Protein AF-A0A0K8USS7-F1 (afdb_monomer_lite)

Foldseek 3Di:
DFPDDDDPDPQADDDDPPPDDDDDDDDDPLDPDPDDDDDDDDQAFGAPDPVDQLVVAADRDRRFTDGHQQFDDRSSPQGLAFPQLVVVVPQWHQDSVNSFTDGDPQFDERSSPDGQQQWDKYWQDQDPEDFAAFFFQWEWDDDAQKIKTAAGDRVPRGDRIWIAGNVNSYTDDQDADPPADDDAHFGQWEWDDDDQKIWTAWGQHPPPGIDGWIWIARNVNNHIDTLRDDDDDPPPPDDDPDDDFDPARFGQWYWDFACDQPDRPHTFWIKTAWGQGPVPGFDRWIWIAGPVVRDIGTDDAAFADDFGFGQWEWEAASLVRWIKTAWGWGDPDPPDIWTFQWIWTARPNRRYIFTFDGEPAGFGQWYWYQLHHFKIKIAKGARAGSDSPCSDGLRWDLWIWIAGNLQSDIDIDDDDDRHSDDRTFGRWYWDHDPSKIKIAWGDDSGTGGIIMIIHFRFLQVDQAQQCQLVRPSSFQWKAQQVVSGIHGPVVDDSCCVPHPVVVRIHRHHDDDPVRVVVLLVVLQVVQQPDQDQSNLPRYPSCWDQDPVSGIGNDDHDPPPDPPPVVVPVVVVVVPPVPPDDDDDDDDDDDDDDD

Radius of gyration: 28.73 Å; chains: 1; bounding box: 67×107×64 Å

Secondary structure (DSSP, 8-state):
---S-------PPPP--SS---------TT-----------SSPPP-SSTTSGGGGSEEEETTEEEEPTTEESTTS-EESSGGGGGGGGTSEEEETTTTEEEEPTTEESTTS-EEGGG-EEEEE--SSSPPPSP-BS-EEEEETTEEEEE--B-TT-S-SEEEEETTTTEEE---PPTT--PPPPEES-EEEEETTEEEEE--EETTTEE---EEEEETTTTEEEE----PPP----SS-TT---SSP--BS-EEEEEEETTEEEEEEEEEEE--EETTTEE---EEEEETTT--EEEEP-EES-PPPEES-EEEEETTTTEEEEE-SEEESSSS-EEE---EEEEEGGGTEEEEEPPPSS--BS-EEEESSTTEEEEE--B-----TT-SS---S---EEEEETTTTEEEEEPPPTT-SS----BS-EEEEETTEEEEEEEESSSEEEEEEEEE---GGG--SHHHHHH--SSS-EEEETTTTEEEEGGGS-HHHHHSTTGGGEE-SPPPPHHHHHHHHHHHHHHHHT--SHHHHHSBTT--EEETTTEEESSPPP----TTSTTTSHHHHTTSSTTS---------------

pLDDT: mean 83.42, std 17.88, range [25.47, 98.12]

Sequence (594 aa):
MYRDNFAIRKVPQVIARSGTALLHFFSDDAYNMSGFNLSYKMDGCPTATEELECSGHGRCSEGDCICDNLYKGEACDVAACPNDCSEDKGQGTCKEDDERCQCNEGFGGNDCGQLKALGFWSTIYPTQSPPPPGTASHGSAVWRDTLHIIGGESYGRGELMTTYDFNGNVWETLHIEGGSSVPEKRYGASTVMYGDKIFMYGGVIEGRGVSNELWAFDVSAKTWENITVKSDACNSTGLTTNAMCGPLRVAGHTATLVPGFGDKNNYQYMIAIFGHSPQYGYLNTVQEFNFGTREWKIIETYGYVVKGGFGHSAAFDYLTEKVYVYGGIISESESSQVLSSKLYAYEPAIRTWTLLSAAPSARLLHTANFINHGLMMVFGGNTHNDTSQSYGAKCYSQDLLVYDVYCDSWHTQDMPEHLQTDLARFGHSAVVFEDSLYIYGGFNGQLLNDMLRFTPGYCSFYTKQEKCTNGRPGVKCIWDVQKMRCIPVNQVQRSAIFGREQYDYVVCPSKSRLTLTSELLNDVLRCQEQSNCQSCVANSYGCTYCGNGVCTKERCRETTSITTLFYESNNQQKQQQQQQQQFVPAAVPVANIK

Organism: Bactrocera latifrons (NCBI:txid174628)

InterPro domains:
  IPR000742 EGF-like domain [PS00022] (101-112)
  IPR000742 EGF-like domain [PS01186] (101-112)
  IPR000742 EGF-like domain [PS50026] (77-113)
  IPR015915 Kelch-type beta-propeller [G3DSA:2.120.10.80] (109-316)
  IPR015915 Kelch-type beta-propeller [G3DSA:2.120.10.80] (318-473)
  IPR015915 Kelch-type beta-propeller [SSF117281] (162-460)
  IPR051568 LZTR1/Attractin [PTHR46376] (5-570)
  IPR056737 Attractin/MKLN-like, beta-propeller domain [PF24981] (148-452)

Structure (mmCIF, N/CA/C/O backbone):
data_AF-A0A0K8USS7-F1
#
_entry.id   AF-A0A0K8USS7-F1
#
loop_
_atom_site.group_PDB
_atom_site.id
_atom_site.type_symbol
_atom_site.label_atom_id
_atom_site.label_alt_id
_atom_site.label_comp_id
_atom_site.label_asym_id
_atom_site.label_entity_id
_atom_site.label_seq_id
_atom_site.pdbx_PDB_ins_code
_atom_site.Cartn_x
_atom_site.Cartn_y
_atom_site.Cartn_z
_atom_site.occupancy
_atom_site.B_iso_or_equiv
_atom_site.auth_seq_id
_atom_site.auth_comp_id
_atom_site.auth_asym_id
_atom_site.auth_atom_id
_atom_site.pdbx_PDB_model_num
ATOM 1 N N . MET A 1 1 ? 26.588 3.090 23.193 1.00 27.58 1 MET A N 1
ATOM 2 C CA . MET A 1 1 ? 25.839 2.441 24.293 1.00 27.58 1 MET A CA 1
ATOM 3 C C . MET A 1 1 ? 24.366 2.546 23.954 1.00 27.58 1 MET A C 1
ATOM 5 O O . MET A 1 1 ? 23.800 3.622 24.087 1.00 27.58 1 MET A O 1
ATOM 9 N N . TYR A 1 2 ? 23.798 1.469 23.418 1.00 35.78 2 TYR A N 1
ATOM 10 C CA . TYR A 1 2 ? 22.389 1.381 23.040 1.00 35.78 2 TYR A CA 1
ATOM 11 C C . TYR A 1 2 ? 21.566 1.084 24.298 1.00 35.78 2 TYR A C 1
ATOM 13 O O . TYR A 1 2 ? 21.901 0.156 25.032 1.00 35.78 2 TYR A O 1
ATOM 21 N N . ARG A 1 3 ? 20.546 1.899 24.585 1.00 32.31 3 ARG A N 1
ATOM 22 C CA . ARG A 1 3 ? 19.540 1.604 25.611 1.00 32.31 3 ARG A CA 1
ATOM 23 C C . ARG A 1 3 ? 18.317 1.034 24.906 1.00 32.31 3 ARG A C 1
ATOM 25 O O . ARG A 1 3 ? 17.718 1.732 24.102 1.00 32.31 3 ARG A O 1
ATOM 32 N N . ASP A 1 4 ? 18.023 -0.215 25.245 1.00 39.38 4 ASP A N 1
ATOM 33 C CA . ASP A 1 4 ? 16.748 -0.913 25.104 1.00 39.38 4 ASP A CA 1
ATOM 34 C C . ASP A 1 4 ? 16.186 -1.099 23.673 1.00 39.38 4 ASP A C 1
ATOM 36 O O . ASP A 1 4 ? 15.780 -0.170 22.983 1.00 39.38 4 ASP A O 1
ATOM 40 N N . ASN A 1 5 ? 16.095 -2.376 23.278 1.00 40.97 5 ASN A N 1
ATOM 41 C CA . ASN A 1 5 ? 15.298 -2.944 22.176 1.00 40.97 5 ASN A CA 1
ATOM 42 C C . ASN A 1 5 ? 15.753 -2.762 20.717 1.00 40.97 5 ASN A C 1
ATOM 44 O O . ASN A 1 5 ? 15.031 -3.193 19.817 1.00 40.97 5 ASN A O 1
ATOM 48 N N . PHE A 1 6 ? 16.950 -2.241 20.440 1.00 41.03 6 PHE A N 1
ATOM 49 C CA . PHE A 1 6 ? 17.506 -2.318 19.082 1.00 41.03 6 PHE A CA 1
ATOM 50 C C . PHE A 1 6 ? 18.237 -3.652 18.869 1.00 41.03 6 PHE A C 1
ATOM 52 O O . PHE A 1 6 ? 19.421 -3.786 19.173 1.00 41.03 6 PHE A O 1
ATOM 59 N N . ALA A 1 7 ? 17.525 -4.659 18.358 1.00 43.56 7 ALA A N 1
ATOM 60 C CA . ALA A 1 7 ? 18.169 -5.833 17.779 1.00 43.56 7 ALA A CA 1
ATOM 61 C C . ALA A 1 7 ? 18.760 -5.426 16.423 1.00 43.56 7 ALA A C 1
ATOM 63 O O . ALA A 1 7 ? 18.046 -4.887 15.574 1.00 43.56 7 ALA A O 1
ATOM 64 N N . ILE A 1 8 ? 20.061 -5.654 16.216 1.00 45.62 8 ILE A N 1
ATOM 65 C CA . ILE A 1 8 ? 20.667 -5.536 14.886 1.00 45.62 8 ILE A CA 1
ATOM 66 C C . ILE A 1 8 ? 19.894 -6.502 13.993 1.00 45.62 8 ILE A C 1
ATOM 68 O O . ILE A 1 8 ? 19.965 -7.717 14.178 1.00 45.62 8 ILE A O 1
ATOM 72 N N . ARG A 1 9 ? 19.105 -5.957 13.061 1.00 52.28 9 ARG A N 1
ATOM 73 C CA . ARG A 1 9 ? 18.450 -6.767 12.043 1.00 52.28 9 ARG A CA 1
ATOM 74 C C . ARG A 1 9 ? 19.570 -7.479 11.298 1.00 52.28 9 ARG A C 1
ATOM 76 O O . ARG A 1 9 ? 20.458 -6.823 10.757 1.00 52.28 9 ARG A O 1
ATOM 83 N N . LYS A 1 10 ? 19.550 -8.806 11.360 1.00 53.41 10 LYS A N 1
ATOM 84 C CA . LYS A 1 10 ? 20.481 -9.697 10.682 1.00 53.41 10 LYS A CA 1
ATOM 85 C C . LYS A 1 10 ? 20.718 -9.187 9.262 1.00 53.41 10 LYS A C 1
ATOM 87 O O . LYS A 1 10 ? 19.769 -9.089 8.486 1.00 53.41 10 LYS A O 1
ATOM 92 N N . VAL A 1 11 ? 21.949 -8.786 8.956 1.00 56.75 11 VAL A N 1
ATOM 93 C CA . VAL A 1 11 ? 22.316 -8.433 7.584 1.00 56.75 11 VAL A CA 1
ATOM 94 C C . VAL A 1 11 ? 22.304 -9.752 6.818 1.00 56.75 11 VAL A C 1
ATOM 96 O O . VAL A 1 11 ? 23.057 -10.651 7.195 1.00 56.75 11 VAL A O 1
ATOM 99 N N . PRO A 1 12 ? 21.417 -9.937 5.826 1.00 59.84 12 PRO A N 1
ATOM 100 C CA . PRO A 1 12 ? 21.347 -11.205 5.122 1.00 59.84 12 PRO A CA 1
ATOM 101 C C . PRO A 1 12 ? 22.684 -11.458 4.423 1.00 59.84 12 PRO A C 1
ATOM 103 O O . PRO A 1 12 ? 23.270 -10.545 3.831 1.00 59.84 12 PRO A O 1
ATOM 106 N N . GLN A 1 13 ? 23.179 -12.694 4.510 1.00 70.12 13 GLN A N 1
ATOM 107 C CA . GLN A 1 13 ? 24.362 -13.113 3.770 1.00 70.12 13 GLN A CA 1
ATOM 108 C C . GLN A 1 13 ? 24.113 -12.859 2.277 1.00 70.12 13 GLN A C 1
ATOM 110 O O . GLN A 1 13 ? 23.076 -13.238 1.734 1.00 70.12 13 GLN A O 1
ATOM 115 N N . VAL A 1 14 ? 25.049 -12.185 1.610 1.00 73.25 14 VAL A N 1
ATOM 116 C CA . VAL A 1 14 ? 24.970 -11.940 0.166 1.00 73.25 14 VAL A CA 1
ATOM 117 C C . VAL A 1 14 ? 25.865 -12.949 -0.536 1.00 73.25 14 VAL A C 1
ATOM 119 O O . VAL A 1 14 ? 27.074 -12.976 -0.307 1.00 73.25 14 VAL A O 1
ATOM 122 N N . ILE A 1 15 ? 25.272 -13.774 -1.397 1.00 75.00 15 ILE A N 1
ATOM 123 C CA . ILE A 1 15 ? 25.981 -14.817 -2.143 1.00 75.00 15 ILE A CA 1
ATOM 124 C C . ILE A 1 15 ? 26.288 -14.299 -3.551 1.00 75.00 15 ILE A C 1
ATOM 126 O O . ILE A 1 15 ? 25.391 -13.884 -4.286 1.00 75.00 15 ILE A O 1
ATOM 130 N N . ALA A 1 16 ? 27.562 -14.336 -3.945 1.00 76.56 16 ALA A N 1
ATOM 131 C CA . ALA A 1 16 ? 28.011 -13.968 -5.285 1.00 76.56 16 ALA A CA 1
ATOM 132 C C . ALA A 1 16 ? 28.452 -15.219 -6.061 1.00 76.56 16 ALA A C 1
ATOM 134 O O . ALA A 1 16 ? 29.516 -15.771 -5.797 1.00 76.56 16 ALA A O 1
ATOM 135 N N . ARG A 1 17 ? 27.649 -15.651 -7.046 1.00 77.38 17 ARG A N 1
ATOM 136 C CA . ARG A 1 17 ? 27.931 -16.842 -7.879 1.00 77.38 17 ARG A CA 1
ATOM 137 C C . ARG A 1 17 ? 28.753 -16.544 -9.148 1.00 77.38 17 ARG A C 1
ATOM 139 O O . ARG A 1 17 ? 29.207 -17.460 -9.819 1.00 77.38 17 ARG A O 1
ATOM 146 N N . SER A 1 18 ? 28.964 -15.272 -9.494 1.00 77.19 18 SER A N 1
ATOM 147 C CA . SER A 1 18 ? 29.633 -14.831 -10.735 1.00 77.19 18 SER A CA 1
ATOM 148 C C . SER A 1 18 ? 31.167 -14.855 -10.689 1.00 77.19 18 SER A C 1
ATOM 150 O O . SER A 1 18 ? 31.810 -14.432 -11.649 1.00 77.19 18 SER A O 1
ATOM 152 N N . GLY A 1 19 ? 31.773 -15.261 -9.567 1.00 73.38 19 GLY A N 1
ATOM 153 C CA . GLY A 1 19 ? 33.227 -15.210 -9.355 1.00 73.38 19 GLY A CA 1
ATOM 154 C C . GLY A 1 19 ? 33.798 -13.800 -9.141 1.00 73.38 19 GLY A C 1
ATOM 155 O O . GLY A 1 19 ? 34.992 -13.642 -8.905 1.00 73.38 19 GLY A O 1
ATOM 156 N N . THR A 1 20 ? 32.961 -12.763 -9.196 1.00 73.38 20 THR A N 1
ATOM 157 C CA . THR A 1 20 ? 33.320 -11.378 -8.872 1.00 73.38 20 THR A CA 1
ATOM 158 C C . THR A 1 20 ? 32.215 -10.754 -8.025 1.00 73.38 20 THR A C 1
ATOM 160 O O . THR A 1 20 ? 31.034 -10.985 -8.276 1.00 73.38 20 THR A O 1
ATOM 163 N N . ALA A 1 21 ? 32.591 -9.968 -7.016 1.00 72.38 21 ALA A N 1
ATOM 164 C CA . ALA A 1 21 ? 31.664 -9.212 -6.181 1.00 72.38 21 ALA A CA 1
ATOM 165 C C . ALA A 1 21 ? 32.131 -7.755 -6.114 1.00 72.38 21 ALA A C 1
ATOM 167 O O . ALA A 1 21 ? 33.292 -7.488 -5.802 1.00 72.38 21 ALA A O 1
ATOM 168 N N . LEU A 1 22 ? 31.231 -6.817 -6.411 1.00 71.81 22 LEU A N 1
ATOM 169 C CA . LEU A 1 22 ? 31.469 -5.390 -6.228 1.00 71.81 22 LEU A CA 1
ATOM 170 C C . LEU A 1 22 ? 30.682 -4.924 -5.007 1.00 71.81 22 LEU A C 1
ATOM 172 O O . LEU A 1 22 ? 29.454 -4.918 -5.017 1.00 71.81 22 LEU A O 1
ATOM 176 N N . LEU A 1 23 ? 31.401 -4.527 -3.964 1.00 68.44 23 LEU A N 1
ATOM 177 C CA . LEU A 1 23 ? 30.818 -3.940 -2.765 1.00 68.44 23 LEU A CA 1
ATOM 178 C C . LEU A 1 23 ? 30.930 -2.423 -2.879 1.00 68.44 23 LEU A C 1
ATOM 180 O O . LEU A 1 23 ? 32.027 -1.869 -2.822 1.00 68.44 23 LEU A O 1
ATOM 184 N N . HIS A 1 24 ? 29.795 -1.761 -3.081 1.00 61.34 24 HIS A N 1
ATOM 185 C CA . HIS A 1 24 ? 29.725 -0.308 -3.131 1.00 61.34 24 HIS A CA 1
ATOM 186 C C . HIS A 1 24 ? 29.159 0.216 -1.813 1.00 61.34 24 HIS A C 1
ATOM 188 O O . HIS A 1 24 ? 28.001 -0.036 -1.484 1.00 61.34 24 HIS A O 1
ATOM 194 N N . PHE A 1 25 ? 29.991 0.931 -1.057 1.00 63.28 25 PHE A N 1
ATOM 195 C CA . PHE A 1 25 ? 29.596 1.540 0.205 1.00 63.28 25 PHE A CA 1
ATOM 196 C C . PHE A 1 25 ? 29.382 3.029 0.013 1.00 63.28 25 PHE A C 1
ATOM 198 O O . PHE A 1 25 ? 30.268 3.738 -0.457 1.00 63.28 25 PHE A O 1
ATOM 205 N N . PHE A 1 26 ? 28.210 3.490 0.423 1.00 55.25 26 PHE A N 1
ATOM 206 C CA . PHE A 1 26 ? 27.888 4.900 0.492 1.00 55.25 26 PHE A CA 1
ATOM 207 C C . PHE A 1 26 ? 27.580 5.233 1.950 1.00 55.25 26 PHE A C 1
ATOM 209 O O . PHE A 1 26 ? 26.663 4.663 2.538 1.00 55.25 26 PHE A O 1
ATOM 216 N N . SER A 1 27 ? 28.390 6.110 2.538 1.00 54.00 27 SER A N 1
ATOM 217 C CA . SER A 1 27 ? 28.079 6.761 3.806 1.00 54.00 27 SER A CA 1
ATOM 218 C C . SER A 1 27 ? 27.644 8.171 3.462 1.00 54.00 27 SER A C 1
ATOM 220 O O . SER A 1 27 ? 28.385 8.886 2.795 1.00 54.00 27 SER A O 1
ATOM 222 N N . ASP A 1 28 ? 26.447 8.550 3.886 1.00 54.62 28 ASP A N 1
ATOM 223 C CA . ASP A 1 28 ? 26.001 9.935 3.796 1.00 54.62 28 ASP A CA 1
ATOM 224 C C . ASP A 1 28 ? 26.775 10.768 4.841 1.00 54.62 28 ASP A C 1
ATOM 226 O O . ASP A 1 28 ? 27.069 10.277 5.938 1.00 54.62 28 ASP A O 1
ATOM 230 N N . ASP A 1 29 ? 27.135 12.007 4.495 1.00 51.72 29 ASP A N 1
ATOM 231 C CA . ASP A 1 29 ? 27.897 12.949 5.329 1.00 51.72 29 ASP A CA 1
ATOM 232 C C . ASP A 1 29 ? 27.214 13.205 6.689 1.00 51.72 29 ASP A C 1
ATOM 234 O O . ASP A 1 29 ? 27.865 13.581 7.667 1.00 51.72 29 ASP A O 1
ATOM 238 N N . ALA A 1 30 ? 25.902 12.954 6.780 1.00 50.75 30 ALA A N 1
ATOM 239 C CA . ALA A 1 30 ? 25.129 13.018 8.019 1.00 50.75 30 ALA A CA 1
ATOM 240 C C . ALA A 1 30 ? 25.440 11.886 9.027 1.00 50.75 30 ALA A C 1
ATOM 242 O O . ALA A 1 30 ? 25.099 12.005 10.208 1.00 50.75 30 ALA A O 1
ATOM 243 N N . TYR A 1 31 ? 26.100 10.802 8.602 1.00 53.28 31 TYR A N 1
ATOM 244 C CA . TYR A 1 31 ? 26.338 9.601 9.405 1.00 53.28 31 TYR A CA 1
ATOM 245 C C . TYR A 1 31 ? 27.830 9.374 9.630 1.00 53.28 31 TYR A C 1
ATOM 247 O O . TYR A 1 31 ? 28.477 8.580 8.953 1.00 53.28 31 TYR A O 1
ATOM 255 N N . ASN A 1 32 ? 28.376 10.007 10.668 1.00 50.19 32 ASN A N 1
ATOM 256 C CA . ASN A 1 32 ? 29.704 9.673 11.185 1.00 50.19 32 ASN A CA 1
ATOM 257 C C . ASN A 1 32 ? 29.650 8.369 12.012 1.00 50.19 32 ASN A C 1
ATOM 259 O O . ASN A 1 32 ? 29.867 8.368 13.226 1.00 50.19 32 ASN A O 1
ATOM 263 N N . MET A 1 33 ? 29.258 7.263 11.374 1.00 57.06 33 MET A N 1
ATOM 264 C CA . MET A 1 33 ? 29.293 5.932 11.982 1.00 57.06 33 MET A CA 1
ATOM 265 C C . MET A 1 33 ? 30.729 5.401 11.997 1.00 57.06 33 MET A C 1
ATOM 267 O O . MET A 1 33 ? 31.517 5.668 11.095 1.00 57.06 33 MET A O 1
ATOM 271 N N . SER A 1 34 ? 31.066 4.593 13.003 1.00 57.06 34 SER A N 1
ATOM 272 C CA . SER A 1 34 ? 32.406 4.027 13.240 1.00 57.06 34 SER A CA 1
ATOM 273 C C . SER A 1 34 ? 32.856 2.960 12.219 1.00 57.06 34 SER A C 1
ATOM 275 O O . SER A 1 34 ? 33.705 2.129 12.535 1.00 57.06 34 SER A O 1
ATOM 277 N N . GLY A 1 35 ? 32.289 2.959 11.009 1.00 62.81 35 GLY A N 1
ATOM 278 C CA . GLY A 1 35 ? 32.441 1.897 10.017 1.00 62.81 35 GLY A CA 1
ATOM 279 C C . GLY A 1 35 ? 31.694 0.612 10.394 1.00 62.81 35 GLY A C 1
ATOM 280 O O . GLY A 1 35 ? 30.947 0.560 11.371 1.00 62.81 35 GLY A O 1
ATOM 281 N N . PHE A 1 36 ? 31.896 -0.436 9.602 1.00 67.25 36 PHE A N 1
ATOM 282 C CA . PHE A 1 36 ? 31.414 -1.797 9.851 1.00 67.25 36 PHE A CA 1
ATOM 283 C C . PHE A 1 36 ? 32.544 -2.777 9.519 1.00 67.25 36 PHE A C 1
ATOM 285 O O . PHE A 1 36 ? 33.475 -2.436 8.787 1.00 67.25 36 PHE A O 1
ATOM 292 N N . ASN A 1 37 ? 32.473 -3.991 10.062 1.00 71.00 37 ASN A N 1
ATOM 293 C CA . ASN A 1 37 ? 33.405 -5.060 9.725 1.00 71.00 37 ASN A CA 1
ATOM 294 C C . ASN A 1 37 ? 32.712 -6.026 8.761 1.00 71.00 37 ASN A C 1
ATOM 296 O O . ASN A 1 37 ? 31.606 -6.479 9.048 1.00 71.00 37 ASN A O 1
ATOM 300 N N . LEU A 1 38 ? 33.336 -6.313 7.621 1.00 73.38 38 LEU A N 1
ATOM 301 C CA . LEU A 1 38 ? 32.811 -7.251 6.633 1.00 73.38 38 LEU A CA 1
ATOM 302 C C . LEU A 1 38 ? 33.684 -8.500 6.628 1.00 73.38 38 LEU A C 1
ATOM 304 O O . LEU A 1 38 ? 34.879 -8.423 6.349 1.00 73.38 38 LEU A O 1
ATOM 308 N N . SER A 1 39 ? 33.064 -9.645 6.882 1.00 76.75 39 SER A N 1
ATOM 309 C CA . SER A 1 39 ? 33.694 -10.952 6.709 1.00 76.75 39 SER A CA 1
ATOM 310 C C . SER A 1 39 ? 33.118 -11.622 5.466 1.00 76.75 39 SER A C 1
ATOM 312 O O . SER A 1 39 ? 31.925 -11.504 5.195 1.00 76.75 39 SER A O 1
ATOM 314 N N . TYR A 1 40 ? 33.955 -12.319 4.701 1.00 78.44 40 TYR A N 1
ATOM 315 C CA . TYR A 1 40 ? 33.524 -13.096 3.540 1.00 78.44 40 TYR A CA 1
ATOM 316 C C . TYR A 1 40 ? 34.189 -14.476 3.555 1.00 78.44 40 TYR A C 1
ATOM 318 O O . TYR A 1 40 ? 35.281 -14.644 4.100 1.00 78.44 40 TYR A O 1
ATOM 326 N N . LYS A 1 41 ? 33.527 -15.461 2.944 1.00 77.44 41 LYS A N 1
ATOM 327 C CA . LYS A 1 41 ? 34.030 -16.828 2.763 1.00 77.44 41 LYS A CA 1
ATOM 328 C C . LYS A 1 41 ? 33.971 -17.161 1.273 1.00 77.44 41 LYS A C 1
ATOM 330 O O . LYS A 1 41 ? 32.963 -16.883 0.630 1.00 77.44 41 LYS A O 1
ATOM 335 N N . MET A 1 42 ? 35.056 -17.711 0.731 1.00 78.69 42 MET A N 1
ATOM 336 C CA . MET A 1 42 ? 35.072 -18.289 -0.618 1.00 78.69 42 MET A CA 1
ATOM 337 C C . MET A 1 42 ? 34.684 -19.766 -0.517 1.00 78.69 42 MET A C 1
ATOM 339 O O . MET A 1 42 ? 35.063 -20.415 0.458 1.00 78.69 42 MET A O 1
ATOM 343 N N . ASP A 1 43 ? 33.900 -20.261 -1.477 1.00 77.94 43 ASP A N 1
ATOM 344 C CA . ASP A 1 43 ? 33.411 -21.651 -1.539 1.00 77.94 43 ASP A CA 1
ATOM 345 C C . ASP A 1 43 ? 32.691 -22.125 -0.260 1.00 77.94 43 ASP A C 1
ATOM 347 O O . ASP A 1 43 ? 32.649 -23.309 0.072 1.00 77.94 43 ASP A O 1
ATOM 351 N N . GLY A 1 44 ? 32.140 -21.177 0.501 1.00 81.31 44 GLY A N 1
ATOM 352 C CA . GLY A 1 44 ? 31.359 -21.454 1.695 1.00 81.31 44 GLY A CA 1
ATOM 353 C C . GLY A 1 44 ? 29.901 -21.685 1.350 1.00 81.31 44 GLY A C 1
ATOM 354 O O . GLY A 1 44 ? 29.335 -20.942 0.553 1.00 81.31 44 GLY A O 1
ATOM 355 N N . CYS A 1 45 ? 29.283 -22.666 1.999 1.00 85.94 45 CYS A N 1
ATOM 356 C CA . CYS A 1 45 ? 27.849 -22.847 1.872 1.00 85.94 45 CYS A CA 1
ATOM 357 C C . CYS A 1 45 ? 27.056 -21.739 2.584 1.00 85.94 45 CYS A C 1
ATOM 359 O O . CYS A 1 45 ? 27.539 -21.185 3.583 1.00 85.94 45 CYS A O 1
ATOM 361 N N . PRO A 1 46 ? 25.844 -21.428 2.093 1.00 84.44 46 PRO A N 1
ATOM 362 C CA . PRO A 1 46 ? 24.961 -20.460 2.719 1.00 84.44 46 PRO A CA 1
ATOM 363 C C . PRO A 1 46 ? 24.631 -20.838 4.161 1.00 84.44 46 PRO A C 1
ATOM 365 O O . PRO A 1 46 ? 24.534 -22.016 4.516 1.00 84.44 46 PRO A O 1
ATOM 368 N N . THR A 1 47 ? 24.438 -19.831 5.003 1.00 82.94 47 THR A N 1
ATOM 369 C CA . THR A 1 47 ? 23.934 -20.040 6.351 1.00 82.94 47 THR A CA 1
ATOM 370 C C . THR A 1 47 ? 23.121 -18.862 6.855 1.00 82.94 47 THR A C 1
ATOM 372 O O . THR A 1 47 ? 23.468 -17.695 6.671 1.00 82.94 47 THR A O 1
ATOM 375 N N . ALA A 1 48 ? 22.040 -19.183 7.557 1.00 75.69 48 ALA A N 1
ATOM 376 C CA . ALA A 1 48 ? 21.317 -18.228 8.361 1.00 75.69 48 ALA A CA 1
ATOM 377 C C . ALA A 1 48 ? 22.095 -17.900 9.647 1.00 75.69 48 ALA A C 1
ATOM 379 O O . ALA A 1 48 ? 22.001 -16.793 10.153 1.00 75.69 48 ALA A O 1
ATOM 380 N N . THR A 1 49 ? 22.869 -18.800 10.224 1.00 72.00 49 THR A N 1
ATOM 381 C CA . THR A 1 49 ? 23.591 -18.526 11.476 1.00 72.00 49 THR A CA 1
ATOM 382 C C . THR A 1 49 ? 25.076 -18.609 11.207 1.00 72.00 49 THR A C 1
ATOM 384 O O . THR A 1 49 ? 25.549 -19.674 10.828 1.00 72.00 49 THR A O 1
ATOM 387 N N . GLU A 1 50 ? 25.818 -17.519 11.430 1.00 68.38 50 GLU A N 1
ATOM 388 C CA . GLU A 1 50 ? 27.257 -17.428 11.110 1.00 68.38 50 GLU A CA 1
ATOM 389 C C . GLU A 1 50 ? 28.095 -18.599 11.666 1.00 68.38 50 GLU A C 1
ATOM 391 O O . GLU A 1 50 ? 29.158 -18.911 11.134 1.00 68.38 50 GLU A O 1
ATOM 396 N N . GLU A 1 51 ? 27.601 -19.271 12.707 1.00 75.19 51 GLU A N 1
ATOM 397 C CA . GLU A 1 51 ? 28.270 -20.353 13.429 1.00 75.19 51 GLU A CA 1
ATOM 398 C C . GLU A 1 51 ? 28.018 -21.766 12.864 1.00 75.19 51 GLU A C 1
ATOM 400 O O . GLU A 1 51 ? 28.763 -22.687 13.199 1.00 75.19 51 GLU A O 1
ATOM 405 N N . LEU A 1 52 ? 27.001 -21.971 12.018 1.00 83.38 52 LEU A N 1
ATOM 406 C CA . LEU A 1 52 ? 26.591 -23.303 11.547 1.00 83.38 52 LEU A CA 1
ATOM 407 C C . LEU A 1 52 ? 26.565 -23.351 10.021 1.00 83.38 52 LEU A C 1
ATOM 409 O O . LEU A 1 52 ? 25.875 -22.554 9.402 1.00 83.38 52 LEU A O 1
ATOM 413 N N . GLU A 1 53 ? 27.265 -24.287 9.383 1.00 85.38 53 GLU A N 1
ATOM 414 C CA . GLU A 1 53 ? 27.118 -24.499 7.934 1.00 85.38 53 GLU A CA 1
ATOM 415 C C . GLU A 1 53 ? 25.717 -25.037 7.613 1.00 85.38 53 GLU A C 1
ATOM 417 O O . GLU A 1 53 ? 25.198 -25.874 8.352 1.00 85.38 53 GLU A O 1
ATOM 422 N N . CYS A 1 54 ? 25.091 -24.542 6.536 1.00 88.00 54 CYS A N 1
ATOM 423 C CA . CYS A 1 54 ? 23.722 -24.917 6.154 1.00 88.00 54 CYS A CA 1
ATOM 424 C C . CYS A 1 54 ? 22.720 -24.775 7.305 1.00 88.00 54 CYS A C 1
ATOM 426 O O . CYS A 1 54 ? 21.837 -25.610 7.490 1.00 88.00 54 CYS A O 1
ATOM 428 N N . SER A 1 55 ? 22.928 -23.743 8.131 1.00 89.00 55 SER A N 1
ATOM 429 C CA . SER A 1 55 ? 22.129 -23.433 9.322 1.00 89.00 55 SER A CA 1
ATOM 430 C C . SER A 1 55 ? 21.990 -24.597 10.314 1.00 89.00 55 SER A C 1
ATOM 432 O O . SER A 1 55 ? 21.091 -24.588 11.147 1.00 89.00 55 SER A O 1
ATOM 434 N N . GLY A 1 56 ? 22.879 -25.596 10.240 1.00 91.00 56 GLY A N 1
ATOM 435 C CA . GLY A 1 56 ? 22.836 -26.807 11.062 1.00 91.00 56 GLY A CA 1
ATOM 436 C C . GLY A 1 56 ? 21.830 -27.870 10.607 1.00 91.00 56 GLY A C 1
ATOM 437 O O . GLY A 1 56 ? 21.671 -28.863 11.310 1.00 91.00 56 GLY A O 1
ATOM 438 N N . HIS A 1 57 ? 21.182 -27.678 9.455 1.00 91.75 57 HIS A N 1
ATOM 439 C CA . HIS A 1 57 ? 20.103 -28.527 8.931 1.00 91.75 57 HIS A CA 1
ATOM 440 C C . HIS A 1 57 ? 20.414 -29.059 7.528 1.00 91.75 57 HIS A C 1
ATOM 442 O O . HIS A 1 57 ? 19.546 -29.155 6.658 1.00 91.75 57 HIS A O 1
ATOM 448 N N . GLY A 1 58 ? 21.683 -29.343 7.264 1.00 92.31 58 GLY A N 1
ATOM 449 C CA . GLY A 1 58 ? 22.103 -29.903 5.995 1.00 92.31 58 GLY A CA 1
ATOM 450 C C . GLY A 1 58 ? 23.603 -30.106 5.912 1.00 92.31 58 GLY A C 1
ATOM 451 O O . GLY A 1 58 ? 24.370 -29.775 6.819 1.00 92.31 58 GLY A O 1
ATOM 452 N N . ARG A 1 59 ? 24.036 -30.642 4.774 1.00 92.75 59 ARG A N 1
ATOM 453 C CA . ARG A 1 59 ? 25.441 -30.879 4.457 1.00 92.75 59 ARG A CA 1
ATOM 454 C C . ARG A 1 59 ? 25.903 -29.962 3.332 1.00 92.75 59 ARG A C 1
ATOM 456 O O . ARG A 1 59 ? 25.302 -29.932 2.263 1.00 92.75 59 ARG A O 1
ATOM 463 N N . CYS A 1 60 ? 27.026 -29.287 3.554 1.00 89.94 60 CYS A N 1
ATOM 464 C CA . CYS A 1 60 ? 27.678 -28.468 2.540 1.00 89.94 60 CYS A CA 1
ATOM 465 C C . CYS A 1 60 ? 28.362 -29.333 1.465 1.00 89.94 60 CYS A C 1
ATOM 467 O O . CYS A 1 60 ? 29.145 -30.231 1.792 1.00 89.94 60 CYS A O 1
ATOM 469 N N . SER A 1 61 ? 28.086 -29.055 0.189 1.00 89.81 61 SER A N 1
ATOM 470 C CA . SER A 1 61 ? 28.713 -29.698 -0.968 1.00 89.81 61 SER A CA 1
ATOM 471 C C . SER A 1 61 ? 28.980 -28.661 -2.061 1.00 89.81 61 SER A C 1
ATOM 473 O O . SER A 1 61 ? 28.044 -28.117 -2.630 1.00 89.81 61 SER A O 1
ATOM 475 N N . GLU A 1 62 ? 30.255 -28.388 -2.361 1.00 84.44 62 GLU A N 1
ATOM 476 C CA . GLU A 1 62 ? 30.682 -27.452 -3.426 1.00 84.44 62 GLU A CA 1
ATOM 477 C C . GLU A 1 62 ? 30.052 -26.043 -3.344 1.00 84.44 62 GLU A C 1
ATOM 479 O O . GLU A 1 62 ? 29.820 -25.390 -4.355 1.00 84.44 62 GLU A O 1
ATOM 484 N N . GLY A 1 63 ? 29.800 -25.550 -2.127 1.00 82.25 63 GLY A N 1
ATOM 485 C CA . GLY A 1 63 ? 29.205 -24.228 -1.907 1.00 82.25 63 GLY A CA 1
ATOM 486 C C . GLY A 1 63 ? 27.674 -24.203 -1.938 1.00 82.25 63 GLY A C 1
ATOM 487 O O . GLY A 1 63 ? 27.099 -23.152 -1.676 1.00 82.25 63 GLY A O 1
ATOM 488 N N . ASP A 1 64 ? 27.013 -25.339 -2.170 1.00 87.50 64 ASP A N 1
ATOM 489 C CA . ASP A 1 64 ? 25.562 -25.492 -2.061 1.00 87.50 64 ASP A CA 1
ATOM 490 C C . ASP A 1 64 ? 25.189 -26.400 -0.873 1.00 87.50 64 ASP A C 1
ATOM 492 O O . ASP A 1 64 ? 25.889 -27.363 -0.536 1.00 87.50 64 ASP A O 1
ATOM 496 N N . CYS A 1 65 ? 24.070 -26.095 -0.216 1.00 90.50 65 CYS A N 1
ATOM 497 C CA . CYS A 1 65 ? 23.557 -26.900 0.887 1.00 90.50 65 CYS A CA 1
ATOM 498 C C . CYS A 1 65 ? 22.624 -28.009 0.402 1.00 90.50 65 CYS A C 1
ATOM 500 O O . CYS A 1 65 ? 21.645 -27.757 -0.297 1.00 90.50 65 CYS A O 1
ATOM 502 N N . ILE A 1 66 ? 22.895 -29.237 0.839 1.00 93.25 66 ILE A N 1
ATOM 503 C CA . ILE A 1 66 ? 21.983 -30.374 0.714 1.00 93.25 66 ILE A CA 1
ATOM 504 C C . ILE A 1 66 ? 21.229 -30.489 2.039 1.00 93.25 66 ILE A C 1
ATOM 506 O O . ILE A 1 66 ? 21.824 -30.895 3.037 1.00 93.25 66 ILE A O 1
ATOM 510 N N . CYS A 1 67 ? 19.959 -30.091 2.062 1.00 91.56 67 CYS A N 1
ATOM 511 C CA . CYS A 1 67 ? 19.181 -30.008 3.297 1.00 91.56 67 CYS A CA 1
ATOM 512 C C . CYS A 1 67 ? 18.782 -31.371 3.863 1.00 91.56 67 CYS A C 1
ATOM 514 O O . CYS A 1 67 ? 18.541 -32.328 3.123 1.00 91.56 67 CYS A O 1
ATOM 516 N N . ASP A 1 68 ? 18.699 -31.425 5.191 1.00 91.31 68 ASP A N 1
ATOM 517 C CA . ASP A 1 68 ? 18.096 -32.529 5.924 1.00 91.31 68 ASP A CA 1
ATOM 518 C C . ASP A 1 68 ? 16.590 -32.610 5.628 1.00 91.31 68 ASP A C 1
ATOM 520 O O . ASP A 1 68 ? 15.969 -31.649 5.165 1.00 91.31 68 ASP A O 1
ATOM 524 N N . ASN A 1 69 ? 15.984 -33.770 5.902 1.00 86.94 69 ASN A N 1
ATOM 525 C CA . ASN A 1 69 ? 14.552 -33.970 5.681 1.00 86.94 69 ASN A CA 1
ATOM 526 C C . ASN A 1 69 ? 13.732 -32.897 6.422 1.00 86.94 69 ASN A C 1
ATOM 528 O O . ASN A 1 69 ? 14.031 -32.592 7.576 1.00 86.94 69 ASN A O 1
ATOM 532 N N . LEU A 1 70 ? 12.688 -32.368 5.775 1.00 86.44 70 LEU A N 1
ATOM 533 C CA . LEU A 1 70 ? 11.834 -31.281 6.279 1.00 86.44 70 LEU A CA 1
ATOM 534 C C . LEU A 1 70 ? 12.515 -29.910 6.421 1.00 86.44 70 LEU A C 1
ATOM 536 O O . LEU A 1 70 ? 11.940 -29.019 7.044 1.00 86.44 70 LEU A O 1
ATOM 540 N N . TYR A 1 71 ? 13.688 -29.697 5.830 1.00 89.00 71 TYR A N 1
ATOM 541 C CA . TYR A 1 71 ? 14.309 -28.377 5.729 1.00 89.00 71 TYR A CA 1
ATOM 542 C C . TYR A 1 71 ? 14.567 -28.009 4.273 1.00 89.00 71 TYR A C 1
ATOM 544 O O . TYR A 1 71 ? 14.887 -28.852 3.438 1.00 89.00 71 TYR A O 1
ATOM 552 N N . LYS A 1 72 ? 14.413 -26.723 3.958 1.00 86.38 72 LYS A N 1
ATOM 553 C CA . LYS A 1 72 ? 14.589 -26.186 2.606 1.00 86.38 72 LYS A CA 1
ATOM 554 C C . LYS A 1 72 ? 15.171 -24.776 2.623 1.00 86.38 72 LYS A C 1
ATOM 556 O O . LYS A 1 72 ? 15.410 -24.189 3.677 1.00 86.38 72 LYS A O 1
ATOM 561 N N . GLY A 1 73 ? 15.362 -24.230 1.425 1.00 82.06 73 GLY A N 1
ATOM 562 C CA . GLY A 1 73 ? 16.028 -22.947 1.200 1.00 82.06 73 GLY A CA 1
ATOM 563 C C . GLY A 1 73 ? 17.515 -23.129 0.905 1.00 82.06 73 GLY A C 1
ATOM 564 O O . GLY A 1 73 ? 18.080 -24.187 1.165 1.00 82.06 73 GLY A O 1
ATOM 565 N N . GLU A 1 74 ? 18.159 -22.095 0.357 1.00 83.06 74 GLU A N 1
ATOM 566 C CA . GLU A 1 74 ? 19.586 -22.158 -0.006 1.00 83.06 74 GLU A CA 1
ATOM 567 C C . GLU A 1 74 ? 20.495 -22.437 1.202 1.00 83.06 74 GLU A C 1
ATOM 569 O O . GLU A 1 74 ? 21.567 -23.013 1.041 1.00 83.06 74 GLU A O 1
ATOM 574 N N . ALA A 1 75 ? 20.060 -22.040 2.401 1.00 86.94 75 ALA A N 1
ATOM 575 C CA . ALA A 1 75 ? 20.775 -22.218 3.659 1.00 86.94 75 ALA A CA 1
ATOM 576 C C . ALA A 1 75 ? 20.157 -23.287 4.576 1.00 86.94 75 ALA A C 1
ATOM 578 O O . ALA A 1 75 ? 20.592 -23.396 5.720 1.00 86.94 75 ALA A O 1
ATOM 579 N N . CYS A 1 76 ? 19.154 -24.043 4.114 1.00 89.00 76 CYS A N 1
ATOM 580 C CA . CYS A 1 76 ? 18.403 -25.025 4.912 1.00 89.00 76 CYS A CA 1
ATOM 581 C C . CYS A 1 76 ? 17.789 -24.467 6.209 1.00 89.00 76 CYS A C 1
ATOM 583 O O . CYS A 1 76 ? 17.630 -25.172 7.197 1.00 89.00 76 CYS A O 1
ATOM 585 N N . ASP A 1 77 ? 17.442 -23.185 6.227 1.00 85.38 77 ASP A N 1
ATOM 586 C CA . ASP A 1 77 ? 16.896 -22.474 7.383 1.00 85.38 77 ASP A CA 1
ATOM 587 C C . ASP A 1 77 ? 15.364 -22.418 7.404 1.00 85.38 77 ASP A C 1
ATOM 589 O O . ASP A 1 77 ? 14.761 -22.006 8.396 1.00 85.38 77 ASP A O 1
ATOM 593 N N . VAL A 1 78 ? 14.714 -22.858 6.327 1.00 86.25 78 VAL A N 1
ATOM 594 C CA . VAL A 1 78 ? 13.258 -22.892 6.229 1.00 86.25 78 VAL A CA 1
ATOM 595 C C . VAL A 1 78 ? 12.770 -24.286 6.605 1.00 86.25 78 VAL A C 1
ATOM 597 O O . VAL A 1 78 ? 12.775 -25.199 5.783 1.00 86.25 78 VAL A O 1
ATOM 600 N N . ALA A 1 79 ? 12.314 -24.452 7.846 1.00 87.56 79 ALA A N 1
ATOM 601 C CA . ALA A 1 79 ? 11.648 -25.681 8.280 1.00 87.56 79 ALA A CA 1
ATOM 602 C C . ALA A 1 79 ? 10.331 -25.871 7.514 1.00 87.56 79 ALA A C 1
ATOM 604 O O . ALA A 1 79 ? 9.569 -24.920 7.397 1.00 87.56 79 ALA A O 1
ATOM 605 N N . ALA A 1 80 ? 10.024 -27.073 7.034 1.00 85.75 80 ALA A N 1
ATOM 606 C CA . ALA A 1 80 ? 8.782 -27.411 6.336 1.00 85.75 80 ALA A CA 1
ATOM 607 C C . ALA A 1 80 ? 7.537 -27.149 7.202 1.00 85.75 80 ALA A C 1
ATOM 609 O O . ALA A 1 80 ? 6.542 -26.607 6.721 1.00 85.75 80 ALA A O 1
ATOM 610 N N . CYS A 1 81 ? 7.638 -27.460 8.497 1.00 90.00 81 CYS A N 1
ATOM 611 C CA . CYS A 1 81 ? 6.586 -27.295 9.495 1.00 90.00 81 CYS A CA 1
ATOM 612 C C . CYS A 1 81 ? 7.050 -26.335 10.606 1.00 90.00 81 CYS A C 1
ATOM 614 O O . CYS A 1 81 ? 7.661 -26.767 11.586 1.00 90.00 81 CYS A O 1
ATOM 616 N N . PRO A 1 82 ? 6.809 -25.019 10.465 1.00 90.62 82 PRO A N 1
ATOM 617 C CA . PRO A 1 82 ? 7.186 -24.040 11.481 1.00 90.62 82 PRO A CA 1
ATOM 618 C C . PRO A 1 82 ? 6.441 -24.290 12.791 1.00 90.62 82 PRO A C 1
ATOM 620 O O . PRO A 1 82 ? 5.259 -24.631 12.770 1.00 90.62 82 PRO A O 1
ATOM 623 N N . ASN A 1 83 ? 7.137 -24.100 13.918 1.00 91.25 83 ASN A N 1
ATOM 624 C CA . ASN A 1 83 ? 6.604 -24.300 15.272 1.00 91.25 83 ASN A CA 1
ATOM 625 C C . ASN A 1 83 ? 5.843 -25.637 15.443 1.00 91.25 83 ASN A C 1
ATOM 627 O O . ASN A 1 83 ? 4.827 -25.696 16.130 1.00 91.25 83 ASN A O 1
ATOM 631 N N . ASP A 1 84 ? 6.299 -26.690 14.754 1.00 91.69 84 ASP A N 1
ATOM 632 C CA . ASP A 1 84 ? 5.686 -28.026 14.762 1.00 91.69 84 ASP A CA 1
ATOM 633 C C . ASP A 1 84 ? 4.161 -27.999 14.540 1.00 91.69 84 ASP A C 1
ATOM 635 O O . ASP A 1 84 ? 3.385 -28.680 15.205 1.00 91.69 84 ASP A O 1
ATOM 639 N N . CYS A 1 85 ? 3.703 -27.101 13.659 1.00 93.75 85 CYS A N 1
ATOM 640 C CA . CYS A 1 85 ? 2.286 -26.889 13.350 1.00 93.75 85 CYS A CA 1
ATOM 641 C C . CYS A 1 85 ? 1.393 -26.613 14.570 1.00 93.75 85 CYS A C 1
ATOM 643 O O . CYS A 1 85 ? 0.183 -26.864 14.524 1.00 93.75 85 CYS A O 1
ATOM 645 N N . SER A 1 86 ? 1.982 -26.100 15.658 1.00 95.00 86 SER A N 1
ATOM 646 C CA . SER A 1 86 ? 1.314 -25.893 16.944 1.00 95.00 86 SER A CA 1
ATOM 647 C C . SER A 1 86 ? 0.601 -27.167 17.436 1.00 95.00 86 SER A C 1
ATOM 649 O O . SER A 1 86 ? -0.508 -27.119 17.989 1.00 95.00 86 SER A O 1
ATOM 651 N N . GLU A 1 87 ? 1.215 -28.328 17.183 1.00 94.12 87 GLU A N 1
ATOM 652 C CA . GLU A 1 87 ? 0.700 -29.648 17.557 1.00 94.12 87 GLU A CA 1
ATOM 653 C C . GLU A 1 87 ? 0.603 -29.808 19.081 1.00 94.12 87 GLU A C 1
ATOM 655 O O . GLU A 1 87 ? -0.355 -30.401 19.580 1.00 94.12 87 GLU A O 1
ATOM 660 N N . ASP A 1 88 ? 1.500 -29.167 19.837 1.00 94.75 88 ASP A N 1
ATOM 661 C CA . ASP A 1 88 ? 1.469 -29.085 21.305 1.00 94.75 88 ASP A CA 1
ATOM 662 C C . ASP A 1 88 ? 0.135 -28.534 21.849 1.00 94.75 88 ASP A C 1
ATOM 664 O O . ASP A 1 88 ? -0.322 -28.915 22.931 1.00 94.75 88 ASP A O 1
ATOM 668 N N . LYS A 1 89 ? -0.519 -27.664 21.074 1.00 94.94 89 LYS A N 1
ATOM 669 C CA . LYS A 1 89 ? -1.835 -27.074 21.364 1.00 94.94 89 LYS A CA 1
ATOM 670 C C . LYS A 1 89 ? -2.980 -27.786 20.641 1.00 94.94 89 LYS A C 1
ATOM 672 O O . LYS A 1 89 ? -4.129 -27.357 20.766 1.00 94.94 89 LYS A O 1
ATOM 677 N N . GLY A 1 90 ? -2.690 -28.831 19.868 1.00 95.00 90 GLY A N 1
ATOM 678 C CA . GLY A 1 90 ? -3.654 -29.548 19.037 1.00 95.00 90 GLY A CA 1
ATOM 679 C C . GLY A 1 90 ? -4.245 -28.689 17.917 1.00 95.00 90 GLY A C 1
ATOM 680 O O . GLY A 1 90 ? -5.426 -28.835 17.601 1.00 95.00 90 GLY A O 1
ATOM 681 N N . GLN A 1 91 ? -3.475 -27.757 17.346 1.00 96.19 91 GLN A N 1
ATOM 682 C CA . GLN A 1 91 ? -3.964 -26.797 16.339 1.00 96.19 91 GLN A CA 1
ATOM 683 C C . GLN A 1 91 ? -3.655 -27.213 14.897 1.00 96.19 91 GLN A C 1
ATOM 685 O O . GLN A 1 91 ? -4.316 -26.749 13.964 1.00 96.19 91 GLN A O 1
ATOM 690 N N . GLY A 1 92 ? -2.718 -28.134 14.706 1.00 96.00 92 GLY A N 1
ATOM 691 C CA . GLY A 1 92 ? -2.384 -28.704 13.412 1.00 96.00 92 GLY A CA 1
ATOM 692 C C . GLY A 1 92 ? -1.507 -29.940 13.549 1.00 96.00 92 GLY A C 1
ATOM 693 O O . GLY A 1 92 ? -1.204 -30.385 14.654 1.00 96.00 92 GLY A O 1
ATOM 694 N N . THR A 1 93 ? -1.136 -30.500 12.405 1.00 95.00 93 THR A N 1
ATOM 695 C CA . THR A 1 93 ? -0.228 -31.647 12.301 1.00 95.00 93 THR A CA 1
ATOM 696 C C . THR A 1 93 ? 0.694 -31.439 11.107 1.00 95.00 93 THR A C 1
ATOM 698 O O . THR A 1 93 ? 0.245 -30.992 10.044 1.00 95.00 93 THR A O 1
ATOM 701 N N . CYS A 1 94 ? 1.974 -31.772 11.266 1.00 91.94 94 CYS A N 1
ATOM 702 C CA . CYS A 1 94 ? 2.935 -31.718 10.171 1.00 91.94 94 CYS A CA 1
ATOM 703 C C . CYS A 1 94 ? 2.653 -32.825 9.146 1.00 91.94 94 CYS A C 1
ATOM 705 O O . CYS A 1 94 ? 2.572 -34.007 9.484 1.00 91.94 94 CYS A O 1
ATOM 707 N N . LYS A 1 95 ? 2.477 -32.446 7.877 1.00 89.31 95 LYS A N 1
ATOM 708 C CA . LYS A 1 95 ? 2.405 -33.387 6.756 1.00 89.31 95 LYS A CA 1
ATOM 709 C C . LYS A 1 95 ? 3.747 -33.394 6.049 1.00 89.31 95 LYS A C 1
ATOM 711 O O . LYS A 1 95 ? 4.027 -32.503 5.252 1.00 89.31 95 LYS A O 1
ATOM 716 N N . GLU A 1 96 ? 4.553 -34.407 6.354 1.00 83.81 96 GLU A N 1
ATOM 717 C CA . GLU A 1 96 ? 5.896 -34.564 5.788 1.00 83.81 96 GLU A CA 1
ATOM 718 C C . GLU A 1 96 ? 5.865 -34.644 4.255 1.00 83.81 96 GLU A C 1
ATOM 720 O O . GLU A 1 96 ? 6.640 -33.952 3.605 1.00 83.81 96 GLU A O 1
ATOM 725 N N . ASP A 1 97 ? 4.907 -35.383 3.680 1.00 83.31 97 ASP A N 1
ATOM 726 C CA . ASP A 1 97 ? 4.759 -35.537 2.221 1.00 83.31 97 ASP A CA 1
ATOM 727 C C . ASP A 1 97 ? 4.470 -34.211 1.492 1.00 83.31 97 ASP A C 1
ATOM 729 O O . ASP A 1 97 ? 4.897 -34.012 0.356 1.00 83.31 97 ASP A O 1
ATOM 733 N N . ASP A 1 98 ? 3.742 -33.298 2.143 1.00 77.44 98 ASP A N 1
ATOM 734 C CA . ASP A 1 98 ? 3.363 -31.993 1.585 1.00 77.44 98 ASP A CA 1
ATOM 735 C C . ASP A 1 98 ? 4.337 -30.871 1.987 1.00 77.44 98 ASP A C 1
ATOM 737 O O . ASP A 1 98 ? 4.145 -29.716 1.577 1.00 77.44 98 ASP A O 1
ATOM 741 N N . GLU A 1 99 ? 5.325 -31.203 2.829 1.00 84.00 99 GLU A N 1
ATOM 742 C CA . GLU A 1 99 ? 6.255 -30.296 3.507 1.00 84.00 99 GLU A CA 1
ATOM 743 C C . GLU A 1 99 ? 5.563 -29.059 4.108 1.00 84.00 99 GLU A C 1
ATOM 745 O O . GLU A 1 99 ? 6.053 -27.926 3.983 1.00 84.00 99 GLU A O 1
ATOM 750 N N . ARG A 1 100 ? 4.377 -29.262 4.701 1.00 86.81 100 ARG A N 1
ATOM 751 C CA . ARG A 1 100 ? 3.488 -28.192 5.176 1.00 86.81 100 ARG A CA 1
ATOM 752 C C . ARG A 1 100 ? 2.633 -28.618 6.368 1.00 86.81 100 ARG A C 1
ATOM 754 O O . ARG A 1 100 ? 2.333 -29.792 6.570 1.00 86.81 100 ARG A O 1
ATOM 761 N N . CYS A 1 101 ? 2.166 -27.625 7.121 1.00 91.69 101 CYS A N 1
ATOM 762 C CA . CYS A 1 101 ? 1.218 -27.830 8.209 1.00 91.69 101 CYS A CA 1
ATOM 763 C C . CYS A 1 101 ? -0.222 -27.995 7.714 1.00 91.69 101 CYS A C 1
ATOM 765 O O . CYS A 1 101 ? -0.749 -27.150 6.986 1.00 91.69 101 CYS A O 1
ATOM 767 N N . GLN A 1 102 ? -0.890 -29.053 8.177 1.00 94.31 102 GLN A N 1
ATOM 768 C CA . GLN A 1 102 ? -2.333 -29.213 8.039 1.00 94.31 102 GLN A CA 1
ATOM 769 C C . GLN A 1 102 ? -3.025 -28.689 9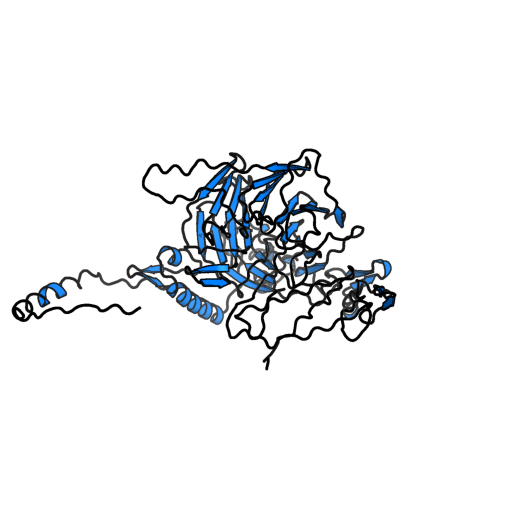.299 1.00 94.31 102 GLN A C 1
ATOM 771 O O . GLN A 1 102 ? -2.939 -29.301 10.362 1.00 94.31 102 GLN A O 1
ATOM 776 N N . CYS A 1 103 ? -3.730 -27.564 9.177 1.00 95.75 103 CYS A N 1
ATOM 777 C CA . CYS A 1 103 ? -4.399 -26.941 10.317 1.00 95.75 103 CYS A CA 1
ATOM 778 C C . CYS A 1 103 ? -5.760 -27.559 10.616 1.00 95.75 103 CYS A C 1
ATOM 780 O O . CYS A 1 103 ? -6.569 -27.789 9.710 1.00 95.75 103 CYS A O 1
ATOM 782 N N . ASN A 1 104 ? -6.036 -27.729 11.907 1.00 97.06 104 ASN A N 1
ATOM 783 C CA . ASN A 1 104 ? -7.335 -28.144 12.411 1.00 97.06 104 ASN A CA 1
ATOM 784 C C . ASN A 1 104 ? -8.396 -27.053 12.183 1.00 97.06 104 ASN A C 1
ATOM 786 O O . ASN A 1 104 ? -8.102 -25.892 11.868 1.00 97.06 104 ASN A O 1
ATOM 790 N N . GLU A 1 105 ? -9.668 -27.430 12.318 1.00 95.94 105 GLU A N 1
ATOM 791 C CA . GLU A 1 105 ? -10.791 -26.516 12.108 1.00 95.94 105 GLU A CA 1
ATOM 792 C C . GLU A 1 105 ? -10.677 -25.269 13.005 1.00 95.94 105 GLU A C 1
ATOM 794 O O . GLU A 1 105 ? -10.379 -25.355 14.193 1.00 95.94 105 GLU A O 1
ATOM 799 N N . GLY A 1 106 ? -10.894 -24.086 12.421 1.00 95.94 106 GLY A N 1
ATOM 800 C CA . GLY A 1 106 ? -10.768 -22.802 13.120 1.00 95.94 106 GLY A CA 1
ATOM 801 C C . GLY A 1 106 ? -9.351 -22.214 13.181 1.00 95.94 106 GLY A C 1
ATOM 802 O O . GLY A 1 106 ? -9.225 -21.027 13.486 1.00 95.94 106 GLY A O 1
ATOM 803 N N . PHE A 1 107 ? -8.314 -22.971 12.814 1.00 96.88 107 PHE A N 1
ATOM 804 C CA . PHE A 1 107 ? -6.917 -22.523 12.824 1.00 96.88 107 PHE A CA 1
ATOM 805 C C . PHE A 1 107 ? -6.347 -22.331 11.414 1.00 96.88 107 PHE A C 1
ATOM 807 O O . PHE A 1 107 ? -6.830 -22.923 10.440 1.00 96.88 107 PHE A O 1
ATOM 814 N N . GLY 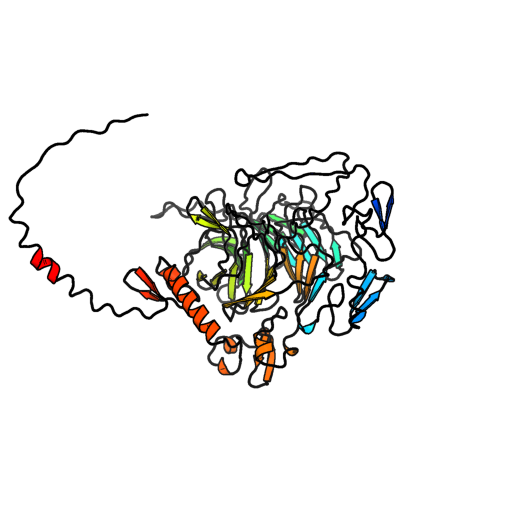A 1 108 ? -5.349 -21.459 11.288 1.00 95.25 108 GLY A N 1
ATOM 815 C CA . GLY A 1 108 ? -4.695 -21.109 10.032 1.00 95.25 108 GLY A CA 1
ATOM 816 C C . GLY A 1 108 ? -3.304 -20.506 10.231 1.00 95.25 108 GLY A C 1
ATOM 817 O O . GLY A 1 108 ? -2.815 -20.380 11.352 1.00 95.25 108 GLY A O 1
ATOM 818 N N . GLY A 1 109 ? -2.685 -20.123 9.117 1.00 94.00 109 GLY A N 1
ATOM 819 C CA . GLY A 1 109 ? -1.293 -19.680 9.058 1.00 94.00 109 GLY A CA 1
ATOM 820 C C . GLY A 1 109 ? -0.315 -20.814 8.767 1.00 94.00 109 GLY A C 1
ATOM 821 O O . GLY A 1 109 ? -0.724 -21.968 8.657 1.00 94.00 109 GLY A O 1
ATOM 822 N N . ASN A 1 110 ? 0.966 -20.481 8.597 1.00 92.19 110 ASN A N 1
ATOM 823 C CA . ASN A 1 110 ? 1.991 -21.460 8.214 1.00 92.19 110 ASN A CA 1
ATOM 824 C C . ASN A 1 110 ? 2.240 -22.515 9.304 1.00 92.19 110 ASN A C 1
ATOM 826 O O . ASN A 1 110 ? 2.620 -23.629 8.972 1.00 92.19 110 ASN A O 1
ATOM 830 N N . ASP A 1 111 ? 2.013 -22.163 10.571 1.00 93.31 111 ASP A N 1
ATOM 831 C CA . ASP A 1 111 ? 2.225 -22.990 11.765 1.00 93.31 111 ASP A CA 1
ATOM 832 C C . ASP A 1 111 ? 0.921 -23.354 12.494 1.00 93.31 111 ASP A C 1
ATOM 834 O O . ASP A 1 111 ? 0.951 -23.844 13.622 1.00 93.31 111 ASP A O 1
ATOM 838 N N . CYS A 1 112 ? -0.233 -23.043 11.897 1.00 95.19 112 CYS A N 1
ATOM 839 C CA . CYS A 1 112 ? -1.559 -23.217 12.495 1.00 95.19 112 CYS A CA 1
ATOM 840 C C . CYS A 1 112 ? -1.798 -22.477 13.826 1.00 95.19 112 CYS A C 1
ATOM 842 O O . CYS A 1 112 ? -2.821 -22.701 14.469 1.00 95.19 112 CYS A O 1
ATOM 844 N N . GLY A 1 113 ? -0.918 -21.549 14.216 1.00 94.88 113 GLY A N 1
ATOM 845 C CA . GLY A 1 113 ? -1.004 -20.825 15.486 1.00 94.88 113 GLY A CA 1
ATOM 846 C C . GLY A 1 113 ? -2.067 -19.719 15.518 1.00 94.88 113 GLY A C 1
ATOM 847 O O . GLY A 1 113 ? -2.365 -19.160 16.577 1.00 94.88 113 GLY A O 1
ATOM 848 N N . GLN A 1 114 ? -2.645 -19.367 14.365 1.00 95.62 114 GLN A N 1
ATOM 849 C CA . GLN A 1 114 ? -3.555 -18.230 14.218 1.00 95.62 114 GLN A CA 1
ATOM 850 C C . GLN A 1 114 ? -5.019 -18.683 14.153 1.00 95.62 114 GLN A C 1
ATOM 852 O O . GLN A 1 114 ? -5.367 -19.646 13.471 1.00 95.62 114 GLN A O 1
ATOM 857 N N . LEU A 1 115 ? -5.916 -17.948 14.817 1.00 95.56 115 LEU A N 1
ATOM 858 C CA . LEU A 1 115 ? -7.360 -18.194 14.749 1.00 95.56 115 LEU A CA 1
ATOM 859 C C . LEU A 1 115 ? -7.956 -17.582 13.479 1.00 95.56 115 LEU A C 1
ATOM 861 O O . LEU A 1 115 ? -7.993 -16.361 13.339 1.00 95.56 115 LEU A O 1
ATOM 865 N N . LYS A 1 116 ? -8.557 -18.411 12.618 1.00 96.12 116 LYS A N 1
ATOM 866 C CA . LYS A 1 116 ? -9.249 -17.964 11.393 1.00 96.12 116 LYS A CA 1
ATOM 867 C C . LYS A 1 116 ? -10.304 -16.894 11.669 1.00 96.12 116 LYS A C 1
ATOM 869 O O . LYS A 1 116 ? -10.467 -15.968 10.885 1.00 96.12 116 LYS A O 1
ATOM 874 N N . ALA A 1 117 ? -10.985 -16.985 12.809 1.00 95.62 117 ALA A N 1
ATOM 875 C CA . ALA A 1 117 ? -12.013 -16.034 13.218 1.00 95.62 117 ALA A CA 1
ATOM 876 C C . ALA A 1 117 ? -11.517 -14.585 13.370 1.00 95.62 117 ALA A C 1
ATOM 878 O O . ALA A 1 117 ? -12.304 -13.651 13.212 1.00 95.62 117 ALA A O 1
ATOM 879 N N . LEU A 1 118 ? -10.227 -14.400 13.663 1.00 94.62 118 LEU A N 1
ATOM 880 C CA . LEU A 1 118 ? -9.579 -13.098 13.839 1.00 94.62 118 LEU A CA 1
ATOM 881 C C . LEU A 1 118 ? -8.845 -12.622 12.574 1.00 94.62 118 LEU A C 1
ATOM 883 O O . LEU A 1 118 ? -8.261 -11.542 12.586 1.00 94.62 118 LEU A O 1
ATOM 887 N N . GLY A 1 119 ? -8.900 -13.402 11.494 1.00 95.00 119 GLY A N 1
ATOM 888 C CA . GLY A 1 119 ? -8.038 -13.246 10.329 1.00 95.00 119 GLY A CA 1
ATOM 889 C C . GLY A 1 119 ? -6.654 -13.848 10.568 1.00 95.00 119 GLY A C 1
ATOM 890 O O . GLY A 1 119 ? -6.185 -13.940 11.702 1.00 95.00 119 GLY A O 1
ATOM 891 N N . PHE A 1 120 ? -6.010 -14.297 9.496 1.00 95.75 120 PHE A N 1
ATOM 892 C CA . PHE A 1 120 ? -4.712 -14.959 9.578 1.00 95.75 120 PHE A CA 1
ATOM 893 C C . PHE A 1 120 ? -3.841 -14.651 8.362 1.00 95.75 120 PHE A C 1
ATOM 895 O O . PHE A 1 120 ? -4.329 -14.465 7.245 1.00 95.75 120 PHE A O 1
ATOM 902 N N . TRP A 1 121 ? -2.534 -14.622 8.593 1.00 96.00 121 TRP A N 1
ATOM 903 C CA . TRP A 1 121 ? -1.513 -14.480 7.564 1.00 96.00 121 TRP A CA 1
ATOM 904 C C . TRP A 1 121 ? -0.955 -15.835 7.161 1.00 96.00 121 TRP A C 1
ATOM 906 O O . TRP A 1 121 ? -0.747 -16.704 8.005 1.00 96.00 121 TRP A O 1
ATOM 916 N N . SER A 1 122 ? -0.658 -15.983 5.876 1.00 94.25 122 SER A N 1
ATOM 917 C CA . SER A 1 122 ? 0.014 -17.148 5.310 1.00 94.25 122 SER A CA 1
ATOM 918 C C . SER A 1 122 ? 0.991 -16.733 4.213 1.00 94.25 122 SER A C 1
ATOM 920 O O . SER A 1 122 ? 0.752 -15.745 3.517 1.00 94.25 122 SER A O 1
ATOM 922 N N . THR A 1 123 ? 2.062 -17.498 4.032 1.00 92.38 123 THR A N 1
ATOM 923 C CA . THR A 1 123 ? 2.947 -17.370 2.867 1.00 92.38 123 THR A CA 1
ATOM 924 C C . THR A 1 123 ? 2.401 -18.207 1.715 1.00 92.38 123 THR A C 1
ATOM 926 O O . THR A 1 123 ? 1.960 -19.342 1.912 1.00 92.38 123 THR A O 1
ATOM 929 N N . ILE A 1 124 ? 2.432 -17.656 0.505 1.00 91.81 124 ILE A N 1
ATOM 930 C CA . ILE A 1 124 ? 2.059 -18.378 -0.708 1.00 91.81 124 ILE A CA 1
ATOM 931 C C . ILE A 1 124 ? 3.296 -19.067 -1.284 1.00 91.81 124 ILE A C 1
ATOM 933 O O . ILE A 1 124 ? 4.308 -18.425 -1.558 1.00 91.81 124 ILE A O 1
ATOM 937 N N . TYR A 1 125 ? 3.187 -20.380 -1.485 1.00 85.50 125 TYR A N 1
ATOM 938 C CA . TYR A 1 125 ? 4.217 -21.212 -2.104 1.00 85.50 125 TYR A CA 1
ATOM 939 C C . TYR A 1 125 ? 3.710 -21.722 -3.455 1.00 85.50 125 TYR A C 1
ATOM 941 O O . TYR A 1 125 ? 2.851 -22.614 -3.463 1.00 85.50 125 TYR A O 1
ATOM 949 N N . PRO A 1 126 ? 4.213 -21.184 -4.580 1.00 83.12 126 PRO A N 1
ATOM 950 C CA . PRO A 1 126 ? 3.902 -21.697 -5.910 1.00 83.12 126 PRO A CA 1
ATOM 951 C C . PRO A 1 126 ? 4.242 -23.186 -6.020 1.00 83.12 126 PRO A C 1
ATOM 953 O O . PRO A 1 126 ? 5.263 -23.631 -5.500 1.00 83.12 126 PRO A O 1
ATOM 956 N N . THR A 1 127 ? 3.383 -23.970 -6.673 1.00 72.00 127 THR A N 1
ATOM 957 C CA . THR A 1 127 ? 3.526 -25.442 -6.678 1.00 72.00 127 THR A CA 1
ATOM 958 C C . THR A 1 127 ? 4.517 -25.963 -7.714 1.00 72.00 127 THR A C 1
ATOM 960 O O . THR A 1 127 ? 5.150 -26.986 -7.480 1.00 72.00 127 THR A O 1
ATOM 963 N N . GLN A 1 128 ? 4.631 -25.294 -8.866 1.00 74.38 128 GLN A N 1
ATOM 964 C CA . GLN A 1 128 ? 5.302 -25.851 -10.054 1.00 74.38 128 GLN A CA 1
ATOM 965 C C . GLN A 1 128 ? 6.197 -24.848 -10.799 1.00 74.38 128 GLN A C 1
ATOM 967 O O . GLN A 1 128 ? 6.791 -25.187 -11.819 1.00 74.38 128 GLN A O 1
ATOM 972 N N . SER A 1 129 ? 6.311 -23.615 -10.306 1.00 81.88 129 SER A N 1
ATOM 973 C CA . SER A 1 129 ? 7.042 -22.536 -10.978 1.00 81.88 129 SER A CA 1
ATOM 974 C C . SER A 1 129 ? 7.852 -21.728 -9.962 1.00 81.88 129 SER A C 1
ATOM 976 O O . SER A 1 129 ? 7.257 -21.239 -8.994 1.00 81.88 129 SER A O 1
ATOM 978 N N . PRO A 1 130 ? 9.165 -21.528 -10.161 1.00 84.38 130 PRO A N 1
ATOM 979 C CA . PRO A 1 130 ? 9.915 -20.617 -9.311 1.00 84.38 130 PRO A CA 1
ATOM 980 C C . PRO A 1 130 ? 9.374 -19.185 -9.474 1.00 84.38 130 PRO A C 1
ATOM 982 O O . PRO A 1 130 ? 9.005 -18.799 -10.588 1.00 84.38 130 PRO A O 1
ATOM 985 N N . PRO A 1 131 ? 9.308 -18.392 -8.391 1.00 87.56 131 PRO A N 1
ATOM 986 C CA . PRO A 1 131 ? 8.946 -16.985 -8.495 1.00 87.56 131 PRO A CA 1
ATOM 987 C C . PRO A 1 131 ? 9.966 -16.226 -9.359 1.00 87.56 131 PRO A C 1
ATOM 989 O O . PRO A 1 131 ? 11.149 -16.589 -9.378 1.00 87.56 131 PRO A O 1
ATOM 992 N N . PRO A 1 132 ? 9.545 -15.160 -10.065 1.00 91.00 132 PRO A N 1
ATOM 993 C CA . PRO A 1 132 ? 10.461 -14.346 -10.850 1.00 91.00 132 PRO A CA 1
ATOM 994 C C . PRO A 1 132 ? 11.487 -13.636 -9.944 1.00 91.00 132 PRO A C 1
ATOM 996 O O . PRO A 1 132 ? 11.369 -13.655 -8.712 1.00 91.00 132 PRO A O 1
ATOM 999 N N . PRO A 1 133 ? 12.525 -13.005 -10.525 1.00 90.69 133 PRO A N 1
ATOM 1000 C CA . PRO A 1 133 ? 13.466 -12.199 -9.758 1.00 90.69 133 PRO A CA 1
ATOM 1001 C C . PRO A 1 133 ? 12.750 -11.141 -8.912 1.00 90.69 133 PRO A C 1
ATOM 1003 O O . PRO A 1 133 ? 11.739 -10.575 -9.333 1.00 90.69 133 PRO A O 1
ATOM 1006 N N . GLY A 1 134 ? 13.299 -10.862 -7.729 1.00 91.31 134 GLY A N 1
ATOM 1007 C CA . GLY A 1 134 ? 12.726 -9.877 -6.819 1.00 91.31 134 GLY A CA 1
ATOM 1008 C C . GLY A 1 134 ? 12.582 -8.500 -7.450 1.00 91.31 134 GLY A C 1
ATOM 1009 O O . GLY A 1 134 ? 13.411 -8.079 -8.259 1.00 91.31 134 GLY A O 1
ATOM 1010 N N . THR A 1 135 ? 11.520 -7.797 -7.066 1.00 94.56 135 THR A N 1
ATOM 1011 C CA . THR A 1 135 ? 11.196 -6.480 -7.614 1.00 94.56 135 THR A CA 1
ATOM 1012 C C . THR A 1 135 ? 10.629 -5.550 -6.550 1.00 94.56 135 THR A C 1
ATOM 1014 O O . THR A 1 135 ? 9.876 -5.967 -5.668 1.00 94.56 135 THR A O 1
ATOM 1017 N N . ALA A 1 136 ? 10.959 -4.263 -6.652 1.00 95.69 136 ALA A N 1
ATOM 1018 C CA . ALA A 1 136 ? 10.445 -3.207 -5.786 1.00 95.69 136 ALA A CA 1
ATOM 1019 C C . ALA A 1 136 ? 10.027 -1.967 -6.587 1.00 95.69 136 ALA A C 1
ATOM 1021 O O . ALA A 1 136 ? 10.509 -1.707 -7.685 1.00 95.69 136 ALA A O 1
ATOM 1022 N N . SER A 1 137 ? 9.137 -1.165 -6.011 1.00 96.06 137 SER A N 1
ATOM 1023 C CA . SER A 1 137 ? 8.502 0.005 -6.627 1.00 96.06 137 SER A CA 1
ATOM 1024 C C . SER A 1 137 ? 7.811 -0.318 -7.960 1.00 96.06 137 SER A C 1
ATOM 1026 O O . SER A 1 137 ? 7.830 0.497 -8.885 1.00 96.06 137 SER A O 1
ATOM 1028 N N . HIS A 1 138 ? 7.236 -1.517 -8.061 1.00 96.69 138 HIS A N 1
ATOM 1029 C CA . HIS A 1 138 ? 6.406 -1.962 -9.180 1.00 96.69 138 HIS A CA 1
ATOM 1030 C C . HIS A 1 138 ? 4.931 -1.617 -8.939 1.00 96.69 138 HIS A C 1
ATOM 1032 O O . HIS A 1 138 ? 4.495 -1.453 -7.798 1.00 96.69 138 HIS A O 1
ATOM 1038 N N . GLY A 1 139 ? 4.161 -1.542 -10.021 1.00 96.56 139 GLY A N 1
ATOM 1039 C CA . GLY A 1 139 ? 2.705 -1.539 -9.964 1.00 96.56 139 GLY A CA 1
ATOM 1040 C C . GLY A 1 139 ? 2.152 -2.961 -9.998 1.00 96.56 139 GLY A C 1
ATOM 1041 O O . GLY A 1 139 ? 2.819 -3.893 -10.454 1.00 96.56 139 GLY A O 1
ATOM 1042 N N . SER A 1 140 ? 0.921 -3.131 -9.533 1.00 96.81 140 SER A N 1
ATOM 1043 C CA . SER A 1 140 ? 0.190 -4.382 -9.689 1.00 96.81 140 SER A CA 1
ATOM 1044 C C . SER A 1 140 ? -1.278 -4.149 -10.007 1.00 96.81 140 SER A C 1
ATOM 1046 O O . SER A 1 140 ? -1.857 -3.105 -9.696 1.00 96.81 140 SER A O 1
ATOM 1048 N N . ALA A 1 141 ? -1.865 -5.121 -10.696 1.00 96.38 141 ALA A N 1
ATOM 1049 C CA . ALA A 1 141 ? -3.264 -5.123 -11.084 1.00 96.38 141 ALA A CA 1
ATOM 1050 C C . ALA A 1 141 ? -3.784 -6.561 -11.137 1.00 96.38 141 ALA A C 1
ATOM 1052 O O . ALA A 1 141 ? -3.062 -7.477 -11.527 1.00 96.38 141 ALA A O 1
ATOM 1053 N N . VAL A 1 142 ? -5.048 -6.752 -10.766 1.00 95.88 142 VAL A N 1
ATOM 1054 C CA . VAL A 1 142 ? -5.723 -8.051 -10.855 1.00 95.88 142 VAL A CA 1
ATOM 1055 C C . VAL A 1 142 ? -6.788 -7.972 -11.932 1.00 95.88 142 VAL A C 1
ATOM 1057 O O . VAL A 1 142 ? -7.617 -7.061 -11.923 1.00 95.88 142 VAL A O 1
ATOM 1060 N N . TRP A 1 143 ? -6.773 -8.936 -12.846 1.00 94.56 143 TRP A N 1
ATOM 1061 C CA . TRP A 1 143 ? -7.844 -9.141 -13.809 1.00 94.56 143 TRP A CA 1
ATOM 1062 C C . TRP A 1 143 ? -8.313 -10.584 -13.706 1.00 94.56 143 TRP A C 1
ATOM 1064 O O . TRP A 1 143 ? -7.530 -11.503 -13.935 1.00 94.56 143 TRP A O 1
ATOM 1074 N N . ARG A 1 144 ? -9.589 -10.766 -13.345 1.00 92.94 144 ARG A N 1
ATOM 1075 C CA . ARG A 1 144 ? -10.161 -12.076 -13.001 1.00 92.94 144 ARG A CA 1
ATOM 1076 C C . ARG A 1 144 ? -9.316 -12.749 -11.914 1.00 92.94 144 ARG A C 1
ATOM 1078 O O . ARG A 1 144 ? -9.234 -12.195 -10.827 1.00 92.94 144 ARG A O 1
ATOM 1085 N N . ASP A 1 145 ? -8.702 -13.881 -12.216 1.00 94.31 145 ASP A N 1
ATOM 1086 C CA . ASP A 1 145 ? -7.865 -14.719 -11.359 1.00 94.31 145 ASP A CA 1
ATOM 1087 C C . ASP A 1 145 ? -6.361 -14.544 -11.613 1.00 94.31 145 ASP A C 1
ATOM 1089 O O . ASP A 1 145 ? -5.548 -15.277 -11.057 1.00 94.31 145 ASP A O 1
ATOM 1093 N N . THR A 1 146 ? -5.961 -13.552 -12.412 1.00 95.56 146 THR A N 1
ATOM 1094 C CA . THR A 1 146 ? -4.552 -13.308 -12.728 1.00 95.56 146 THR A CA 1
ATOM 1095 C C . THR A 1 146 ? -4.050 -12.007 -12.103 1.00 95.56 146 THR A C 1
ATOM 1097 O O . THR A 1 146 ? -4.545 -10.908 -12.387 1.00 95.56 146 THR A O 1
ATOM 1100 N N . LEU A 1 147 ? -3.010 -12.121 -11.279 1.00 96.69 147 LEU A N 1
ATOM 1101 C CA . LEU A 1 147 ? -2.192 -11.010 -10.807 1.00 96.69 147 LEU A CA 1
ATOM 1102 C C . LEU A 1 147 ? -1.160 -10.642 -11.867 1.00 96.69 147 LEU A C 1
ATOM 1104 O O . LEU A 1 147 ? -0.411 -11.486 -12.341 1.00 96.69 147 LEU A O 1
ATOM 1108 N N . HIS A 1 148 ? -1.080 -9.359 -12.180 1.00 96.62 148 HIS A N 1
ATOM 1109 C CA . HIS A 1 148 ? -0.100 -8.787 -13.084 1.00 96.62 148 HIS A CA 1
ATOM 1110 C C . HIS A 1 148 ? 0.814 -7.866 -12.280 1.00 96.62 148 HIS A C 1
ATOM 1112 O O . HIS A 1 148 ? 0.337 -6.926 -11.642 1.00 96.62 148 HIS A O 1
ATOM 1118 N N . ILE A 1 149 ? 2.117 -8.125 -12.319 1.00 96.50 149 ILE A N 1
ATOM 1119 C CA . ILE A 1 149 ? 3.157 -7.263 -11.758 1.00 96.50 149 ILE A CA 1
ATOM 1120 C C . ILE A 1 149 ? 3.799 -6.501 -12.911 1.00 96.50 149 ILE A C 1
ATOM 1122 O O . ILE A 1 149 ? 4.259 -7.121 -13.870 1.00 96.50 149 ILE A O 1
ATOM 1126 N N . ILE A 1 150 ? 3.810 -5.169 -12.832 1.00 95.94 150 ILE A N 1
ATOM 1127 C CA . ILE A 1 150 ? 4.236 -4.287 -13.922 1.00 95.94 150 ILE A CA 1
ATOM 1128 C C . ILE A 1 150 ? 5.345 -3.344 -13.447 1.00 95.94 150 ILE A C 1
ATOM 1130 O O . ILE A 1 150 ? 5.168 -2.543 -12.527 1.00 95.94 150 ILE A O 1
ATOM 1134 N N . GLY A 1 151 ? 6.482 -3.403 -14.131 1.00 94.12 151 GLY A N 1
ATOM 1135 C CA . GLY A 1 151 ? 7.666 -2.598 -13.877 1.00 94.12 151 GLY A CA 1
ATOM 1136 C C . GLY A 1 151 ? 8.372 -2.965 -12.573 1.00 94.12 151 GLY A C 1
ATOM 1137 O O . GLY A 1 151 ? 8.396 -4.115 -12.137 1.00 94.12 151 GLY A O 1
ATOM 1138 N N . GLY A 1 152 ? 8.959 -1.946 -11.957 1.00 93.94 152 GLY A N 1
ATOM 1139 C CA . GLY A 1 152 ? 9.785 -2.058 -10.765 1.00 93.94 152 GLY A CA 1
ATOM 1140 C C . GLY A 1 152 ? 11.268 -2.222 -11.064 1.00 93.94 152 GLY A C 1
ATOM 1141 O O . GLY A 1 152 ? 11.693 -2.489 -12.188 1.00 93.94 152 GLY A O 1
ATOM 1142 N N . GLU A 1 153 ? 12.055 -2.019 -10.018 1.00 91.56 153 GLU A N 1
ATOM 1143 C CA . GLU A 1 153 ? 13.496 -2.211 -10.025 1.00 91.56 153 GLU A CA 1
ATOM 1144 C C . GLU A 1 153 ? 13.817 -3.679 -9.742 1.00 91.56 153 GLU A C 1
ATOM 1146 O O . GLU A 1 153 ? 13.314 -4.252 -8.777 1.00 91.56 153 GLU A O 1
ATOM 1151 N N . SER A 1 154 ? 14.663 -4.266 -10.586 1.00 89.62 154 SER A N 1
ATOM 1152 C CA . SER A 1 154 ? 15.093 -5.671 -10.529 1.00 89.62 154 SER A CA 1
ATOM 1153 C C . SER A 1 154 ? 16.602 -5.842 -10.766 1.00 89.62 154 SER A C 1
ATOM 1155 O O . SER A 1 154 ? 17.082 -6.942 -11.050 1.00 89.62 154 SER A O 1
ATOM 1157 N N . TYR A 1 155 ? 17.363 -4.745 -10.705 1.00 85.81 155 TYR A N 1
ATOM 1158 C CA . TYR A 1 155 ? 18.766 -4.637 -11.105 1.00 85.81 155 TYR A CA 1
ATOM 1159 C C . TYR A 1 155 ? 19.026 -5.237 -12.493 1.00 85.81 155 TYR A C 1
ATOM 1161 O O . TYR A 1 155 ? 19.960 -6.015 -12.688 1.00 85.81 155 TYR A O 1
ATOM 1169 N N . GLY A 1 156 ? 18.132 -4.940 -13.440 1.00 80.38 156 GLY A N 1
ATOM 1170 C CA . GLY A 1 156 ? 18.188 -5.423 -14.822 1.00 80.38 156 GLY A CA 1
ATOM 1171 C C . GLY A 1 156 ? 17.817 -6.898 -15.037 1.00 80.38 156 GLY A C 1
ATOM 1172 O O . GLY A 1 156 ? 17.784 -7.334 -16.186 1.00 80.38 156 GLY A O 1
ATOM 1173 N N . ARG A 1 157 ? 17.516 -7.669 -13.980 1.00 83.75 157 ARG A N 1
ATOM 1174 C CA . ARG A 1 157 ? 17.246 -9.119 -14.070 1.00 83.75 157 ARG A CA 1
ATOM 1175 C C . ARG A 1 157 ? 15.794 -9.477 -14.386 1.00 83.75 157 ARG A C 1
ATOM 1177 O O . ARG A 1 157 ? 15.544 -10.569 -14.878 1.00 83.75 157 ARG A O 1
ATOM 1184 N N . GLY A 1 158 ? 14.845 -8.608 -14.051 1.00 83.25 158 GLY A N 1
ATOM 1185 C CA . GLY A 1 158 ? 13.411 -8.863 -14.193 1.00 83.25 158 GLY A CA 1
ATOM 1186 C C . GLY A 1 158 ? 12.848 -8.391 -15.529 1.00 83.25 158 GLY A C 1
ATOM 1187 O O . GLY A 1 158 ? 13.410 -7.513 -16.186 1.00 83.25 158 GLY A O 1
ATOM 1188 N N . GLU A 1 159 ? 11.714 -8.961 -15.922 1.00 89.38 159 GLU A N 1
ATOM 1189 C CA . GLU A 1 159 ? 10.933 -8.521 -17.081 1.00 89.38 159 GLU A CA 1
ATOM 1190 C C . GLU A 1 159 ? 10.071 -7.294 -16.760 1.00 89.38 159 GLU A C 1
ATOM 1192 O O . GLU A 1 159 ? 9.835 -6.976 -15.596 1.00 89.38 159 GLU A O 1
ATOM 1197 N N . LEU A 1 160 ? 9.581 -6.594 -17.793 1.00 91.56 160 LEU A N 1
ATOM 1198 C CA . LEU A 1 160 ? 8.637 -5.485 -17.587 1.00 91.56 160 LEU A CA 1
ATOM 1199 C C . LEU A 1 160 ? 7.341 -5.972 -16.931 1.00 91.56 160 LEU A C 1
ATOM 1201 O O . LEU A 1 160 ? 6.732 -5.231 -16.169 1.00 91.56 160 LEU A O 1
ATOM 1205 N N . MET A 1 161 ? 6.885 -7.175 -17.273 1.00 93.25 161 MET A N 1
ATOM 1206 C CA . MET A 1 161 ? 5.597 -7.681 -16.831 1.00 93.25 161 MET A CA 1
ATOM 1207 C C . MET A 1 161 ? 5.687 -9.169 -16.522 1.00 93.25 161 MET A C 1
ATOM 1209 O O . MET A 1 161 ? 6.215 -9.938 -17.322 1.00 93.25 161 MET A O 1
ATOM 1213 N N . THR A 1 162 ? 5.165 -9.565 -15.366 1.00 93.81 162 THR A N 1
ATOM 1214 C CA . THR A 1 162 ? 5.061 -10.969 -14.945 1.00 93.81 162 THR A CA 1
ATOM 1215 C C . THR A 1 162 ? 3.658 -11.238 -14.425 1.00 93.81 162 THR A C 1
ATOM 1217 O O . THR A 1 162 ? 3.003 -10.326 -13.910 1.00 93.81 162 THR A O 1
ATOM 1220 N N . THR A 1 163 ? 3.178 -12.466 -14.599 1.00 95.00 163 THR A N 1
ATOM 1221 C CA . THR A 1 163 ? 1.809 -12.838 -14.244 1.00 95.00 163 THR A CA 1
ATOM 1222 C C . THR A 1 163 ? 1.785 -14.039 -13.317 1.00 95.00 163 THR A C 1
ATOM 1224 O O . THR A 1 163 ? 2.610 -14.943 -13.432 1.00 95.00 163 THR A O 1
ATOM 1227 N N . TYR A 1 164 ? 0.835 -14.040 -12.394 1.00 95.75 164 TYR A N 1
ATOM 1228 C CA . TYR A 1 164 ? 0.601 -15.123 -11.452 1.00 95.75 164 TYR A CA 1
ATOM 1229 C C . TYR A 1 164 ? -0.880 -15.491 -11.475 1.00 95.75 164 TYR A C 1
ATOM 1231 O O . TYR A 1 164 ? -1.733 -14.621 -11.300 1.00 95.75 164 TYR A O 1
ATOM 1239 N N . ASP A 1 165 ? -1.172 -16.767 -11.700 1.00 94.62 165 ASP A N 1
ATOM 1240 C CA . ASP A 1 165 ? -2.521 -17.320 -11.629 1.00 94.62 165 ASP A CA 1
ATOM 1241 C C . ASP A 1 165 ? -2.828 -17.730 -10.181 1.00 94.62 165 ASP A C 1
ATOM 1243 O O . ASP A 1 165 ? -2.191 -18.632 -9.623 1.00 94.62 165 ASP A O 1
ATOM 1247 N N . PHE A 1 166 ? -3.814 -17.066 -9.571 1.00 94.62 166 PHE A N 1
ATOM 1248 C CA . PHE A 1 166 ? -4.256 -17.356 -8.209 1.00 94.62 166 PHE A CA 1
ATOM 1249 C C . PHE A 1 166 ? -4.851 -18.761 -8.075 1.00 94.62 166 PHE A C 1
ATOM 1251 O O . PHE A 1 166 ? -4.645 -19.404 -7.044 1.00 94.62 166 PHE A O 1
ATOM 1258 N N . ASN A 1 167 ? -5.565 -19.241 -9.096 1.00 92.00 167 ASN A N 1
ATOM 1259 C CA . ASN A 1 167 ? -6.266 -20.522 -9.057 1.00 92.00 167 ASN A CA 1
ATOM 1260 C C . ASN A 1 167 ? -5.299 -21.689 -9.263 1.00 92.00 167 ASN A C 1
ATOM 1262 O O . ASN A 1 167 ? -5.327 -22.665 -8.510 1.00 92.00 167 ASN A O 1
ATOM 1266 N N . GLY A 1 168 ? -4.417 -21.580 -10.257 1.00 90.69 168 GLY A N 1
ATOM 1267 C CA . GLY A 1 168 ? -3.360 -22.554 -10.514 1.00 90.69 168 GLY A CA 1
ATOM 1268 C C . GLY A 1 168 ? -2.223 -22.515 -9.490 1.00 90.69 168 GLY A C 1
ATOM 1269 O O . GLY A 1 168 ? -1.497 -23.500 -9.352 1.00 90.69 168 GLY A O 1
ATOM 1270 N N . ASN A 1 169 ? -2.070 -21.412 -8.747 1.00 92.44 169 ASN A N 1
ATOM 1271 C CA . ASN A 1 169 ? -0.940 -21.157 -7.850 1.00 92.44 169 ASN A CA 1
ATOM 1272 C C . ASN A 1 169 ? 0.412 -21.332 -8.574 1.00 92.44 169 ASN A C 1
ATOM 1274 O O . ASN A 1 169 ? 1.309 -22.061 -8.122 1.00 92.44 169 ASN A O 1
ATOM 1278 N N . VAL A 1 170 ? 0.527 -20.677 -9.733 1.00 93.69 170 VAL A N 1
ATOM 1279 C CA . VAL A 1 170 ? 1.693 -20.731 -10.621 1.00 93.69 170 VAL A CA 1
ATOM 1280 C C . VAL A 1 170 ? 2.006 -19.361 -11.218 1.00 93.69 170 VAL A C 1
ATOM 1282 O O . VAL A 1 170 ? 1.121 -18.560 -11.510 1.00 93.69 170 VAL A O 1
ATOM 1285 N N . TRP A 1 171 ? 3.294 -19.104 -11.410 1.00 93.50 171 TRP A N 1
ATOM 1286 C CA . TRP A 1 171 ? 3.802 -17.995 -12.200 1.00 93.50 171 TRP A CA 1
ATOM 1287 C C . TRP A 1 171 ? 3.803 -18.377 -13.674 1.00 93.50 171 TRP A C 1
ATOM 1289 O O . TRP A 1 171 ? 4.308 -19.433 -14.058 1.00 93.50 171 TRP A O 1
ATOM 1299 N N . GLU A 1 172 ? 3.280 -17.483 -14.500 1.00 89.69 172 GLU A N 1
ATOM 1300 C CA . GLU A 1 172 ? 3.191 -17.654 -15.940 1.00 89.69 172 GLU A CA 1
ATOM 1301 C C . GLU A 1 172 ? 4.109 -16.665 -16.658 1.00 89.69 172 GLU A C 1
ATOM 1303 O O . GLU A 1 172 ? 4.298 -15.517 -16.244 1.00 89.69 172 GLU A O 1
ATOM 1308 N N . THR A 1 173 ? 4.681 -17.112 -17.776 1.00 83.06 173 THR A N 1
ATOM 1309 C CA . THR A 1 173 ? 5.427 -16.222 -18.668 1.00 83.06 173 THR A CA 1
ATOM 1310 C C . THR A 1 173 ? 4.458 -15.556 -19.633 1.00 83.06 173 THR A C 1
ATOM 1312 O O . THR A 1 173 ? 3.774 -16.226 -20.407 1.00 83.06 173 THR A O 1
ATOM 1315 N N . LEU A 1 174 ? 4.420 -14.224 -19.619 1.00 84.06 174 LEU A N 1
ATOM 1316 C CA . LEU A 1 174 ? 3.579 -13.469 -20.534 1.00 84.06 174 LEU A CA 1
ATOM 1317 C C . LEU A 1 174 ? 4.235 -13.368 -21.915 1.00 84.06 174 LEU A C 1
ATOM 1319 O O . LEU A 1 174 ? 5.272 -12.729 -22.087 1.00 84.06 174 LEU A O 1
ATOM 1323 N N . HIS A 1 175 ? 3.590 -13.950 -22.922 1.00 85.25 175 HIS A N 1
ATOM 1324 C CA . HIS A 1 175 ? 3.951 -13.742 -24.321 1.00 85.25 175 HIS A CA 1
ATOM 1325 C C . HIS A 1 175 ? 3.171 -12.553 -24.886 1.00 85.25 175 HIS A C 1
ATOM 1327 O O . HIS A 1 175 ? 1.954 -12.627 -25.052 1.00 85.25 175 HIS A O 1
ATOM 1333 N N . ILE A 1 176 ? 3.882 -11.453 -25.142 1.00 86.62 176 ILE A N 1
ATOM 1334 C CA . ILE A 1 176 ? 3.333 -10.256 -25.787 1.00 86.62 176 ILE A CA 1
ATOM 1335 C C . ILE A 1 176 ? 3.211 -10.519 -27.291 1.00 86.62 176 ILE A C 1
ATOM 1337 O O . ILE A 1 176 ? 4.130 -11.069 -27.902 1.00 86.62 176 ILE A O 1
ATOM 1341 N N . GLU A 1 177 ? 2.094 -10.103 -27.885 1.00 84.94 177 GLU A N 1
ATOM 1342 C CA . GLU A 1 177 ? 1.846 -10.274 -29.318 1.00 84.94 177 GLU A CA 1
ATOM 1343 C C . GLU A 1 177 ? 2.857 -9.512 -30.194 1.00 84.94 177 GLU A C 1
ATOM 1345 O O . GLU A 1 177 ? 3.280 -8.385 -29.901 1.00 84.94 177 GLU A O 1
ATOM 1350 N N . GLY A 1 178 ? 3.242 -10.138 -31.309 1.00 75.06 178 GLY A N 1
ATOM 1351 C CA . GLY A 1 178 ? 4.233 -9.598 -32.238 1.00 75.06 178 GLY A CA 1
ATOM 1352 C C . GLY A 1 178 ? 3.771 -8.284 -32.879 1.00 75.06 178 GLY A C 1
ATOM 1353 O O . GLY A 1 178 ? 2.684 -8.207 -33.442 1.00 75.06 178 GLY A O 1
ATOM 1354 N N . GLY A 1 179 ? 4.612 -7.245 -32.825 1.00 75.31 179 GLY A N 1
ATOM 1355 C CA . GLY A 1 179 ? 4.302 -5.911 -33.366 1.00 75.31 179 GLY A CA 1
ATOM 1356 C C . GLY A 1 179 ? 3.718 -4.919 -32.351 1.00 75.31 179 GLY A C 1
ATOM 1357 O O . GLY A 1 179 ? 3.513 -3.755 -32.693 1.00 75.31 179 GLY A O 1
ATOM 1358 N N . SER A 1 180 ? 3.504 -5.342 -31.102 1.00 83.56 180 SER A N 1
ATOM 1359 C CA . SER A 1 180 ? 3.139 -4.460 -29.988 1.00 83.56 180 SER A CA 1
ATOM 1360 C C . SER A 1 180 ? 4.274 -3.488 -29.627 1.00 83.56 180 SER A C 1
ATOM 1362 O O . SER A 1 180 ? 5.437 -3.885 -29.531 1.00 83.56 180 SER A O 1
ATOM 1364 N N . SER A 1 181 ? 3.950 -2.221 -29.343 1.00 86.94 181 SER A N 1
ATOM 1365 C CA . SER A 1 181 ? 4.920 -1.237 -28.842 1.00 86.94 181 SER A CA 1
ATOM 1366 C C . SER A 1 181 ? 5.105 -1.404 -27.333 1.00 86.94 181 SER A C 1
ATOM 1368 O O . SER A 1 181 ? 4.336 -0.894 -26.530 1.00 86.94 181 SER A O 1
ATOM 1370 N N . VAL A 1 182 ? 6.102 -2.187 -26.923 1.00 92.19 182 VAL A N 1
ATOM 1371 C CA . VAL A 1 182 ? 6.340 -2.469 -25.499 1.00 92.19 182 VAL A CA 1
ATOM 1372 C C . VAL A 1 182 ? 6.960 -1.242 -24.804 1.00 92.19 182 VAL A C 1
ATOM 1374 O O . VAL A 1 182 ? 7.917 -0.676 -25.340 1.00 92.19 182 VAL A O 1
ATOM 1377 N N . PRO A 1 183 ? 6.457 -0.820 -23.626 1.00 94.62 183 PRO A N 1
ATOM 1378 C CA . PRO A 1 183 ? 7.065 0.261 -22.858 1.00 94.62 183 PRO A CA 1
ATOM 1379 C C . PRO A 1 183 ? 8.481 -0.091 -22.390 1.00 94.62 183 PRO A C 1
ATOM 1381 O O . PRO A 1 183 ? 8.795 -1.241 -22.095 1.00 94.62 183 PRO A O 1
ATOM 1384 N N . GLU A 1 184 ? 9.323 0.922 -22.208 1.00 93.94 184 GLU A N 1
ATOM 1385 C CA . GLU A 1 184 ? 10.603 0.745 -21.513 1.00 93.94 184 GLU A CA 1
ATOM 1386 C C . GLU A 1 184 ? 10.389 0.391 -20.027 1.00 93.94 184 GLU A C 1
ATOM 1388 O O . GLU A 1 184 ? 9.452 0.901 -19.389 1.00 93.94 184 GLU A O 1
ATOM 1393 N N . LYS A 1 185 ? 11.291 -0.441 -19.477 1.00 93.75 185 LYS A N 1
ATOM 1394 C CA . LYS A 1 185 ? 11.327 -0.808 -18.051 1.00 93.75 185 LYS A CA 1
ATOM 1395 C C . LYS A 1 185 ? 11.436 0.448 -17.184 1.00 93.75 185 LYS A C 1
ATOM 1397 O O . LYS A 1 185 ? 12.172 1.380 -17.506 1.00 93.75 185 LYS A O 1
ATOM 1402 N N . ARG A 1 186 ? 10.667 0.475 -16.096 1.00 95.31 186 ARG A N 1
ATOM 1403 C CA . ARG A 1 186 ? 10.556 1.632 -15.203 1.00 95.31 186 ARG A CA 1
ATOM 1404 C C . ARG A 1 186 ? 10.112 1.232 -13.810 1.00 95.31 186 ARG A C 1
ATOM 1406 O O . ARG A 1 186 ? 9.395 0.247 -13.657 1.00 95.31 186 ARG A O 1
ATOM 1413 N N . TYR A 1 187 ? 10.450 2.051 -12.825 1.00 95.69 187 TYR A N 1
ATOM 1414 C CA . TYR A 1 187 ? 9.988 1.910 -11.444 1.00 95.69 187 TYR A CA 1
ATOM 1415 C C . TYR A 1 187 ? 9.261 3.175 -10.972 1.00 95.69 187 TYR A C 1
ATOM 1417 O O . TYR A 1 187 ? 9.377 4.248 -11.568 1.00 95.69 187 TYR A O 1
ATOM 1425 N N . GLY A 1 188 ? 8.471 3.058 -9.904 1.00 95.50 188 GLY A N 1
ATOM 1426 C CA . GLY A 1 188 ? 7.724 4.178 -9.324 1.00 95.50 188 GLY A CA 1
ATOM 1427 C C . GLY A 1 188 ? 6.609 4.727 -10.223 1.00 95.50 188 GLY A C 1
ATOM 1428 O O . GLY A 1 188 ? 6.191 5.874 -10.036 1.00 95.50 188 GLY A O 1
ATOM 1429 N N . ALA A 1 189 ? 6.174 3.936 -11.210 1.00 97.00 189 ALA A N 1
ATOM 1430 C CA . ALA A 1 189 ? 4.953 4.161 -11.976 1.00 97.00 189 ALA A CA 1
ATOM 1431 C C . ALA A 1 189 ? 3.742 3.662 -11.178 1.00 97.00 189 ALA A C 1
ATOM 1433 O O . ALA A 1 189 ? 3.867 2.746 -10.364 1.00 97.00 189 ALA A O 1
ATOM 1434 N N . SER A 1 190 ? 2.574 4.245 -11.429 1.00 97.31 190 SER A N 1
ATOM 1435 C CA . SER A 1 190 ? 1.314 3.778 -10.850 1.00 97.31 190 SER A CA 1
ATOM 1436 C C . SER A 1 190 ? 0.508 2.987 -11.880 1.00 97.31 190 SER A C 1
ATOM 1438 O O . SER A 1 190 ? 0.639 3.214 -13.088 1.00 97.31 190 SER A O 1
ATOM 1440 N N . THR A 1 191 ? -0.308 2.043 -11.408 1.00 97.25 191 THR A N 1
ATOM 1441 C CA . THR A 1 191 ? -1.111 1.164 -12.265 1.00 97.25 191 THR A CA 1
ATOM 1442 C C . THR A 1 191 ? -2.559 1.092 -11.809 1.00 97.25 191 THR A C 1
ATOM 1444 O O . THR A 1 191 ? -2.827 1.036 -10.611 1.00 97.25 191 THR A O 1
ATOM 1447 N N . VAL A 1 192 ? -3.495 1.047 -12.759 1.00 96.50 192 VAL A N 1
ATOM 1448 C CA . VAL A 1 192 ? -4.927 0.831 -12.492 1.00 96.50 192 VAL A CA 1
ATOM 1449 C C . VAL A 1 192 ? -5.554 -0.106 -13.523 1.00 96.50 192 VAL A C 1
ATOM 1451 O O . VAL A 1 192 ? -5.147 -0.121 -14.682 1.00 96.50 192 VAL A O 1
ATOM 1454 N N . MET A 1 193 ? -6.565 -0.872 -13.114 1.00 94.62 193 MET A N 1
ATOM 1455 C CA . MET A 1 193 ? -7.277 -1.831 -13.967 1.00 94.62 193 MET A CA 1
ATOM 1456 C C . MET A 1 193 ? -8.661 -1.305 -14.358 1.00 94.62 193 MET A C 1
ATOM 1458 O O . MET A 1 193 ? -9.555 -1.282 -13.518 1.00 94.62 193 MET A O 1
ATOM 1462 N N . TYR A 1 194 ? -8.874 -0.924 -15.618 1.00 93.75 194 TYR A N 1
ATOM 1463 C CA . TYR A 1 194 ? -10.176 -0.447 -16.096 1.00 93.75 194 TYR A CA 1
ATOM 1464 C C . TYR A 1 194 ? -10.683 -1.287 -17.272 1.00 93.75 194 TYR A C 1
ATOM 1466 O O . TYR A 1 194 ? -10.029 -1.383 -18.311 1.00 93.75 194 TYR A O 1
ATOM 1474 N N . GLY A 1 195 ? -11.864 -1.892 -17.109 1.00 91.06 195 GLY A N 1
ATOM 1475 C CA . GLY A 1 195 ? -12.434 -2.805 -18.100 1.00 91.06 195 GLY A CA 1
ATOM 1476 C C . GLY A 1 195 ? -11.578 -4.063 -18.262 1.00 91.06 195 GLY A C 1
ATOM 1477 O O . GLY A 1 195 ? -11.459 -4.859 -17.335 1.00 91.06 195 GLY A O 1
ATOM 1478 N N . ASP A 1 196 ? -10.984 -4.234 -19.438 1.00 92.19 196 ASP A N 1
ATOM 1479 C CA . ASP A 1 196 ? -10.050 -5.303 -19.813 1.00 92.19 196 ASP A CA 1
ATOM 1480 C C . ASP A 1 196 ? -8.625 -4.783 -20.082 1.00 92.19 196 ASP A C 1
ATOM 1482 O O . ASP A 1 196 ? -7.787 -5.504 -20.630 1.00 92.19 196 ASP A O 1
ATOM 1486 N N . LYS A 1 197 ? -8.332 -3.541 -19.665 1.00 95.75 197 LYS A N 1
ATOM 1487 C CA . LYS A 1 197 ? -7.026 -2.901 -19.837 1.00 95.75 197 LYS A CA 1
ATOM 1488 C C . LYS A 1 197 ? -6.372 -2.484 -18.522 1.00 95.75 197 LYS A C 1
ATOM 1490 O O . LYS A 1 197 ? -6.998 -1.872 -17.654 1.00 95.75 197 LYS A O 1
ATOM 1495 N N . ILE A 1 198 ? -5.073 -2.745 -18.418 1.00 97.19 198 ILE A N 1
ATOM 1496 C CA . ILE A 1 198 ? -4.211 -2.227 -17.352 1.00 97.19 198 ILE A CA 1
ATOM 1497 C C . ILE A 1 198 ? -3.570 -0.935 -17.848 1.00 97.19 198 ILE A C 1
ATOM 1499 O O . ILE A 1 198 ? -2.915 -0.918 -18.886 1.00 97.19 198 ILE A O 1
ATOM 1503 N N . PHE A 1 199 ? -3.729 0.147 -17.100 1.00 97.50 199 PHE A N 1
ATOM 1504 C CA . PHE A 1 199 ? -3.142 1.444 -17.408 1.00 97.50 199 PHE A CA 1
ATOM 1505 C C . PHE A 1 199 ? -1.925 1.669 -16.519 1.00 97.50 199 PHE A C 1
ATOM 1507 O O . PHE A 1 199 ? -2.020 1.490 -15.308 1.00 97.50 199 PHE A O 1
ATOM 1514 N N . MET A 1 200 ? -0.799 2.074 -17.107 1.00 98.06 200 MET A N 1
ATOM 1515 C CA . MET A 1 200 ? 0.443 2.412 -16.411 1.00 98.06 200 MET A CA 1
ATOM 1516 C C . MET A 1 200 ? 0.811 3.865 -16.704 1.00 98.06 200 MET A C 1
ATOM 1518 O O . MET A 1 200 ? 0.962 4.243 -17.869 1.00 98.06 200 MET A O 1
ATOM 1522 N N . TYR A 1 201 ? 0.986 4.667 -15.654 1.00 97.94 201 TYR A N 1
ATOM 1523 C CA . TYR A 1 201 ? 1.269 6.094 -15.775 1.00 97.94 201 TYR A CA 1
ATOM 1524 C C . TYR A 1 201 ? 2.587 6.494 -15.103 1.00 97.94 201 TYR A C 1
ATOM 1526 O O . TYR A 1 201 ? 2.876 6.124 -13.962 1.00 97.94 201 TYR A O 1
ATOM 1534 N N . GLY A 1 202 ? 3.376 7.291 -15.826 1.00 97.56 202 GLY A N 1
ATOM 1535 C CA . GLY A 1 202 ? 4.579 7.945 -15.320 1.00 97.56 202 GLY A CA 1
ATOM 1536 C C . GLY A 1 202 ? 5.729 6.982 -15.011 1.00 97.56 202 GLY A C 1
ATOM 1537 O O . GLY A 1 202 ? 6.039 6.087 -15.804 1.00 97.56 202 GLY A O 1
ATOM 1538 N N . GLY A 1 203 ? 6.390 7.210 -13.874 1.00 97.31 203 GLY A N 1
ATOM 1539 C CA . GLY A 1 203 ? 7.539 6.435 -13.399 1.00 97.31 203 GLY A CA 1
ATOM 1540 C C . GLY A 1 203 ? 8.887 6.938 -13.913 1.00 97.31 203 GLY A C 1
ATOM 1541 O O . GLY A 1 203 ? 8.970 7.903 -14.676 1.00 97.31 203 GLY A O 1
ATOM 1542 N N . VAL A 1 204 ? 9.957 6.290 -13.459 1.00 96.94 204 VAL A N 1
ATOM 1543 C CA . VAL A 1 204 ? 11.345 6.607 -13.816 1.00 96.94 204 VAL A CA 1
ATOM 1544 C C . VAL A 1 204 ? 11.874 5.555 -14.776 1.00 96.94 204 VAL A C 1
ATOM 1546 O O . VAL A 1 204 ? 11.878 4.372 -14.450 1.00 96.94 204 VAL A O 1
ATOM 1549 N N . ILE A 1 205 ? 12.326 6.002 -15.945 1.00 95.81 205 ILE A N 1
ATOM 1550 C CA . ILE A 1 205 ? 12.989 5.171 -16.950 1.00 95.81 205 ILE A CA 1
ATOM 1551 C C . ILE A 1 205 ? 14.496 5.409 -16.831 1.00 95.81 205 ILE A C 1
ATOM 1553 O O . ILE A 1 205 ? 14.944 6.562 -16.804 1.00 95.81 205 ILE A O 1
ATOM 1557 N N . GLU A 1 206 ? 15.282 4.339 -16.770 1.00 90.44 206 GLU A N 1
ATOM 1558 C CA . GLU A 1 206 ? 16.741 4.432 -16.697 1.00 90.44 206 GLU A CA 1
ATOM 1559 C C . GLU A 1 206 ? 17.307 5.204 -17.907 1.00 90.44 206 GLU A C 1
ATOM 1561 O O . GLU A 1 206 ? 16.865 5.035 -19.040 1.00 90.44 206 GLU A O 1
ATOM 1566 N N . GLY A 1 207 ? 18.236 6.134 -17.669 1.00 89.94 207 GLY A N 1
ATOM 1567 C CA . GLY A 1 207 ? 18.836 6.980 -18.712 1.00 89.94 207 GLY A CA 1
ATOM 1568 C C . GLY A 1 207 ? 17.943 8.099 -19.278 1.00 89.94 207 GLY A C 1
ATOM 1569 O O . GLY A 1 207 ? 18.472 9.079 -19.802 1.00 89.94 207 GLY A O 1
ATOM 1570 N N . ARG A 1 208 ? 16.612 8.018 -19.137 1.00 94.44 208 ARG A N 1
ATOM 1571 C CA . ARG A 1 208 ? 15.650 9.019 -19.650 1.00 94.44 208 ARG A CA 1
ATOM 1572 C C . ARG A 1 208 ? 14.989 9.866 -18.555 1.00 94.44 208 ARG A C 1
ATOM 1574 O O . ARG A 1 208 ? 14.540 10.981 -18.828 1.00 94.44 208 ARG A O 1
ATOM 1581 N N . GLY A 1 209 ? 14.956 9.374 -17.318 1.00 95.56 209 GLY A N 1
ATOM 1582 C CA . GLY A 1 209 ? 14.402 10.070 -16.158 1.00 95.56 209 GLY A CA 1
ATOM 1583 C C . GLY A 1 209 ? 12.884 9.918 -16.020 1.00 95.56 209 GLY A C 1
ATOM 1584 O O . GLY A 1 209 ? 12.291 8.934 -16.463 1.00 95.56 209 GLY A O 1
ATOM 1585 N N . VAL A 1 210 ? 12.245 10.888 -15.359 1.00 97.06 210 VAL A N 1
ATOM 1586 C CA . VAL A 1 210 ? 10.809 10.833 -15.039 1.00 97.06 210 VAL A CA 1
ATOM 1587 C C . VAL A 1 210 ? 9.948 11.026 -16.294 1.00 97.06 210 VAL A C 1
ATOM 1589 O O . VAL A 1 210 ? 10.079 12.014 -17.032 1.00 97.06 210 VAL A O 1
ATOM 1592 N N . SER A 1 211 ? 9.026 10.090 -16.511 1.00 96.44 211 SER A N 1
ATOM 1593 C CA . SER A 1 211 ? 8.128 10.044 -17.663 1.00 96.44 211 SER A CA 1
ATOM 1594 C C . SER A 1 211 ? 6.744 10.626 -17.352 1.00 96.44 211 SER A C 1
ATOM 1596 O O . SER A 1 211 ? 6.309 10.662 -16.202 1.00 96.44 211 SER A O 1
ATOM 1598 N N . ASN A 1 212 ? 6.057 11.097 -18.391 1.00 95.12 212 ASN A N 1
ATOM 1599 C CA . ASN A 1 212 ? 4.634 11.461 -18.384 1.00 95.12 212 ASN A CA 1
ATOM 1600 C C . ASN A 1 212 ? 3.800 10.536 -19.283 1.00 95.12 212 ASN A C 1
ATOM 1602 O O . ASN A 1 212 ? 2.663 10.856 -19.622 1.00 95.12 212 ASN A O 1
ATOM 1606 N N . GLU A 1 213 ? 4.391 9.432 -19.736 1.00 96.25 213 GLU A N 1
ATOM 1607 C CA . GLU A 1 213 ? 3.710 8.506 -20.628 1.00 96.25 213 GLU A CA 1
ATOM 1608 C C . GLU A 1 213 ? 2.571 7.786 -19.908 1.00 96.25 213 GLU A C 1
ATOM 1610 O O . GLU A 1 213 ? 2.723 7.351 -18.762 1.00 96.25 213 GLU A O 1
ATOM 1615 N N . LEU A 1 214 ? 1.462 7.625 -20.625 1.00 96.88 214 LEU A N 1
ATOM 1616 C CA . LEU A 1 214 ? 0.349 6.765 -20.259 1.00 96.88 214 LEU A CA 1
ATOM 1617 C C . LEU A 1 214 ? 0.287 5.603 -21.249 1.00 96.88 214 LEU A C 1
ATOM 1619 O O . LEU A 1 214 ? 0.086 5.798 -22.450 1.00 96.88 214 LEU A O 1
ATOM 1623 N N . TRP A 1 215 ? 0.449 4.396 -20.729 1.00 97.31 215 TRP A N 1
ATOM 1624 C CA . TRP A 1 215 ? 0.397 3.157 -21.491 1.00 97.31 215 TRP A CA 1
ATOM 1625 C C . TRP A 1 215 ? -0.832 2.352 -21.088 1.00 97.31 215 TRP A C 1
ATOM 1627 O O . TRP A 1 215 ? -1.172 2.307 -19.908 1.00 97.31 215 TRP A O 1
ATOM 1637 N N . ALA A 1 216 ? -1.476 1.705 -22.053 1.00 96.56 216 ALA A N 1
ATOM 1638 C CA . ALA A 1 216 ? -2.559 0.762 -21.815 1.00 96.56 216 ALA A CA 1
ATOM 1639 C C . ALA A 1 216 ? -2.161 -0.619 -22.339 1.00 96.56 216 ALA A C 1
ATOM 1641 O O . ALA A 1 216 ? -1.759 -0.754 -23.492 1.00 96.56 216 ALA A O 1
ATOM 1642 N N . PHE A 1 217 ? -2.279 -1.634 -21.494 1.00 96.75 217 PHE A N 1
ATOM 1643 C CA . PHE A 1 217 ? -2.111 -3.033 -21.853 1.00 96.75 217 PHE A CA 1
ATOM 1644 C C . PHE A 1 217 ? -3.476 -3.698 -21.943 1.00 96.75 217 PHE A C 1
ATOM 1646 O O . PHE A 1 217 ? -4.200 -3.746 -20.954 1.00 96.75 217 PHE A O 1
ATOM 1653 N N . ASP A 1 218 ? -3.825 -4.203 -23.119 1.00 95.38 218 ASP A N 1
ATOM 1654 C CA . ASP A 1 218 ? -5.007 -5.038 -23.316 1.00 95.38 218 ASP A CA 1
ATOM 1655 C C . ASP A 1 218 ? -4.713 -6.460 -22.845 1.00 95.38 218 ASP A C 1
ATOM 1657 O O . ASP A 1 218 ? -3.866 -7.137 -23.425 1.00 95.38 218 ASP A O 1
ATOM 1661 N N . VAL A 1 219 ? -5.402 -6.911 -21.797 1.00 93.56 219 VAL A N 1
ATOM 1662 C CA . VAL A 1 219 ? -5.147 -8.226 -21.193 1.00 93.56 219 VAL A CA 1
ATOM 1663 C C . VAL A 1 219 ? -5.618 -9.359 -22.110 1.00 93.56 219 VAL A C 1
ATOM 1665 O O . VAL A 1 219 ? -4.992 -10.417 -22.155 1.00 93.56 219 VAL A O 1
ATOM 1668 N N . SER A 1 220 ? -6.678 -9.130 -22.892 1.00 91.06 220 SER A N 1
ATOM 1669 C CA . SER A 1 220 ? -7.229 -10.133 -23.811 1.00 91.06 220 SER A CA 1
ATOM 1670 C C . SER A 1 220 ? -6.373 -10.266 -25.070 1.00 91.06 220 SER A C 1
ATOM 1672 O O . SER A 1 220 ? -6.072 -11.377 -25.499 1.00 91.06 220 SER A O 1
ATOM 1674 N N . ALA A 1 221 ? -5.973 -9.135 -25.655 1.00 92.06 221 ALA A N 1
ATOM 1675 C CA . ALA A 1 221 ? -5.156 -9.096 -26.866 1.00 92.06 221 ALA A CA 1
ATOM 1676 C C . ALA A 1 221 ? -3.650 -9.230 -26.590 1.00 92.06 221 ALA A C 1
ATOM 1678 O O . ALA A 1 221 ? -2.886 -9.464 -27.518 1.00 92.06 221 ALA A O 1
ATOM 1679 N N . LYS A 1 222 ? -3.210 -9.071 -25.336 1.00 93.25 222 LYS A N 1
ATOM 1680 C CA . LYS A 1 222 ? -1.797 -9.069 -24.919 1.00 93.25 222 LYS A CA 1
ATOM 1681 C C . LYS A 1 222 ? -0.942 -8.055 -25.686 1.00 93.25 222 LYS A C 1
ATOM 1683 O O . LYS A 1 222 ? 0.212 -8.321 -26.029 1.00 93.25 222 LYS A O 1
ATOM 1688 N N . THR A 1 223 ? -1.505 -6.872 -25.932 1.00 94.75 223 THR A N 1
ATOM 1689 C CA . THR A 1 223 ? -0.858 -5.770 -26.661 1.00 94.75 223 THR A CA 1
ATOM 1690 C C . THR A 1 223 ? -0.785 -4.504 -25.821 1.00 94.75 223 THR A C 1
ATOM 1692 O O . THR A 1 223 ? -1.744 -4.143 -25.138 1.00 94.75 223 THR A O 1
ATOM 1695 N N . TRP A 1 224 ? 0.324 -3.787 -25.948 1.00 95.44 224 TRP A N 1
ATOM 1696 C CA . TRP A 1 224 ? 0.533 -2.454 -25.398 1.00 95.44 224 TRP A CA 1
ATOM 1697 C C . TRP A 1 224 ? 0.194 -1.365 -26.420 1.00 95.44 224 TRP A C 1
ATOM 1699 O O . TRP A 1 224 ? 0.519 -1.472 -27.603 1.00 95.44 224 TRP A O 1
ATOM 1709 N N . GLU A 1 225 ? -0.412 -0.286 -25.936 1.00 94.69 225 GLU A N 1
ATOM 1710 C CA . GLU A 1 225 ? -0.695 0.933 -26.689 1.00 94.69 225 GLU A CA 1
ATOM 1711 C C . GLU A 1 225 ? -0.215 2.150 -25.889 1.00 94.69 225 GLU A C 1
ATOM 1713 O O . GLU A 1 225 ? -0.536 2.304 -24.706 1.00 94.69 225 GLU A O 1
ATOM 1718 N N . ASN A 1 226 ? 0.536 3.046 -26.533 1.00 95.12 226 ASN A N 1
ATOM 1719 C CA . ASN A 1 226 ? 0.834 4.355 -25.960 1.00 95.12 226 ASN A CA 1
ATOM 1720 C C . ASN A 1 226 ? -0.352 5.289 -26.208 1.00 95.12 226 ASN A C 1
ATOM 1722 O O . ASN A 1 226 ? -0.580 5.730 -27.334 1.00 95.12 226 ASN A O 1
ATOM 1726 N N . ILE A 1 227 ? -1.073 5.618 -25.142 1.00 93.88 227 ILE A N 1
ATOM 1727 C CA . ILE A 1 227 ? -2.267 6.469 -25.177 1.00 93.88 227 ILE A CA 1
ATOM 1728 C C . ILE A 1 227 ? -2.014 7.833 -24.527 1.00 93.88 227 ILE A C 1
ATOM 1730 O O . ILE A 1 227 ? -2.945 8.495 -24.068 1.00 93.88 227 ILE A O 1
ATOM 1734 N N . THR A 1 228 ? -0.748 8.251 -24.456 1.00 92.50 228 THR A N 1
ATOM 1735 C CA . THR A 1 228 ? -0.366 9.538 -23.872 1.00 92.50 228 THR A CA 1
ATOM 1736 C C . THR A 1 228 ? -1.095 10.669 -24.587 1.00 92.50 228 THR A C 1
ATOM 1738 O O . THR A 1 228 ? -0.916 10.892 -25.787 1.00 92.50 228 THR A O 1
ATOM 1741 N N . VAL A 1 229 ? -1.906 11.406 -23.831 1.00 86.94 229 VAL A N 1
ATOM 1742 C CA . VAL A 1 229 ? -2.632 12.567 -24.342 1.00 86.94 229 VAL A CA 1
ATOM 1743 C C . VAL A 1 229 ? -1.623 13.666 -24.656 1.00 86.94 229 VAL A C 1
ATOM 1745 O O . VAL A 1 229 ? -0.836 14.068 -23.798 1.00 86.94 229 VAL A O 1
ATOM 1748 N N . LYS A 1 230 ? -1.640 14.163 -25.893 1.00 78.94 230 LYS A N 1
ATOM 1749 C CA . LYS A 1 230 ? -0.902 15.374 -26.254 1.00 78.94 230 LYS A CA 1
ATOM 1750 C C . LYS A 1 230 ? -1.692 16.553 -25.704 1.00 78.94 230 LYS A C 1
ATOM 1752 O O . LYS A 1 230 ? -2.807 16.786 -26.160 1.00 78.94 230 LYS A O 1
ATOM 1757 N N . SER A 1 231 ? -1.157 17.253 -24.710 1.00 65.25 231 SER A N 1
ATOM 1758 C CA . SER A 1 231 ? -1.781 18.492 -24.264 1.00 65.25 231 SER A CA 1
ATOM 1759 C C . SER A 1 231 ? -1.636 19.552 -25.348 1.00 65.25 231 SER A C 1
ATOM 1761 O O . SER A 1 231 ? -0.549 19.746 -25.901 1.00 65.25 231 SER A O 1
ATOM 1763 N N . ASP A 1 232 ? -2.729 20.253 -25.647 1.00 57.38 232 ASP A N 1
ATOM 1764 C CA . ASP A 1 232 ? -2.611 21.553 -26.293 1.00 57.38 232 ASP A CA 1
ATOM 1765 C C . ASP A 1 232 ? -1.759 22.443 -25.385 1.00 57.38 232 ASP A C 1
ATOM 1767 O O . ASP A 1 232 ? -1.866 22.374 -24.153 1.00 57.38 232 ASP A O 1
ATOM 1771 N N . ALA A 1 233 ? -0.881 23.254 -25.983 1.00 56.03 233 ALA A N 1
ATOM 1772 C CA . ALA A 1 233 ? -0.111 24.240 -25.239 1.00 56.03 233 ALA A CA 1
ATOM 1773 C C . ALA A 1 233 ? -1.084 25.011 -24.344 1.00 56.03 233 ALA A C 1
ATOM 1775 O O . ALA A 1 233 ? -2.061 25.547 -24.860 1.00 56.03 233 ALA A O 1
ATOM 1776 N N . CYS A 1 234 ? -0.851 25.006 -23.026 1.00 59.78 234 CYS A N 1
ATOM 1777 C CA . CYS A 1 234 ? -1.619 25.765 -22.043 1.00 59.78 234 CYS A CA 1
ATOM 1778 C C . CYS A 1 234 ? -1.963 27.151 -22.632 1.00 59.78 234 CYS A C 1
ATOM 1780 O O . CYS A 1 234 ? -1.090 28.019 -22.684 1.00 59.78 234 CYS A O 1
ATOM 1782 N N . ASN A 1 235 ? -3.184 27.339 -23.157 1.00 48.59 235 ASN A N 1
ATOM 1783 C CA . ASN A 1 235 ? -3.538 28.550 -23.895 1.00 48.59 235 ASN A CA 1
ATOM 1784 C C . ASN A 1 235 ? -3.482 29.718 -22.910 1.00 48.59 235 ASN A C 1
ATOM 1786 O O . ASN A 1 235 ? -4.361 29.886 -22.069 1.00 48.59 235 ASN A O 1
ATOM 1790 N N . SER A 1 236 ? -2.425 30.520 -23.011 1.00 50.44 236 SER A N 1
ATOM 1791 C CA . SER A 1 236 ? -2.133 31.682 -22.169 1.00 50.44 236 SER A CA 1
ATOM 1792 C C . SER A 1 236 ? -3.025 32.882 -22.505 1.00 50.44 236 SER A C 1
ATOM 1794 O O . SER A 1 236 ? -2.606 34.038 -22.453 1.00 50.44 236 SER A O 1
ATOM 1796 N N . THR A 1 237 ? -4.282 32.640 -22.864 1.00 45.00 237 THR A N 1
ATOM 1797 C CA . THR A 1 237 ? -5.239 33.700 -23.157 1.00 45.00 237 THR A CA 1
ATOM 1798 C C . THR A 1 237 ? -5.922 34.142 -21.867 1.00 45.00 237 THR A C 1
ATOM 1800 O O . THR A 1 237 ? -7.024 33.705 -21.555 1.00 45.00 237 THR A O 1
ATOM 1803 N N . GLY A 1 238 ? -5.254 35.040 -21.136 1.00 47.50 238 GLY A N 1
ATOM 1804 C CA . GLY A 1 238 ? -5.876 35.904 -20.128 1.00 47.50 238 GLY A CA 1
ATOM 1805 C C . GLY A 1 238 ? -5.557 35.573 -18.665 1.00 47.50 238 GLY A C 1
ATOM 1806 O O . GLY A 1 238 ? -6.103 34.650 -18.079 1.00 47.50 238 GLY A O 1
ATOM 1807 N N . LEU A 1 239 ? -4.733 36.434 -18.059 1.00 49.12 239 LEU A N 1
ATOM 1808 C CA . LEU A 1 239 ? -4.529 36.674 -16.618 1.00 49.12 239 LEU A CA 1
ATOM 1809 C C . LEU A 1 239 ? -3.775 35.667 -15.727 1.00 49.12 239 LEU A C 1
ATOM 1811 O O . LEU A 1 239 ? -3.397 36.078 -14.632 1.00 49.12 239 LEU A O 1
ATOM 1815 N N . THR A 1 240 ? -3.459 34.435 -16.141 1.00 45.81 240 THR A N 1
ATOM 1816 C CA . THR A 1 240 ? -2.577 33.555 -15.335 1.00 45.81 240 THR A CA 1
ATOM 1817 C C . THR A 1 240 ? -1.430 32.987 -16.169 1.00 45.81 240 THR A C 1
ATOM 1819 O O . THR A 1 240 ? -1.606 32.136 -17.031 1.00 45.81 240 THR A O 1
ATOM 1822 N N . THR A 1 241 ? -0.214 33.479 -15.937 1.00 46.16 241 THR A N 1
ATOM 1823 C CA . THR A 1 241 ? 0.987 33.115 -16.710 1.00 46.16 241 THR A CA 1
ATOM 1824 C C . THR A 1 241 ? 1.583 31.745 -16.349 1.00 46.16 241 THR A C 1
ATOM 1826 O O . THR A 1 241 ? 2.584 31.368 -16.944 1.00 46.16 241 THR A O 1
ATOM 1829 N N . ASN A 1 242 ? 0.977 30.986 -15.421 1.00 54.22 242 ASN A N 1
ATOM 1830 C CA . ASN A 1 242 ? 1.540 29.756 -14.834 1.00 54.22 242 ASN A CA 1
ATOM 1831 C C . ASN A 1 242 ? 0.517 28.599 -14.718 1.00 54.22 242 ASN A C 1
ATOM 1833 O O . ASN A 1 242 ? 0.469 27.915 -13.696 1.00 54.22 242 ASN A O 1
ATOM 1837 N N . ALA A 1 243 ? -0.343 28.377 -15.715 1.00 64.62 243 ALA A N 1
ATOM 1838 C CA . ALA A 1 243 ? -1.234 27.212 -15.690 1.00 64.62 243 ALA A CA 1
ATOM 1839 C C . ALA A 1 243 ? -0.421 25.915 -15.888 1.00 64.62 243 ALA A C 1
ATOM 1841 O O . ALA A 1 243 ? 0.339 25.804 -16.847 1.00 64.62 243 ALA A O 1
ATOM 1842 N N . MET A 1 244 ? -0.558 24.936 -14.986 1.00 79.38 244 MET A N 1
ATOM 1843 C CA . MET A 1 244 ? -0.035 23.582 -15.210 1.00 79.38 244 MET A CA 1
ATOM 1844 C C . MET A 1 244 ? -0.995 22.825 -16.141 1.00 79.38 244 MET A C 1
ATOM 1846 O O . MET A 1 244 ? -2.196 22.781 -15.877 1.00 79.38 244 MET A O 1
ATOM 1850 N N . CYS A 1 245 ? -0.478 22.192 -17.198 1.00 78.88 245 CYS A N 1
ATOM 1851 C CA . CYS A 1 245 ? -1.230 21.265 -18.052 1.00 78.88 245 CYS A CA 1
ATOM 1852 C C . CYS A 1 245 ? -0.611 19.867 -17.967 1.00 78.88 245 CYS A C 1
ATOM 1854 O O . CYS A 1 245 ? 0.593 19.697 -18.146 1.00 78.88 245 CYS A O 1
ATOM 1856 N N . GLY A 1 246 ? -1.444 18.867 -17.668 1.00 80.94 246 GLY A N 1
ATOM 1857 C CA . GLY A 1 246 ? -1.041 17.461 -17.662 1.00 80.94 246 GLY A CA 1
ATOM 1858 C C . GLY A 1 246 ? -1.110 16.830 -19.062 1.00 80.94 246 GLY A C 1
ATOM 1859 O O . GLY A 1 246 ? -1.619 17.472 -19.979 1.00 80.94 246 GLY A O 1
ATOM 1860 N N . PRO A 1 247 ? -0.643 15.582 -19.238 1.00 92.38 247 PRO A N 1
ATOM 1861 C CA . PRO A 1 247 ? -0.050 14.728 -18.210 1.00 92.38 247 PRO A CA 1
ATOM 1862 C C . PRO A 1 247 ? 1.334 15.217 -17.772 1.00 92.38 247 PRO A C 1
ATOM 1864 O O . PRO A 1 247 ? 2.221 15.464 -18.594 1.00 92.38 247 PRO A O 1
ATOM 1867 N N . LEU A 1 248 ? 1.510 15.374 -16.458 1.00 93.44 248 LEU A N 1
ATOM 1868 C CA . LEU A 1 248 ? 2.774 15.804 -15.865 1.00 93.44 248 LEU A CA 1
ATOM 1869 C C . LEU A 1 248 ? 3.794 14.662 -15.855 1.00 93.44 248 LEU A C 1
ATOM 1871 O O . LEU A 1 248 ? 3.451 13.495 -15.702 1.00 93.44 248 LEU A O 1
ATOM 1875 N N . ARG A 1 249 ? 5.083 14.999 -15.940 1.00 95.19 249 ARG A N 1
ATOM 1876 C CA . ARG A 1 249 ? 6.154 14.029 -15.665 1.00 95.19 249 ARG A CA 1
ATOM 1877 C C . ARG A 1 249 ? 6.167 13.752 -14.175 1.00 95.19 249 ARG A C 1
ATOM 1879 O O . ARG A 1 249 ? 6.475 14.674 -13.417 1.00 95.19 249 ARG A O 1
ATOM 1886 N N . VAL A 1 250 ? 5.826 12.532 -13.767 1.00 96.38 250 VAL A N 1
ATOM 1887 C CA . VAL A 1 250 ? 5.640 12.213 -12.351 1.00 96.38 250 VAL A CA 1
ATOM 1888 C C . VAL A 1 250 ? 6.070 10.789 -11.980 1.00 96.38 250 VAL A C 1
ATOM 1890 O O . VAL A 1 250 ? 5.797 9.824 -12.690 1.00 96.38 250 VAL A O 1
ATOM 1893 N N . ALA A 1 251 ? 6.724 10.653 -10.825 1.00 97.00 251 ALA A N 1
ATOM 1894 C CA . ALA A 1 251 ? 7.080 9.378 -10.199 1.00 97.00 251 ALA A CA 1
ATOM 1895 C C . ALA A 1 251 ? 6.715 9.375 -8.705 1.00 97.00 251 ALA A C 1
ATOM 1897 O O . ALA A 1 251 ? 6.643 10.436 -8.081 1.00 97.00 251 ALA A O 1
ATOM 1898 N N . GLY A 1 252 ? 6.457 8.189 -8.144 1.00 95.19 252 GLY A N 1
ATOM 1899 C CA . GLY A 1 252 ? 6.052 8.020 -6.738 1.00 95.19 252 GLY A CA 1
ATOM 1900 C C . GLY A 1 252 ? 4.716 8.684 -6.389 1.00 95.19 252 GLY A C 1
ATOM 1901 O O . GLY A 1 252 ? 4.491 9.060 -5.237 1.00 95.19 252 GLY A O 1
ATOM 1902 N N . HIS A 1 253 ? 3.870 8.871 -7.401 1.00 97.50 253 HIS A N 1
ATOM 1903 C CA . HIS A 1 253 ? 2.464 9.225 -7.266 1.00 97.50 253 HIS A CA 1
ATOM 1904 C C . HIS A 1 253 ? 1.637 7.949 -7.115 1.00 97.50 253 HIS A C 1
ATOM 1906 O O . HIS A 1 253 ? 2.092 6.856 -7.456 1.00 97.50 253 HIS A O 1
ATOM 1912 N N . THR A 1 254 ? 0.404 8.100 -6.659 1.00 97.81 254 THR A N 1
ATOM 1913 C CA . THR A 1 254 ? -0.577 7.014 -6.651 1.00 97.81 254 THR A CA 1
ATOM 1914 C C . THR A 1 254 ? -1.596 7.240 -7.754 1.00 97.81 254 THR A C 1
ATOM 1916 O O . THR A 1 254 ? -1.856 8.386 -8.127 1.00 97.81 254 THR A O 1
ATOM 1919 N N . ALA A 1 255 ? -2.161 6.155 -8.283 1.00 97.12 255 ALA A N 1
ATOM 1920 C CA . ALA A 1 255 ? -3.315 6.220 -9.164 1.00 97.12 255 ALA A CA 1
ATOM 1921 C C . ALA A 1 255 ? -4.448 5.366 -8.607 1.00 97.12 255 ALA A C 1
ATOM 1923 O O . ALA A 1 255 ? -4.230 4.265 -8.102 1.00 97.12 255 ALA A O 1
ATOM 1924 N N . THR A 1 256 ? -5.665 5.889 -8.685 1.00 96.12 256 THR A N 1
ATOM 1925 C CA . THR A 1 256 ? -6.857 5.235 -8.148 1.00 96.12 256 THR A CA 1
ATOM 1926 C C . THR A 1 256 ? -8.019 5.415 -9.114 1.00 96.12 256 THR A C 1
ATOM 1928 O O . THR A 1 256 ? -8.179 6.475 -9.721 1.00 96.12 256 THR A O 1
ATOM 1931 N N . LEU A 1 257 ? -8.839 4.379 -9.266 1.00 94.06 257 LEU A N 1
ATOM 1932 C CA . LEU A 1 257 ? -10.083 4.468 -10.024 1.00 94.06 257 LEU A CA 1
ATOM 1933 C C . LEU A 1 257 ? -11.185 5.037 -9.150 1.00 94.06 257 LEU A C 1
ATOM 1935 O O . LEU A 1 257 ? -11.375 4.592 -8.018 1.00 94.06 257 LEU A O 1
ATOM 1939 N N . VAL A 1 258 ? -11.932 5.992 -9.693 1.00 91.31 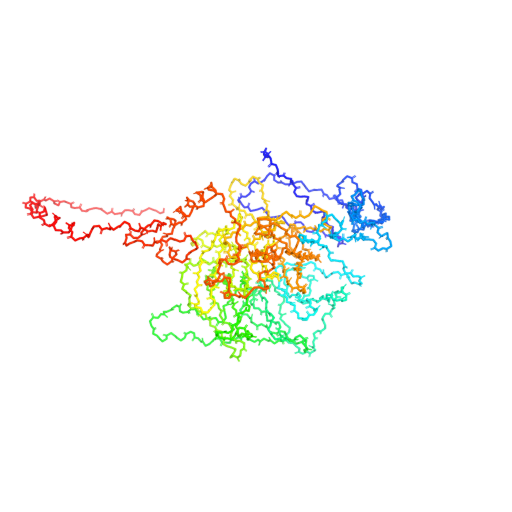258 VAL A N 1
ATOM 1940 C CA . VAL A 1 258 ? -13.081 6.590 -9.011 1.00 91.31 258 VAL A CA 1
ATOM 1941 C C . VAL A 1 258 ? -14.321 6.563 -9.913 1.00 91.31 258 VAL A C 1
ATOM 1943 O O . VAL A 1 258 ? -14.203 6.719 -11.139 1.00 91.31 258 VAL A O 1
ATOM 1946 N N . PRO A 1 259 ? -15.514 6.310 -9.342 1.00 82.56 259 PRO A N 1
ATOM 1947 C CA . PRO A 1 259 ? -16.754 6.303 -10.106 1.00 82.56 259 PRO A CA 1
ATOM 1948 C C . PRO A 1 259 ? -17.036 7.687 -10.699 1.00 82.56 259 PRO A C 1
ATOM 1950 O O . PRO A 1 259 ? -16.643 8.712 -10.136 1.00 82.56 259 PRO A O 1
ATOM 1953 N N . GLY A 1 260 ? -17.720 7.718 -11.845 1.00 68.44 260 GLY A N 1
ATOM 1954 C CA . GLY A 1 260 ? -18.200 8.971 -12.424 1.00 68.44 260 GLY A CA 1
ATOM 1955 C C . GLY A 1 260 ? -19.212 9.672 -11.509 1.00 68.44 260 GLY A C 1
ATOM 1956 O O . GLY A 1 260 ? -19.917 9.039 -10.720 1.00 68.44 260 GLY A O 1
ATOM 1957 N N . PHE A 1 261 ? -19.307 11.000 -11.617 1.00 65.69 261 PHE A N 1
ATOM 1958 C CA . PHE A 1 261 ? -20.254 11.801 -10.837 1.00 65.69 261 PHE A CA 1
ATOM 1959 C C . PHE A 1 261 ? -21.702 11.373 -11.144 1.00 65.69 261 PHE A C 1
ATOM 1961 O O . PHE A 1 261 ? -22.248 11.712 -12.190 1.00 65.69 261 PHE A O 1
ATOM 1968 N N . GLY A 1 262 ? -22.326 10.622 -10.232 1.00 55.97 262 GLY A N 1
ATOM 1969 C CA . GLY A 1 262 ? -23.730 10.203 -10.333 1.00 55.97 262 GLY A CA 1
ATOM 1970 C C . GLY A 1 262 ? -23.978 8.762 -10.798 1.00 55.97 262 GLY A C 1
ATOM 1971 O O . GLY A 1 262 ? -25.106 8.299 -10.645 1.00 55.97 262 GLY A O 1
ATOM 1972 N N . ASP A 1 263 ? -22.961 8.029 -11.269 1.00 62.69 263 ASP A N 1
ATOM 1973 C CA . ASP A 1 263 ? -23.061 6.587 -11.553 1.00 62.69 263 ASP A CA 1
ATOM 1974 C C . ASP A 1 263 ? -21.964 5.811 -10.816 1.00 62.69 263 ASP A C 1
ATOM 1976 O O . ASP A 1 263 ? -20.812 5.721 -11.240 1.00 62.69 263 ASP A O 1
ATOM 1980 N N . LYS A 1 264 ? -22.355 5.241 -9.674 1.00 63.50 264 LYS A N 1
ATOM 1981 C CA . LYS A 1 264 ? -21.468 4.528 -8.745 1.00 63.50 264 LYS A CA 1
ATOM 1982 C C . LYS A 1 264 ? -20.987 3.181 -9.280 1.00 63.50 264 LYS A C 1
ATOM 1984 O O . LYS A 1 264 ? -20.036 2.632 -8.738 1.00 63.50 264 LYS A O 1
ATOM 1989 N N . ASN A 1 265 ? -21.628 2.664 -10.328 1.00 66.25 265 ASN A N 1
ATOM 1990 C CA . ASN A 1 265 ? -21.293 1.372 -10.921 1.00 66.25 265 ASN A CA 1
ATOM 1991 C C . ASN A 1 265 ? -20.427 1.513 -12.176 1.00 66.25 265 ASN A C 1
ATOM 1993 O O . ASN A 1 265 ? -19.963 0.509 -12.713 1.00 66.25 265 ASN A O 1
ATOM 1997 N N . ASN A 1 266 ? -20.201 2.743 -12.644 1.00 75.69 266 ASN A N 1
ATOM 1998 C CA . ASN A 1 266 ? -19.435 3.012 -13.846 1.00 75.69 266 ASN A CA 1
ATOM 1999 C C . ASN A 1 266 ? -18.225 3.890 -13.521 1.00 75.69 266 ASN A C 1
ATOM 2001 O O . ASN A 1 266 ? -18.308 5.118 -13.417 1.00 75.69 266 ASN A O 1
ATOM 2005 N N . TYR A 1 267 ? -17.077 3.237 -13.353 1.00 79.81 267 TYR A N 1
ATOM 2006 C CA . TYR A 1 267 ? -15.791 3.914 -13.265 1.00 79.81 267 TYR A CA 1
ATOM 2007 C C . TYR A 1 267 ? -15.532 4.686 -14.553 1.00 79.81 267 TYR A C 1
ATOM 2009 O O . TYR A 1 267 ? -15.613 4.141 -15.648 1.00 79.81 267 TYR A O 1
ATOM 2017 N N . GLN A 1 268 ? -15.249 5.977 -14.428 1.00 85.50 268 GLN A N 1
ATOM 2018 C CA . GLN A 1 268 ? -15.001 6.832 -15.594 1.00 85.50 268 GLN A CA 1
ATOM 2019 C C . GLN A 1 268 ? -13.666 7.554 -15.514 1.00 85.50 268 GLN A C 1
ATOM 2021 O O . GLN A 1 268 ? -13.155 7.990 -16.547 1.00 85.50 268 GLN A O 1
ATOM 2026 N N . TYR A 1 269 ? -13.089 7.644 -14.315 1.00 92.00 269 TYR A N 1
ATOM 2027 C CA . TYR A 1 269 ? -11.890 8.423 -14.077 1.00 92.00 269 TYR A CA 1
ATOM 2028 C C . TYR A 1 269 ? -10.810 7.593 -13.395 1.00 92.00 269 TYR A C 1
ATOM 2030 O O . TYR A 1 269 ? -11.060 6.879 -12.421 1.00 92.00 269 TYR A O 1
ATOM 2038 N N . MET A 1 270 ? -9.590 7.754 -13.890 1.00 95.75 270 MET A N 1
ATOM 2039 C CA . MET A 1 270 ? -8.381 7.533 -13.111 1.00 95.75 270 MET A CA 1
ATOM 2040 C C . MET A 1 270 ? -7.968 8.872 -12.518 1.00 95.75 270 MET A C 1
ATOM 2042 O O . MET A 1 270 ? -7.859 9.860 -13.246 1.00 95.75 270 MET A O 1
ATOM 2046 N N . ILE A 1 271 ? -7.707 8.900 -11.216 1.00 96.12 271 ILE A N 1
ATOM 2047 C CA . ILE A 1 271 ? -7.070 10.045 -10.574 1.00 96.12 271 ILE A CA 1
ATOM 2048 C C . ILE A 1 271 ? -5.626 9.704 -10.235 1.00 96.12 271 ILE A C 1
ATOM 2050 O O . ILE A 1 271 ? -5.368 8.630 -9.702 1.00 96.12 271 ILE A O 1
ATOM 2054 N N . ALA A 1 272 ? -4.698 10.611 -10.531 1.00 97.44 272 ALA A N 1
ATOM 2055 C CA . ALA A 1 272 ? -3.311 10.534 -10.093 1.00 97.44 272 ALA A CA 1
ATOM 2056 C C . ALA A 1 272 ? -3.032 11.640 -9.069 1.00 97.44 272 ALA A C 1
ATOM 2058 O O . ALA A 1 272 ? -3.257 12.822 -9.350 1.00 97.44 272 ALA A O 1
ATOM 2059 N N . ILE A 1 273 ? -2.563 11.255 -7.882 1.00 97.44 273 ILE A N 1
ATOM 2060 C CA . ILE A 1 273 ? -2.390 12.149 -6.732 1.00 97.44 273 ILE A CA 1
ATOM 2061 C C . ILE A 1 273 ? -0.898 12.341 -6.438 1.00 97.44 273 ILE A C 1
ATOM 2063 O O . ILE A 1 273 ? -0.148 11.375 -6.294 1.00 97.44 273 ILE A O 1
ATOM 2067 N N . PHE A 1 274 ? -0.492 13.608 -6.316 1.00 96.44 274 PHE A N 1
ATOM 2068 C CA . PHE A 1 274 ? 0.847 14.058 -5.911 1.00 96.44 274 PHE A CA 1
ATOM 2069 C C . PHE A 1 274 ? 1.987 13.462 -6.766 1.00 96.44 274 PHE A C 1
ATOM 2071 O O . PHE A 1 274 ? 1.861 13.365 -7.986 1.00 96.44 274 PHE A O 1
ATOM 2078 N N . GLY A 1 275 ? 3.121 13.124 -6.145 1.00 95.50 275 GLY A N 1
ATOM 2079 C CA . GLY A 1 275 ? 4.340 12.614 -6.766 1.00 95.50 275 GLY A CA 1
ATOM 2080 C C . GLY A 1 275 ? 5.416 13.681 -6.959 1.00 95.50 275 GLY A C 1
ATOM 2081 O O . GLY A 1 275 ? 5.221 14.860 -6.677 1.00 95.50 275 GLY A O 1
ATOM 2082 N N . HIS A 1 276 ? 6.576 13.260 -7.454 1.00 94.44 276 HIS A N 1
ATOM 2083 C CA . HIS A 1 276 ? 7.689 14.154 -7.763 1.00 94.44 276 HIS A CA 1
ATOM 2084 C C . HIS A 1 276 ? 7.800 14.397 -9.270 1.00 94.44 276 HIS A C 1
ATOM 2086 O O . HIS A 1 276 ? 7.824 13.449 -10.061 1.00 94.44 276 HIS A O 1
ATOM 2092 N N . SER A 1 277 ? 7.932 15.665 -9.654 1.00 93.62 277 SER A N 1
ATOM 2093 C CA . SER A 1 277 ? 8.207 16.107 -11.016 1.00 93.62 277 SER A CA 1
ATOM 2094 C C . SER A 1 277 ? 9.555 16.824 -11.092 1.00 93.62 277 SER A C 1
ATOM 2096 O O . SER A 1 277 ? 9.770 17.761 -10.328 1.00 93.62 277 SER A O 1
ATOM 2098 N N . PRO A 1 278 ? 10.438 16.503 -12.055 1.00 92.00 278 PRO A N 1
ATOM 2099 C CA . PRO A 1 278 ? 11.686 17.248 -12.240 1.00 92.00 278 PRO A CA 1
ATOM 2100 C C . PRO A 1 278 ? 11.480 18.743 -12.520 1.00 92.00 278 PRO A C 1
ATOM 2102 O O . PRO A 1 278 ? 12.378 19.540 -12.283 1.00 92.00 278 PRO A O 1
ATOM 2105 N N . GLN A 1 279 ? 10.309 19.118 -13.047 1.00 89.12 279 GLN A N 1
ATOM 2106 C CA . GLN A 1 279 ? 9.992 20.500 -13.403 1.00 89.12 279 GLN A CA 1
ATOM 2107 C C . GLN A 1 279 ? 9.365 21.293 -12.249 1.00 89.12 279 GLN A C 1
ATOM 2109 O O . GLN A 1 279 ? 9.576 22.498 -12.158 1.00 89.12 279 GLN A O 1
ATOM 2114 N N . TYR A 1 280 ? 8.585 20.632 -11.390 1.00 88.81 280 TYR A N 1
ATOM 2115 C CA . TYR A 1 280 ? 7.745 21.294 -10.380 1.00 88.81 280 TYR A CA 1
ATOM 2116 C C . TYR A 1 280 ? 8.060 20.865 -8.938 1.00 88.81 280 TYR A C 1
ATOM 2118 O O . TYR A 1 280 ? 7.442 21.366 -8.004 1.00 88.81 280 TYR A O 1
ATOM 2126 N N . GLY A 1 281 ? 9.000 19.938 -8.740 1.00 91.00 281 GLY A N 1
ATOM 2127 C CA . GLY A 1 281 ? 9.294 19.349 -7.438 1.00 91.00 281 GLY A CA 1
ATOM 2128 C C . GLY A 1 281 ? 8.162 18.447 -6.944 1.00 91.00 281 GLY A C 1
ATOM 2129 O O . GLY A 1 281 ? 7.561 17.695 -7.716 1.00 91.00 281 GLY A O 1
ATOM 2130 N N . TYR A 1 282 ? 7.883 18.503 -5.643 1.00 92.38 282 TYR A N 1
ATOM 2131 C CA . TYR A 1 282 ? 6.828 17.711 -5.012 1.00 92.38 282 TYR A CA 1
ATOM 2132 C C . TYR A 1 282 ? 5.455 18.300 -5.321 1.00 92.38 282 TYR A C 1
ATOM 2134 O O . TYR A 1 282 ? 5.122 19.411 -4.914 1.00 92.38 282 TYR A O 1
ATOM 2142 N N . LEU A 1 283 ? 4.644 17.528 -6.033 1.00 93.31 283 LEU A N 1
ATOM 2143 C CA . LEU A 1 283 ? 3.321 17.922 -6.479 1.00 93.31 283 LEU A CA 1
ATOM 2144 C C . LEU A 1 283 ? 2.311 17.758 -5.347 1.00 93.31 283 LEU A C 1
ATOM 2146 O O . LEU A 1 283 ? 2.281 16.732 -4.674 1.00 93.31 283 LEU A O 1
ATOM 2150 N N . ASN A 1 284 ? 1.435 18.744 -5.181 1.00 93.56 284 ASN A N 1
ATOM 2151 C CA . ASN A 1 284 ? 0.224 18.663 -4.358 1.00 93.56 284 ASN A CA 1
ATOM 2152 C C . ASN A 1 284 ? -1.053 18.618 -5.221 1.00 93.56 284 ASN A C 1
ATOM 2154 O O . ASN A 1 284 ? -2.146 18.911 -4.742 1.00 93.56 284 ASN A O 1
ATOM 2158 N N . THR A 1 285 ? -0.905 18.298 -6.507 1.00 94.25 285 THR A N 1
ATOM 2159 C CA . THR A 1 285 ? -1.977 18.339 -7.502 1.00 94.25 285 THR A CA 1
ATOM 2160 C C . THR A 1 285 ? -2.727 17.012 -7.597 1.00 94.25 285 THR A C 1
ATOM 2162 O O . THR A 1 285 ? -2.196 15.946 -7.269 1.00 94.25 285 THR A O 1
ATOM 2165 N N . VAL A 1 286 ? -3.966 17.088 -8.089 1.00 95.62 286 VAL A N 1
ATOM 2166 C CA . VAL A 1 286 ? -4.758 15.931 -8.516 1.00 95.62 286 VAL A CA 1
ATOM 2167 C C . VAL A 1 286 ? -4.963 16.025 -10.025 1.00 95.62 286 VAL A C 1
ATOM 2169 O O . VAL A 1 286 ? -5.386 17.060 -10.545 1.00 95.62 286 VAL A O 1
ATOM 2172 N N . GLN A 1 287 ? -4.621 14.953 -10.734 1.00 95.12 287 GLN A N 1
ATOM 2173 C CA . GLN A 1 287 ? -4.789 14.835 -12.180 1.00 95.12 287 GLN A CA 1
ATOM 2174 C C . GLN A 1 287 ? -5.912 13.838 -12.476 1.00 95.12 287 GLN A C 1
ATOM 2176 O O . GLN A 1 287 ? -5.870 12.724 -11.971 1.00 95.12 287 GLN A O 1
ATOM 2181 N N . GLU A 1 288 ? -6.898 14.219 -13.284 1.00 93.62 288 GLU A N 1
ATOM 2182 C CA . GLU A 1 288 ? -8.009 13.368 -13.722 1.00 93.62 288 GLU A CA 1
ATOM 2183 C C . GLU A 1 288 ? -7.799 12.950 -15.184 1.00 93.62 288 GLU A C 1
ATOM 2185 O O . GLU A 1 288 ? -7.635 13.800 -16.063 1.00 93.62 288 GLU A O 1
ATOM 2190 N N . PHE A 1 289 ? -7.861 11.647 -15.450 1.00 94.19 289 PHE A N 1
ATOM 2191 C CA . PHE A 1 289 ? -7.945 11.082 -16.793 1.00 94.19 289 PHE A CA 1
ATOM 2192 C C . PHE A 1 289 ? -9.309 10.433 -16.995 1.00 94.19 289 PHE A C 1
ATOM 2194 O O . PHE A 1 289 ? -9.675 9.522 -16.253 1.00 94.19 289 PHE A O 1
ATOM 2201 N N . ASN A 1 290 ? -10.058 10.895 -17.994 1.00 92.06 290 ASN A N 1
ATOM 2202 C CA . ASN A 1 290 ? -1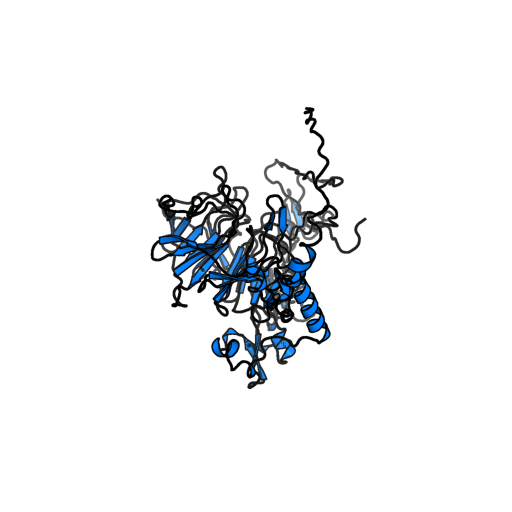1.351 10.322 -18.348 1.00 92.06 290 ASN A CA 1
ATOM 2203 C C . ASN A 1 290 ? -11.168 9.213 -19.393 1.00 92.06 290 ASN A C 1
ATOM 2205 O O . ASN A 1 290 ? -10.699 9.478 -20.500 1.00 92.06 290 ASN A O 1
ATOM 2209 N N . PHE A 1 291 ? -11.582 7.986 -19.076 1.00 91.88 291 PHE A N 1
ATOM 2210 C CA . PHE A 1 291 ? -11.412 6.845 -19.983 1.00 91.88 291 PHE A CA 1
ATOM 2211 C C . PHE A 1 291 ? -12.279 6.923 -21.246 1.00 91.88 291 PHE A C 1
ATOM 2213 O O . PHE A 1 291 ? -11.874 6.425 -22.295 1.00 91.88 291 PHE A O 1
ATOM 2220 N N . GLY A 1 292 ? -13.458 7.546 -21.159 1.00 88.25 292 GLY A N 1
ATOM 2221 C CA . GLY A 1 292 ? -14.395 7.670 -22.274 1.00 88.25 292 GLY A CA 1
ATOM 2222 C C . GLY A 1 292 ? -13.974 8.734 -23.286 1.00 88.25 292 GLY A C 1
ATOM 2223 O O . GLY A 1 292 ? -13.955 8.472 -24.485 1.00 88.25 292 GLY A O 1
ATOM 2224 N N . THR A 1 293 ? -13.609 9.929 -22.812 1.00 88.88 293 THR A N 1
ATOM 2225 C CA . THR A 1 293 ? -13.201 11.047 -23.683 1.00 88.88 293 THR A CA 1
ATOM 2226 C C . THR A 1 293 ? -11.705 11.067 -23.988 1.00 88.88 293 THR A C 1
ATOM 2228 O O . THR A 1 293 ? -11.290 11.759 -24.913 1.00 88.88 293 THR A O 1
ATOM 2231 N N . ARG A 1 294 ? -10.893 10.314 -23.232 1.00 89.62 294 ARG A N 1
ATOM 2232 C CA . ARG A 1 294 ? -9.420 10.358 -23.259 1.00 89.62 294 ARG A CA 1
ATOM 2233 C C . ARG A 1 294 ? -8.854 11.754 -22.976 1.00 89.62 294 ARG A C 1
ATOM 2235 O O . ARG A 1 294 ? -7.780 12.106 -23.455 1.00 89.62 294 ARG A O 1
ATOM 2242 N N . GLU A 1 295 ? -9.567 12.556 -22.188 1.00 88.56 295 GLU A N 1
ATOM 2243 C CA . GLU A 1 295 ? -9.091 13.865 -21.741 1.00 88.56 295 GLU A CA 1
ATOM 2244 C C . GLU A 1 295 ? -8.292 13.750 -20.442 1.00 88.56 295 GLU A C 1
ATOM 2246 O O . GLU A 1 295 ? -8.669 13.011 -19.531 1.00 88.56 295 GLU A O 1
ATOM 2251 N N . TRP A 1 296 ? -7.223 14.542 -20.340 1.00 91.00 296 TRP A N 1
ATOM 2252 C CA . TRP A 1 296 ? -6.399 14.668 -19.140 1.00 91.00 296 TRP A CA 1
ATOM 2253 C C . TRP A 1 296 ? -6.484 16.092 -18.591 1.00 91.00 296 TRP A C 1
ATOM 2255 O O . TRP A 1 296 ? -6.238 17.053 -19.321 1.00 91.00 296 TRP A O 1
ATOM 2265 N N . LYS A 1 297 ? -6.820 16.252 -17.307 1.00 89.25 297 LYS A N 1
ATOM 2266 C CA . LYS A 1 297 ? -6.975 17.567 -16.665 1.00 89.25 297 LYS A CA 1
ATOM 2267 C C . LYS A 1 297 ? -6.300 17.598 -15.305 1.00 89.25 297 LYS A C 1
ATOM 2269 O O . LYS A 1 297 ? -6.338 16.628 -14.560 1.00 89.25 297 LYS A O 1
ATOM 2274 N N . ILE A 1 298 ? -5.708 18.738 -14.967 1.00 91.31 298 ILE A N 1
ATOM 2275 C CA . ILE A 1 298 ? -5.324 19.044 -13.588 1.00 91.31 298 ILE A CA 1
ATOM 2276 C C . ILE A 1 298 ? -6.494 19.794 -12.980 1.00 91.31 298 ILE A C 1
ATOM 2278 O O . ILE A 1 298 ? -6.945 20.791 -13.543 1.00 91.31 298 ILE A O 1
ATOM 2282 N N . ILE A 1 299 ? -7.015 19.284 -11.874 1.00 90.06 299 ILE A N 1
ATOM 2283 C CA . ILE A 1 299 ? -8.218 19.836 -11.266 1.00 90.06 299 ILE A CA 1
ATOM 2284 C C . ILE A 1 299 ? -7.896 20.756 -10.100 1.00 90.06 299 ILE A C 1
ATOM 2286 O O . ILE A 1 299 ? -6.963 20.529 -9.331 1.00 90.06 299 ILE A O 1
ATOM 2290 N N . GLU A 1 300 ? -8.719 21.789 -9.956 1.00 91.50 300 GLU A N 1
ATOM 2291 C CA . GLU A 1 300 ? -8.737 22.604 -8.752 1.00 91.50 300 GLU A CA 1
ATOM 2292 C C . GLU A 1 300 ? -9.396 21.817 -7.612 1.00 91.50 300 GLU A C 1
ATOM 2294 O O . GLU A 1 300 ? -10.420 21.152 -7.801 1.00 91.50 300 GLU A O 1
ATOM 2299 N N . THR A 1 301 ? -8.785 21.883 -6.433 1.00 94.06 301 THR A N 1
ATOM 2300 C CA . THR A 1 301 ? -9.257 21.202 -5.227 1.00 94.06 301 THR A CA 1
ATOM 2301 C C . THR A 1 301 ? -9.503 22.201 -4.109 1.00 94.06 301 THR A C 1
ATOM 2303 O O . THR A 1 301 ? -8.775 23.185 -3.981 1.00 94.06 301 THR A O 1
ATOM 2306 N N . TYR A 1 302 ? -10.480 21.906 -3.259 1.00 95.12 302 TYR A N 1
ATOM 2307 C CA . TYR A 1 302 ? -10.911 22.767 -2.159 1.00 95.12 302 TYR A CA 1
ATOM 2308 C C . TYR A 1 302 ? -10.718 22.078 -0.801 1.00 95.12 302 TYR A C 1
ATOM 2310 O O . TYR A 1 302 ? -10.320 20.916 -0.725 1.00 95.12 302 TYR A O 1
ATOM 2318 N N . GLY A 1 303 ? -11.028 22.780 0.289 1.00 95.19 303 GLY A N 1
ATOM 2319 C CA . GLY A 1 303 ? -10.907 22.245 1.646 1.00 95.19 303 GLY A CA 1
ATOM 2320 C C . GLY A 1 303 ? -9.488 22.357 2.190 1.00 95.19 303 GLY A C 1
ATOM 2321 O O . GLY A 1 303 ? -8.886 23.425 2.122 1.00 95.19 303 GLY A O 1
ATOM 2322 N N . TYR A 1 304 ? -8.972 21.281 2.782 1.00 95.44 304 TYR A N 1
ATOM 2323 C CA . TYR A 1 304 ? -7.685 21.307 3.470 1.00 95.44 304 TYR A CA 1
ATOM 2324 C C . TYR A 1 304 ? -6.531 21.576 2.499 1.00 95.44 304 TYR A C 1
ATOM 2326 O O . TYR A 1 304 ? -6.408 20.920 1.466 1.00 95.44 304 TYR A O 1
ATOM 2334 N N . VAL A 1 305 ? -5.634 22.498 2.863 1.00 92.75 305 VAL A N 1
ATOM 2335 C CA . VAL A 1 305 ? -4.452 22.814 2.051 1.00 92.75 305 VAL A CA 1
ATOM 2336 C C . VAL A 1 305 ? -3.413 21.697 2.181 1.00 92.75 305 VAL A C 1
ATOM 2338 O O . VAL A 1 305 ? -2.626 21.657 3.131 1.00 92.75 305 VAL A O 1
ATOM 2341 N N . VAL A 1 306 ? -3.423 20.772 1.223 1.00 93.50 306 VAL A N 1
ATOM 2342 C CA . VAL A 1 306 ? -2.468 19.661 1.148 1.00 93.50 306 VAL A CA 1
ATOM 2343 C C . VAL A 1 306 ? -1.084 20.124 0.685 1.00 93.50 306 VAL A C 1
ATOM 2345 O O . VAL A 1 306 ? -0.937 21.041 -0.130 1.00 93.50 306 VAL A O 1
ATOM 2348 N N . LYS A 1 307 ? -0.053 19.478 1.232 1.00 90.50 307 LYS A N 1
ATOM 2349 C CA . LYS A 1 307 ? 1.355 19.706 0.885 1.00 90.50 307 LYS A CA 1
ATOM 2350 C C . LYS A 1 307 ? 1.800 18.709 -0.178 1.00 90.50 307 LYS A C 1
ATOM 2352 O O . LYS A 1 307 ? 1.240 17.621 -0.272 1.00 90.50 307 LYS A O 1
ATOM 2357 N N . GLY A 1 308 ? 2.793 19.095 -0.978 1.00 83.31 308 GLY A N 1
ATOM 2358 C CA . GLY A 1 308 ? 3.298 18.236 -2.045 1.00 83.31 308 GLY A CA 1
ATOM 2359 C C . GLY A 1 308 ? 3.970 17.000 -1.470 1.00 83.31 308 GLY A C 1
ATOM 2360 O O . GLY A 1 308 ? 4.704 17.133 -0.490 1.00 83.31 308 GLY A O 1
ATOM 2361 N N . GLY A 1 309 ? 3.705 15.826 -2.051 1.00 89.88 309 GLY A N 1
ATOM 2362 C CA . GLY A 1 309 ? 4.116 14.553 -1.459 1.00 89.88 309 GLY A CA 1
ATOM 2363 C C . GLY A 1 309 ? 4.642 13.504 -2.440 1.00 89.88 309 GLY A C 1
ATOM 2364 O O . GLY A 1 309 ? 4.281 13.496 -3.611 1.00 89.88 309 GLY A O 1
ATOM 2365 N N . PHE A 1 310 ? 5.476 12.582 -1.957 1.00 94.19 310 PHE A N 1
ATOM 2366 C CA . PHE A 1 310 ? 6.065 11.477 -2.731 1.00 94.19 310 PHE A CA 1
ATOM 2367 C C . PHE A 1 310 ? 6.049 10.170 -1.936 1.00 94.19 310 PHE A C 1
ATOM 2369 O O . PHE A 1 310 ? 6.313 10.166 -0.733 1.00 94.19 310 PHE A O 1
ATOM 2376 N N . GLY A 1 311 ? 5.775 9.050 -2.611 1.00 95.25 311 GLY A N 1
ATOM 2377 C CA . GLY A 1 311 ? 5.829 7.719 -1.998 1.00 95.25 311 GLY A CA 1
ATOM 2378 C C . GLY A 1 311 ? 4.766 7.505 -0.916 1.00 95.25 311 GLY A C 1
ATOM 2379 O O . GLY A 1 311 ? 4.985 6.735 0.017 1.00 95.25 311 GLY A O 1
ATOM 2380 N N . HIS A 1 312 ? 3.649 8.224 -1.006 1.00 97.38 312 HIS A N 1
ATOM 2381 C CA . HIS A 1 312 ? 2.456 7.987 -0.198 1.00 97.38 312 HIS A CA 1
ATOM 2382 C C . HIS A 1 312 ? 1.674 6.795 -0.768 1.00 97.38 312 HIS A C 1
ATOM 2384 O O . HIS A 1 312 ? 1.912 6.372 -1.900 1.00 97.38 312 HIS A O 1
ATOM 2390 N N . SER A 1 313 ? 0.722 6.280 0.000 1.00 97.56 313 SER A N 1
ATOM 2391 C CA . SER A 1 313 ? -0.264 5.311 -0.483 1.00 97.56 313 SER A CA 1
ATOM 2392 C C . SER A 1 313 ? -1.632 5.977 -0.628 1.00 97.56 313 SER A C 1
ATOM 2394 O O . SER A 1 313 ? -1.920 6.964 0.057 1.00 97.56 313 SER A O 1
ATOM 2396 N N . ALA A 1 314 ? -2.459 5.466 -1.541 1.00 97.25 314 ALA A N 1
ATOM 2397 C CA . ALA A 1 314 ? -3.825 5.932 -1.726 1.00 97.25 314 ALA A CA 1
ATOM 2398 C C . ALA A 1 314 ? -4.770 4.760 -1.980 1.00 97.25 314 ALA A C 1
ATOM 2400 O O . ALA A 1 314 ? -4.478 3.898 -2.809 1.00 97.25 314 ALA A O 1
ATOM 2401 N N . ALA A 1 315 ? -5.903 4.745 -1.282 1.00 96.69 315 ALA A N 1
ATOM 2402 C CA . ALA A 1 315 ? -6.905 3.693 -1.401 1.00 96.69 315 ALA A CA 1
ATOM 2403 C C . ALA A 1 315 ? -8.318 4.286 -1.431 1.00 96.69 315 ALA A C 1
ATOM 2405 O O . ALA A 1 315 ? -8.642 5.175 -0.643 1.00 96.69 315 ALA A O 1
ATOM 2406 N N . PHE A 1 316 ? -9.164 3.797 -2.338 1.00 95.06 316 PHE A N 1
ATOM 2407 C CA . PHE A 1 316 ? -10.568 4.202 -2.424 1.00 95.06 316 PHE A CA 1
ATOM 2408 C C . PHE A 1 316 ? -11.440 3.306 -1.544 1.00 95.06 316 PHE A C 1
ATOM 2410 O O . PHE A 1 316 ? -11.402 2.084 -1.676 1.00 95.06 316 PHE A O 1
ATOM 2417 N N . ASP A 1 317 ? -12.245 3.918 -0.680 1.00 93.12 317 ASP A N 1
ATOM 2418 C CA . ASP A 1 317 ? -13.255 3.222 0.115 1.00 93.12 317 ASP A CA 1
ATOM 2419 C C . ASP A 1 317 ? -14.641 3.416 -0.499 1.00 93.12 317 ASP A C 1
ATOM 2421 O O . ASP A 1 317 ? -15.144 4.533 -0.627 1.00 93.12 317 ASP A O 1
ATOM 2425 N N . TYR A 1 318 ? -15.300 2.309 -0.814 1.00 86.50 318 TYR A N 1
ATOM 2426 C CA . TYR A 1 318 ? -16.640 2.304 -1.398 1.00 86.50 318 TYR A CA 1
ATOM 2427 C C . TYR A 1 318 ? -17.733 2.737 -0.413 1.00 86.50 318 TYR A C 1
ATOM 2429 O O . TYR A 1 318 ? -18.796 3.200 -0.831 1.00 86.50 318 TYR A O 1
ATOM 2437 N N . LEU A 1 319 ? -17.506 2.592 0.897 1.00 86.00 319 LEU A N 1
ATOM 2438 C CA . LEU A 1 319 ? -18.495 2.974 1.907 1.00 86.00 319 LEU A CA 1
ATOM 2439 C C . LEU A 1 319 ? -18.611 4.491 2.037 1.00 86.00 319 LEU A C 1
ATOM 2441 O O . LEU A 1 319 ? -19.724 5.018 2.099 1.00 86.00 319 LEU A O 1
ATOM 2445 N N . THR A 1 320 ? -17.482 5.190 2.075 1.00 89.44 320 THR A N 1
ATOM 2446 C CA . THR A 1 320 ? -17.430 6.652 2.195 1.00 89.44 320 THR A CA 1
ATOM 2447 C C . THR A 1 320 ? -17.346 7.369 0.850 1.00 89.44 320 THR A C 1
ATOM 2449 O O . THR A 1 320 ? -17.687 8.548 0.799 1.00 89.44 320 THR A O 1
ATOM 2452 N N . GLU A 1 321 ? -16.971 6.665 -0.226 1.00 90.44 321 GLU A N 1
ATOM 2453 C CA . GLU A 1 321 ? -16.679 7.208 -1.566 1.00 90.44 321 GLU A CA 1
ATOM 2454 C C . GLU A 1 321 ? -15.543 8.232 -1.562 1.00 90.44 321 GLU A C 1
ATOM 2456 O O . GLU A 1 321 ? -15.565 9.230 -2.287 1.00 90.44 321 GLU A O 1
ATOM 2461 N N . LYS A 1 322 ? -14.537 7.982 -0.724 1.00 94.25 322 LYS A N 1
ATOM 2462 C CA . LYS A 1 322 ? -13.372 8.848 -0.554 1.00 94.25 322 LYS A CA 1
ATOM 2463 C C . LYS A 1 322 ? -12.096 8.090 -0.858 1.00 94.25 322 LYS A C 1
ATOM 2465 O O . LYS A 1 322 ? -12.007 6.877 -0.675 1.00 94.25 322 LYS A O 1
ATOM 2470 N N . VAL A 1 323 ? -11.099 8.836 -1.311 1.00 97.06 323 VAL A N 1
ATOM 2471 C CA . VAL A 1 323 ? -9.734 8.350 -1.491 1.00 97.06 323 VAL A CA 1
ATOM 2472 C C . VAL A 1 323 ? -8.932 8.770 -0.270 1.00 97.06 323 VAL A C 1
ATOM 2474 O O . VAL A 1 323 ? -8.806 9.959 0.021 1.00 97.06 323 VAL A O 1
ATOM 2477 N N . TYR A 1 324 ? -8.420 7.789 0.460 1.00 98.12 324 TYR A N 1
ATOM 2478 C CA . TYR A 1 324 ? -7.607 7.987 1.652 1.00 98.12 324 TYR A CA 1
ATOM 2479 C C . TYR A 1 324 ? -6.142 7.998 1.254 1.00 98.12 324 TYR A C 1
ATOM 2481 O O . TYR A 1 324 ? -5.676 7.034 0.658 1.00 98.12 324 TYR A O 1
ATOM 2489 N N . VAL A 1 325 ? -5.436 9.081 1.569 1.00 98.12 325 VAL A N 1
ATOM 2490 C CA . VAL A 1 325 ? -4.047 9.326 1.169 1.00 98.12 325 VAL A CA 1
ATOM 2491 C C . VAL A 1 325 ? -3.182 9.441 2.412 1.00 98.12 325 VAL A C 1
ATOM 2493 O O . VAL A 1 325 ? -3.371 10.358 3.216 1.00 98.12 325 VAL A O 1
ATOM 2496 N N . TYR A 1 326 ? -2.244 8.511 2.580 1.00 97.75 326 TYR A N 1
ATOM 2497 C CA . TYR A 1 326 ? -1.468 8.369 3.808 1.00 97.75 326 TYR A CA 1
ATOM 2498 C C . TYR A 1 326 ? 0.040 8.429 3.568 1.00 97.75 326 TYR A C 1
ATOM 2500 O O . TYR A 1 326 ? 0.594 7.760 2.692 1.00 97.75 326 TYR A O 1
ATOM 2508 N N . GLY A 1 327 ? 0.704 9.204 4.426 1.00 95.38 327 GLY A N 1
ATOM 2509 C CA . GLY A 1 327 ? 2.149 9.193 4.590 1.00 95.38 327 GLY A CA 1
ATOM 2510 C C . GLY A 1 327 ? 2.903 9.776 3.401 1.00 95.38 327 GLY A C 1
ATOM 2511 O O . GLY A 1 327 ? 2.492 10.779 2.818 1.00 95.38 327 GLY A O 1
ATOM 2512 N N . GLY A 1 328 ? 4.038 9.163 3.080 1.00 94.12 328 GLY A N 1
ATOM 2513 C CA . GLY A 1 328 ? 4.999 9.695 2.125 1.00 94.12 328 GLY A CA 1
ATOM 2514 C C . GLY A 1 328 ? 5.894 10.774 2.731 1.00 94.12 328 GLY A C 1
ATOM 2515 O O . GLY A 1 328 ? 5.771 11.153 3.899 1.00 94.12 328 GLY A O 1
ATOM 2516 N N . ILE A 1 329 ? 6.815 11.271 1.915 1.00 91.06 329 ILE A N 1
ATOM 2517 C CA . ILE A 1 329 ? 7.585 12.477 2.221 1.00 91.06 329 ILE A CA 1
ATOM 2518 C C . ILE A 1 329 ? 6.759 13.671 1.768 1.00 91.06 329 ILE A C 1
ATOM 2520 O O . ILE A 1 329 ? 6.238 13.646 0.654 1.00 91.06 329 ILE A O 1
ATOM 2524 N N . ILE A 1 330 ? 6.646 14.694 2.614 1.00 91.25 330 ILE A N 1
ATOM 2525 C CA . ILE A 1 330 ? 5.996 15.961 2.283 1.00 91.25 330 ILE A CA 1
ATOM 2526 C C . ILE A 1 330 ? 6.995 17.117 2.323 1.00 91.25 330 ILE A C 1
ATOM 2528 O O . ILE A 1 330 ? 7.880 17.165 3.179 1.00 91.25 330 ILE A O 1
ATOM 2532 N N . SER A 1 331 ? 6.811 18.081 1.424 1.00 87.06 331 SER A N 1
ATOM 2533 C CA . SER A 1 331 ? 7.549 19.346 1.458 1.00 87.06 331 SER A CA 1
ATOM 2534 C C . SER A 1 331 ? 6.926 20.281 2.501 1.00 87.06 331 SER A C 1
ATOM 2536 O O . SER A 1 331 ? 5.786 20.737 2.348 1.00 87.06 331 SER A O 1
ATOM 2538 N N . GLU A 1 332 ? 7.660 20.551 3.584 1.00 80.06 332 GLU A N 1
ATOM 2539 C CA . GLU A 1 332 ? 7.252 21.545 4.586 1.00 80.06 332 GLU A CA 1
ATOM 2540 C C . GLU A 1 332 ? 7.644 22.963 4.167 1.00 80.06 332 GLU A C 1
ATOM 2542 O O . GLU A 1 332 ? 6.835 23.890 4.281 1.00 80.06 332 GLU A O 1
ATOM 2547 N N . SER A 1 333 ? 8.861 23.107 3.642 1.00 74.44 333 SER A N 1
ATOM 2548 C CA . SER A 1 333 ? 9.410 24.351 3.106 1.00 74.44 333 SER A CA 1
ATOM 2549 C C . SER A 1 333 ? 10.159 24.092 1.796 1.00 74.44 333 SER A C 1
ATOM 2551 O O . SER A 1 333 ? 10.313 22.944 1.374 1.00 74.44 333 SER A O 1
ATOM 2553 N N . GLU A 1 334 ? 10.648 25.158 1.157 1.00 67.88 334 GLU A N 1
ATOM 2554 C CA . GLU A 1 334 ? 11.463 25.061 -0.063 1.00 67.88 334 GLU A CA 1
ATOM 2555 C C . GLU A 1 334 ? 12.742 24.230 0.136 1.00 67.88 334 GLU A C 1
ATOM 2557 O O . GLU A 1 334 ? 13.237 23.634 -0.817 1.00 67.88 334 GLU A O 1
ATOM 2562 N N . SER A 1 335 ? 13.261 24.152 1.367 1.00 69.75 335 SER A N 1
ATOM 2563 C CA . SER A 1 335 ? 14.513 23.462 1.693 1.00 69.75 335 SER A CA 1
ATOM 2564 C C . SER A 1 335 ? 14.350 22.245 2.606 1.00 69.75 335 SER A C 1
ATOM 2566 O O . SER A 1 335 ? 15.336 21.549 2.844 1.00 69.75 335 SER A O 1
ATOM 2568 N N . SER A 1 336 ? 13.142 21.958 3.114 1.00 79.31 336 SER A N 1
ATOM 2569 C CA . SER A 1 336 ? 12.905 20.850 4.050 1.00 79.31 336 SER A CA 1
ATOM 2570 C C . SER A 1 336 ? 11.844 19.859 3.570 1.00 79.31 336 SER A C 1
ATOM 2572 O O . SER A 1 336 ? 10.727 20.211 3.176 1.00 79.31 336 SER A O 1
ATOM 2574 N N . GLN A 1 337 ? 12.220 18.586 3.651 1.00 83.81 337 GLN A N 1
ATOM 2575 C CA . GLN A 1 337 ? 11.403 17.412 3.372 1.00 83.81 337 GLN A CA 1
ATOM 2576 C C . GLN A 1 337 ? 11.245 16.645 4.681 1.00 83.81 337 GLN A C 1
ATOM 2578 O O . GLN A 1 337 ? 12.238 16.423 5.372 1.00 83.81 337 GLN A O 1
ATOM 2583 N N . VAL A 1 338 ? 10.027 16.239 5.028 1.00 87.56 338 VAL A N 1
ATOM 2584 C CA . VAL A 1 338 ? 9.785 15.457 6.247 1.00 87.56 338 VAL A CA 1
ATOM 2585 C C . VAL A 1 338 ? 8.921 14.247 5.953 1.00 87.56 338 VAL A C 1
ATOM 2587 O O . VAL A 1 338 ? 8.018 14.285 5.113 1.00 87.56 338 VAL A O 1
ATOM 2590 N N . LEU A 1 339 ? 9.185 13.161 6.672 1.00 89.56 339 LEU A N 1
ATOM 2591 C CA . LEU A 1 339 ? 8.337 11.983 6.636 1.00 89.56 339 LEU A CA 1
ATOM 2592 C C . LEU A 1 339 ? 7.000 12.291 7.323 1.00 89.56 339 LEU A C 1
ATOM 2594 O O . LEU A 1 339 ? 6.967 12.752 8.463 1.00 89.56 339 LEU A O 1
ATOM 2598 N N . SER A 1 340 ? 5.889 12.033 6.638 1.00 92.44 340 SER A N 1
ATOM 2599 C CA . SER A 1 340 ? 4.553 12.384 7.119 1.00 92.44 340 SER A CA 1
ATOM 2600 C C . SER A 1 340 ? 3.843 11.204 7.781 1.00 92.44 340 SER A C 1
ATOM 2602 O O . SER A 1 340 ? 3.870 10.079 7.283 1.00 92.44 340 SER A O 1
ATOM 2604 N N . SER A 1 341 ? 3.146 11.473 8.886 1.00 94.31 341 SER A N 1
ATOM 2605 C CA . SER A 1 341 ? 2.131 10.585 9.476 1.00 94.31 341 SER A CA 1
ATOM 2606 C C . SER A 1 341 ? 0.698 11.054 9.187 1.00 94.31 341 SER A C 1
ATOM 2608 O O . SER A 1 341 ? -0.260 10.466 9.690 1.00 94.31 341 SER A O 1
ATOM 2610 N N . LYS A 1 342 ? 0.526 12.126 8.402 1.00 95.19 342 LYS A N 1
ATOM 2611 C CA . LYS A 1 342 ? -0.788 12.714 8.115 1.00 95.19 342 LYS A CA 1
ATOM 2612 C C . LYS A 1 342 ? -1.596 11.806 7.190 1.00 95.19 342 LYS A C 1
ATOM 2614 O O . LYS A 1 342 ? -1.054 11.213 6.255 1.00 95.19 342 LYS A O 1
ATOM 2619 N N . LEU A 1 343 ? -2.896 11.747 7.460 1.00 97.50 343 LEU A N 1
ATOM 2620 C CA . LEU A 1 343 ? -3.895 11.080 6.639 1.00 97.50 343 LEU A CA 1
ATOM 2621 C C . LEU A 1 343 ? -4.850 12.132 6.081 1.00 97.50 343 LEU A C 1
ATOM 2623 O O . LEU A 1 343 ? -5.389 12.950 6.827 1.00 97.50 343 LEU A O 1
ATOM 2627 N N . TYR A 1 344 ? -5.083 12.083 4.778 1.00 97.62 344 TYR A N 1
ATOM 2628 C CA . TYR A 1 344 ? -6.050 12.933 4.103 1.00 97.62 344 TYR A CA 1
ATOM 2629 C C . TYR A 1 344 ? -7.170 12.085 3.514 1.00 97.62 344 TYR A C 1
ATOM 2631 O O . TYR A 1 344 ? -6.917 10.998 3.003 1.00 97.62 344 TYR A O 1
ATOM 2639 N N . ALA A 1 345 ? -8.394 12.599 3.537 1.00 97.88 345 ALA A N 1
ATOM 2640 C CA . ALA A 1 345 ? -9.479 12.089 2.711 1.00 97.88 345 ALA A CA 1
ATOM 2641 C C . ALA A 1 345 ? -9.778 13.083 1.594 1.00 97.88 345 ALA A C 1
ATOM 2643 O O . ALA A 1 345 ? -10.037 14.260 1.849 1.00 97.88 345 ALA A O 1
ATOM 2644 N N . TYR A 1 346 ? -9.762 12.589 0.364 1.00 97.44 346 TYR A N 1
ATOM 2645 C CA . TYR A 1 346 ? -10.190 13.305 -0.823 1.00 97.44 346 TYR A CA 1
ATOM 2646 C C . TYR A 1 346 ? -11.562 12.800 -1.248 1.00 97.44 346 TYR A C 1
ATOM 2648 O O . TYR A 1 346 ? -11.747 11.600 -1.437 1.00 97.44 346 TYR A O 1
ATOM 2656 N N . GLU A 1 347 ? -12.523 13.704 -1.398 1.00 94.88 347 GLU A N 1
ATOM 2657 C CA . GLU A 1 347 ? -13.856 13.385 -1.901 1.00 94.88 347 GLU A CA 1
ATOM 2658 C C . GLU A 1 347 ? -13.943 13.773 -3.383 1.00 94.88 347 GLU A C 1
ATOM 2660 O O . GLU A 1 347 ? -14.083 14.965 -3.678 1.00 94.88 347 GLU A O 1
ATOM 2665 N N . PRO A 1 348 ? -13.868 12.810 -4.329 1.00 93.06 348 PRO A N 1
ATOM 2666 C CA . PRO A 1 348 ? -13.798 13.122 -5.756 1.00 93.06 348 PRO A CA 1
ATOM 2667 C C . PRO A 1 348 ? -15.017 13.908 -6.239 1.00 93.06 348 PRO A C 1
ATOM 2669 O O . PRO A 1 348 ? -14.864 14.852 -7.005 1.00 93.06 348 PRO A O 1
ATOM 2672 N N . ALA A 1 349 ? -16.207 13.586 -5.709 1.00 89.69 349 ALA A N 1
ATOM 2673 C CA . ALA A 1 349 ? -17.492 14.165 -6.105 1.00 89.69 349 ALA A CA 1
ATOM 2674 C C . ALA A 1 349 ? -17.553 15.703 -6.001 1.00 89.69 349 ALA A C 1
ATOM 2676 O O . ALA A 1 349 ? -18.196 16.361 -6.816 1.00 89.69 349 ALA A O 1
ATOM 2677 N N . ILE A 1 350 ? -16.875 16.267 -5.001 1.00 92.25 350 ILE A N 1
ATOM 2678 C CA . ILE A 1 350 ? -16.842 17.710 -4.713 1.00 92.25 350 ILE A CA 1
ATOM 2679 C C . ILE A 1 350 ? -15.412 18.265 -4.670 1.00 92.25 350 ILE A C 1
ATOM 2681 O O . ILE A 1 350 ? -15.193 19.402 -4.254 1.00 92.25 350 ILE A O 1
ATOM 2685 N N . ARG A 1 351 ? -14.422 17.449 -5.051 1.00 94.00 351 ARG A N 1
ATOM 2686 C CA . ARG A 1 351 ? -12.989 17.774 -5.102 1.00 94.00 351 ARG A CA 1
ATOM 2687 C C . ARG A 1 351 ? -12.447 18.412 -3.822 1.00 94.00 351 ARG A C 1
ATOM 2689 O O . ARG A 1 351 ? -11.616 19.319 -3.870 1.00 94.00 351 ARG A O 1
ATOM 2696 N N . THR A 1 352 ? -12.934 17.953 -2.674 1.00 95.75 352 THR A N 1
ATOM 2697 C CA . THR A 1 352 ? -12.600 18.536 -1.370 1.00 95.75 352 THR A CA 1
ATOM 2698 C C . THR A 1 352 ? -11.673 17.619 -0.583 1.00 95.75 352 THR A C 1
ATOM 2700 O O . THR A 1 352 ? -11.922 16.420 -0.468 1.00 95.75 352 THR A O 1
ATOM 2703 N N . TRP A 1 353 ? -10.618 18.197 -0.016 1.00 97.75 353 TRP A N 1
ATOM 2704 C CA . TRP A 1 353 ? -9.708 17.546 0.917 1.00 97.75 353 TRP A CA 1
ATOM 2705 C C . TRP A 1 353 ? -10.134 17.777 2.364 1.00 97.75 353 TRP A C 1
ATOM 2707 O O . TRP A 1 353 ? -10.541 18.876 2.737 1.00 97.75 353 TRP A O 1
ATOM 2717 N N . THR A 1 354 ? -9.984 16.756 3.200 1.00 97.38 354 THR A N 1
ATOM 2718 C CA . THR A 1 354 ? -10.165 16.828 4.654 1.00 97.38 354 THR A CA 1
ATOM 2719 C C . THR A 1 354 ? -8.962 16.195 5.345 1.00 97.38 354 THR A C 1
ATOM 2721 O O . THR A 1 354 ? -8.558 15.091 4.979 1.00 97.38 354 THR A O 1
ATOM 2724 N N . LEU A 1 355 ? -8.385 16.871 6.342 1.00 96.75 355 LEU A N 1
ATOM 2725 C CA . LEU A 1 355 ? -7.369 16.270 7.212 1.00 96.75 355 LEU A CA 1
ATOM 2726 C C . LEU A 1 355 ? -8.039 15.371 8.258 1.00 96.75 355 LEU A C 1
ATOM 2728 O O . LEU A 1 355 ? -8.972 15.800 8.936 1.00 96.75 355 LEU A O 1
ATOM 2732 N N . LEU A 1 356 ? -7.534 14.150 8.397 1.00 96.94 356 LEU A N 1
ATOM 2733 C CA . LEU A 1 356 ? -8.011 13.142 9.340 1.00 96.94 356 LEU A CA 1
ATOM 2734 C C . LEU A 1 356 ? -6.999 12.916 10.467 1.00 96.94 356 LEU A C 1
ATOM 2736 O O . LEU A 1 356 ? -5.906 13.493 10.462 1.00 96.94 356 LEU A O 1
ATOM 2740 N N . SER A 1 357 ? -7.345 12.054 11.425 1.00 94.81 357 SER A N 1
ATOM 2741 C CA . SER A 1 357 ? -6.443 11.695 12.514 1.00 94.81 357 SER A CA 1
ATOM 2742 C C . SER A 1 357 ? -5.135 11.105 11.986 1.00 94.81 357 SER A C 1
ATOM 2744 O O . SER A 1 357 ? -5.120 10.159 11.196 1.00 94.81 357 SER A O 1
ATOM 2746 N N . ALA A 1 358 ? -4.016 11.673 12.439 1.00 94.12 358 ALA A N 1
ATOM 2747 C CA . ALA A 1 358 ? -2.681 11.223 12.056 1.00 94.12 358 ALA A CA 1
ATOM 2748 C C . ALA A 1 358 ? -2.386 9.802 12.563 1.00 94.12 358 ALA A C 1
ATOM 2750 O O . ALA A 1 358 ? -2.819 9.412 13.652 1.00 94.12 358 ALA A O 1
ATOM 2751 N N . ALA A 1 359 ? -1.621 9.049 11.776 1.00 95.31 359 ALA A N 1
ATOM 2752 C CA . ALA A 1 359 ? -1.217 7.694 12.113 1.00 95.31 359 ALA A CA 1
ATOM 2753 C C . ALA A 1 359 ? -0.186 7.662 13.258 1.00 95.31 359 ALA A C 1
ATOM 2755 O O . ALA A 1 359 ? 0.540 8.639 13.462 1.00 95.31 359 ALA A O 1
ATOM 2756 N N . PRO A 1 360 ? -0.033 6.519 13.956 1.00 92.06 360 PRO A N 1
ATOM 2757 C CA . PRO A 1 360 ? 0.932 6.372 15.049 1.00 92.06 360 PRO A CA 1
ATOM 2758 C C . PRO A 1 360 ? 2.400 6.515 14.623 1.00 92.06 360 PRO A C 1
ATOM 2760 O O . PRO A 1 360 ? 3.266 6.747 15.459 1.00 92.06 360 PRO A O 1
ATOM 2763 N N . SER A 1 361 ? 2.698 6.345 13.333 1.00 90.56 361 SER A N 1
ATOM 2764 C CA . SER A 1 361 ? 4.049 6.464 12.777 1.00 90.56 361 SER A CA 1
ATOM 2765 C C . SER A 1 361 ? 4.014 7.097 11.389 1.00 90.56 361 SER A C 1
ATOM 2767 O O . SER A 1 361 ? 3.008 7.019 10.683 1.00 90.56 361 SER A O 1
ATOM 2769 N N . ALA A 1 362 ? 5.113 7.739 11.005 1.00 91.81 362 ALA A N 1
ATOM 2770 C CA . ALA A 1 362 ? 5.320 8.284 9.670 1.00 91.81 362 ALA A CA 1
ATOM 2771 C C . ALA A 1 362 ? 6.036 7.246 8.790 1.00 91.81 362 ALA A C 1
ATOM 2773 O O . ALA A 1 362 ? 6.874 6.498 9.298 1.00 91.81 362 ALA A O 1
ATOM 2774 N N . ARG A 1 363 ? 5.689 7.160 7.497 1.00 92.75 363 ARG A N 1
ATOM 2775 C CA . ARG A 1 363 ? 6.278 6.174 6.568 1.00 92.75 363 ARG A CA 1
ATOM 2776 C C . ARG A 1 363 ? 6.089 6.523 5.095 1.00 92.75 363 ARG A C 1
ATOM 2778 O O . ARG A 1 363 ? 5.097 7.151 4.740 1.00 92.75 363 ARG A O 1
ATOM 2785 N N . LEU A 1 364 ? 6.986 6.045 4.230 1.00 93.31 364 LEU A N 1
ATOM 2786 C CA . LEU A 1 364 ? 6.859 6.116 2.765 1.00 93.31 364 LEU A CA 1
ATOM 2787 C C . LEU A 1 364 ? 7.034 4.742 2.099 1.00 93.31 364 LEU A C 1
ATOM 2789 O O . LEU A 1 364 ? 7.551 3.813 2.718 1.00 93.31 364 LEU A O 1
ATOM 2793 N N . LEU A 1 365 ? 6.610 4.627 0.838 1.00 95.69 365 LEU A N 1
ATOM 2794 C CA . LEU A 1 365 ? 6.678 3.411 0.015 1.00 95.69 365 LEU A CA 1
ATOM 2795 C C . LEU A 1 365 ? 6.055 2.190 0.718 1.00 95.69 365 LEU A C 1
ATOM 2797 O O . LEU A 1 365 ? 6.584 1.082 0.672 1.00 95.69 365 LEU A O 1
ATOM 2801 N N . HIS A 1 366 ? 4.949 2.419 1.417 1.00 97.44 366 HIS A N 1
ATOM 2802 C CA . HIS A 1 366 ? 4.095 1.392 2.007 1.00 97.44 366 HIS A CA 1
ATOM 2803 C C . HIS A 1 366 ? 2.874 1.171 1.110 1.00 97.44 366 HIS A C 1
ATOM 2805 O O . HIS A 1 366 ? 2.586 1.993 0.239 1.00 97.44 366 HIS A O 1
ATOM 2811 N N . THR A 1 367 ? 2.129 0.099 1.356 1.00 97.94 367 THR A N 1
ATOM 2812 C CA . THR A 1 367 ? 0.836 -0.133 0.699 1.00 97.94 367 THR A CA 1
ATOM 2813 C C . THR A 1 367 ? -0.315 0.200 1.634 1.00 97.94 367 THR A C 1
ATOM 2815 O O . THR A 1 367 ? -0.172 0.111 2.854 1.00 97.94 367 THR A O 1
ATOM 2818 N N . ALA A 1 368 ? -1.442 0.616 1.060 1.00 97.56 368 ALA A N 1
ATOM 2819 C CA . ALA A 1 368 ? -2.703 0.793 1.763 1.00 97.56 368 ALA A CA 1
ATOM 2820 C C . ALA A 1 368 ? -3.827 0.209 0.912 1.00 97.56 368 ALA A C 1
ATOM 2822 O O . ALA A 1 368 ? -3.944 0.544 -0.266 1.00 97.56 368 ALA A O 1
ATOM 2823 N N . ASN A 1 369 ? -4.655 -0.650 1.501 1.00 96.69 369 ASN A N 1
ATOM 2824 C CA . ASN A 1 369 ? -5.719 -1.344 0.787 1.00 96.69 369 ASN A CA 1
ATOM 2825 C C . ASN A 1 369 ? -6.950 -1.506 1.682 1.00 96.69 369 ASN A C 1
ATOM 2827 O O . ASN A 1 369 ? -6.842 -1.729 2.888 1.00 96.69 369 ASN A O 1
ATOM 2831 N N . PHE A 1 370 ? -8.128 -1.447 1.068 1.00 95.38 370 PHE A N 1
ATOM 2832 C CA . PHE A 1 370 ? -9.373 -1.904 1.674 1.00 95.38 370 PHE A CA 1
ATOM 2833 C C . PHE A 1 370 ? -9.631 -3.327 1.188 1.00 95.38 370 PHE A C 1
ATOM 2835 O O . PHE A 1 370 ? -9.882 -3.520 0.002 1.00 95.38 370 PHE A O 1
ATOM 2842 N N . ILE A 1 371 ? -9.557 -4.317 2.081 1.00 93.50 371 ILE A N 1
ATOM 2843 C CA . ILE A 1 371 ? -10.012 -5.686 1.767 1.00 93.50 371 ILE A CA 1
ATOM 2844 C C . ILE A 1 371 ? -11.526 -5.680 1.613 1.00 93.50 371 ILE A C 1
ATOM 2846 O O . ILE A 1 371 ? -12.085 -6.166 0.639 1.00 93.50 371 ILE A O 1
ATOM 2850 N N . ASN A 1 372 ? -12.174 -5.071 2.599 1.00 86.69 372 ASN A N 1
ATOM 2851 C CA . ASN A 1 372 ? -13.586 -4.774 2.600 1.00 86.69 372 ASN A CA 1
ATOM 2852 C C . ASN A 1 372 ? -13.770 -3.324 3.048 1.00 86.69 372 ASN A C 1
ATOM 2854 O O . ASN A 1 372 ? -12.828 -2.632 3.440 1.00 86.69 372 ASN A O 1
ATOM 2858 N N . HIS A 1 373 ? -15.005 -2.863 3.003 1.00 87.19 373 HIS A N 1
ATOM 2859 C CA . HIS A 1 373 ? -15.341 -1.484 3.266 1.00 87.19 373 HIS A CA 1
ATOM 2860 C C . HIS A 1 373 ? -15.008 -1.079 4.709 1.00 87.19 373 HIS A C 1
ATOM 2862 O O . HIS A 1 373 ? -15.245 -1.821 5.667 1.00 87.19 373 HIS A O 1
ATOM 2868 N N . GLY A 1 374 ? -14.505 0.141 4.870 1.00 90.44 374 GLY A N 1
ATOM 2869 C CA . GLY A 1 374 ? -14.405 0.812 6.161 1.00 90.44 374 GLY A CA 1
ATOM 2870 C C . GLY A 1 374 ? -13.184 0.517 7.045 1.00 90.44 374 GLY A C 1
ATOM 2871 O O . GLY A 1 374 ? -12.977 1.254 8.010 1.00 90.44 374 GLY A O 1
ATOM 2872 N N . LEU A 1 375 ? -12.361 -0.493 6.738 1.00 94.81 375 LEU A N 1
ATOM 2873 C CA . LEU A 1 375 ? -11.045 -0.681 7.370 1.00 94.81 375 LEU A CA 1
ATOM 2874 C C . LEU A 1 375 ? -9.937 -0.591 6.321 1.00 94.81 375 LEU A C 1
ATOM 2876 O O . LEU A 1 375 ? -9.823 -1.460 5.460 1.00 94.81 375 LEU A O 1
ATOM 2880 N N . MET A 1 376 ? -9.102 0.439 6.427 1.00 97.19 376 MET A N 1
ATOM 2881 C CA . MET A 1 376 ? -7.904 0.569 5.602 1.00 97.19 376 MET A CA 1
ATOM 2882 C C . MET A 1 376 ? -6.753 -0.164 6.283 1.00 97.19 376 MET A C 1
ATOM 2884 O O . MET A 1 376 ? -6.409 0.158 7.421 1.00 97.19 376 MET A O 1
ATOM 2888 N N . MET A 1 377 ? -6.147 -1.126 5.597 1.00 97.12 377 MET A N 1
ATOM 2889 C CA . MET A 1 377 ? -4.974 -1.854 6.076 1.00 97.12 377 MET A CA 1
ATOM 2890 C C . MET A 1 377 ? -3.723 -1.287 5.423 1.00 97.12 377 MET A C 1
ATOM 2892 O O . MET A 1 377 ? -3.671 -1.163 4.203 1.00 97.12 377 MET A O 1
ATOM 2896 N N . VAL A 1 378 ? -2.727 -0.945 6.235 1.00 97.94 378 VAL A N 1
ATOM 2897 C CA . VAL A 1 378 ? -1.454 -0.372 5.803 1.00 97.94 378 VAL A CA 1
ATOM 2898 C C . VAL A 1 378 ? -0.315 -1.264 6.255 1.00 97.94 378 VAL A C 1
ATOM 2900 O O . VAL A 1 378 ? -0.141 -1.480 7.455 1.00 97.94 378 VAL A O 1
ATOM 2903 N N . PHE A 1 379 ? 0.484 -1.743 5.306 1.00 97.38 379 PHE A N 1
ATOM 2904 C CA . PHE A 1 379 ? 1.568 -2.673 5.587 1.00 97.38 379 PHE A CA 1
ATOM 2905 C C . PHE A 1 379 ? 2.940 -2.100 5.226 1.00 97.38 379 PHE A C 1
ATOM 2907 O O . PHE A 1 379 ? 3.144 -1.502 4.167 1.00 97.38 379 PHE A O 1
ATOM 2914 N N . GLY A 1 380 ? 3.894 -2.316 6.132 1.00 94.88 380 GLY A N 1
ATOM 2915 C CA . GLY A 1 380 ? 5.313 -2.054 5.933 1.00 94.88 380 GLY A CA 1
ATOM 2916 C C . GLY A 1 380 ? 5.660 -0.600 5.611 1.00 94.88 380 GLY A C 1
ATOM 2917 O O . GLY A 1 380 ? 5.044 0.329 6.134 1.00 94.88 380 GLY A O 1
ATOM 2918 N N . GLY A 1 381 ? 6.679 -0.396 4.779 1.00 93.44 381 GLY A N 1
ATOM 2919 C CA . GLY A 1 381 ? 7.206 0.917 4.408 1.00 93.44 381 GLY A CA 1
ATOM 2920 C C . GLY A 1 381 ? 8.510 1.280 5.109 1.00 93.44 381 GLY A C 1
ATOM 2921 O O . GLY A 1 381 ? 8.983 0.587 6.012 1.00 93.44 381 GLY A O 1
ATOM 2922 N N . ASN A 1 382 ? 9.090 2.393 4.672 1.00 89.56 382 ASN A N 1
ATOM 2923 C CA . ASN A 1 382 ? 10.274 2.978 5.280 1.00 89.56 382 ASN A CA 1
ATOM 2924 C C . ASN A 1 382 ? 9.854 3.996 6.348 1.00 89.56 382 ASN A C 1
ATOM 2926 O O . ASN A 1 382 ? 9.176 4.972 6.031 1.00 89.56 382 ASN A O 1
ATOM 2930 N N . THR A 1 383 ? 10.233 3.736 7.601 1.00 86.38 383 THR A N 1
ATOM 2931 C CA . THR A 1 383 ? 9.915 4.551 8.790 1.00 86.38 383 THR A CA 1
ATOM 2932 C C . THR A 1 383 ? 11.098 5.390 9.279 1.00 86.38 383 THR A C 1
ATOM 2934 O O . THR A 1 383 ? 11.056 5.940 10.379 1.00 86.38 383 THR A O 1
ATOM 2937 N N . HIS A 1 384 ? 12.181 5.447 8.508 1.00 77.44 384 HIS A N 1
ATOM 2938 C CA . HIS A 1 384 ? 13.396 6.137 8.903 1.00 77.44 384 HIS A CA 1
ATOM 2939 C C . HIS A 1 384 ? 13.199 7.653 8.951 1.00 77.44 384 HIS A C 1
ATOM 2941 O O . HIS A 1 384 ? 12.624 8.238 8.036 1.00 77.44 384 HIS A O 1
ATOM 2947 N N . ASN A 1 385 ? 13.698 8.284 10.014 1.00 69.25 385 ASN A N 1
ATOM 2948 C CA . ASN A 1 385 ? 13.690 9.732 10.168 1.00 69.25 385 ASN A CA 1
ATOM 2949 C C . ASN A 1 385 ? 15.110 10.221 10.478 1.00 69.25 385 ASN A C 1
ATOM 2951 O O . ASN A 1 385 ? 15.669 9.883 11.527 1.00 69.25 385 ASN A O 1
ATOM 2955 N N . ASP A 1 386 ? 15.670 11.014 9.568 1.00 57.59 386 ASP A N 1
ATOM 2956 C CA . ASP A 1 386 ? 17.039 11.528 9.615 1.00 57.59 386 ASP A CA 1
ATOM 2957 C C . ASP A 1 386 ? 17.147 12.644 10.666 1.00 57.59 386 ASP A C 1
ATOM 2959 O O . ASP A 1 386 ? 17.054 13.833 10.369 1.00 57.59 386 ASP A O 1
ATOM 2963 N N . THR A 1 387 ? 17.320 12.279 11.936 1.00 52.75 387 THR A N 1
ATOM 2964 C CA . THR A 1 387 ? 17.725 13.238 12.976 1.00 52.75 387 THR A CA 1
ATOM 2965 C C . THR A 1 387 ? 19.071 12.829 13.560 1.00 52.75 387 THR A C 1
ATOM 2967 O O . THR A 1 387 ? 19.355 11.645 13.738 1.00 52.75 387 THR A O 1
ATOM 2970 N N . SER A 1 388 ? 19.911 13.818 13.883 1.00 43.78 388 SER A N 1
ATOM 2971 C CA . SER A 1 388 ? 21.284 13.672 14.410 1.00 43.78 388 SER A CA 1
ATOM 2972 C C . SER A 1 388 ? 21.396 12.914 15.746 1.00 43.78 388 SER A C 1
ATOM 2974 O O . SER A 1 388 ? 22.490 12.747 16.280 1.00 43.78 388 SER A O 1
ATOM 2976 N N . GLN A 1 389 ? 20.271 12.437 16.282 1.00 43.47 389 GLN A N 1
ATOM 2977 C CA . GLN A 1 389 ? 20.153 11.588 17.465 1.00 43.47 389 GLN A CA 1
ATOM 2978 C C . GLN A 1 389 ? 19.476 10.249 17.129 1.00 43.47 389 GLN A C 1
ATOM 2980 O O . GLN A 1 389 ? 18.717 9.719 17.934 1.00 43.47 389 GLN A O 1
ATOM 2985 N N . SER A 1 390 ? 19.694 9.704 15.929 1.00 44.91 390 SER A N 1
ATOM 2986 C CA . SER A 1 390 ? 19.137 8.402 15.555 1.00 44.91 390 SER A CA 1
ATOM 2987 C C . SER A 1 390 ? 19.718 7.301 16.454 1.00 44.91 390 SER A C 1
ATOM 2989 O O . SER A 1 390 ? 20.854 6.859 16.287 1.00 44.91 390 SER A O 1
ATOM 2991 N N . TYR A 1 391 ? 18.932 6.855 17.438 1.00 41.84 391 TYR A N 1
ATOM 2992 C CA . TYR A 1 391 ? 19.247 5.753 18.358 1.00 41.84 391 TYR A CA 1
ATOM 2993 C C . TYR A 1 391 ? 19.001 4.372 17.715 1.00 41.84 391 TYR A C 1
ATOM 2995 O O . TYR A 1 391 ? 18.550 3.441 18.379 1.00 41.84 391 TYR A O 1
ATOM 3003 N N . GLY A 1 392 ? 19.302 4.245 16.419 1.00 51.25 392 GLY A N 1
ATOM 3004 C CA . GLY A 1 392 ? 19.009 3.076 15.594 1.00 51.25 392 GLY A CA 1
ATOM 3005 C C . GLY A 1 392 ? 17.933 3.373 14.544 1.00 51.25 392 GLY A C 1
ATOM 3006 O O . GLY A 1 392 ? 16.820 3.798 14.848 1.00 51.25 392 GLY A O 1
ATOM 3007 N N . ALA A 1 393 ? 18.276 3.137 13.280 1.00 54.34 393 ALA A N 1
ATOM 3008 C CA . ALA A 1 393 ? 17.443 3.420 12.120 1.00 54.34 393 ALA A CA 1
ATOM 3009 C C . ALA A 1 393 ? 16.542 2.221 11.764 1.00 54.34 393 ALA A C 1
ATOM 3011 O O . ALA A 1 393 ? 17.019 1.220 11.231 1.00 54.34 393 ALA A O 1
ATOM 3012 N N . LYS A 1 394 ? 15.226 2.293 12.023 1.00 64.19 394 LYS A N 1
ATOM 3013 C CA . LYS A 1 394 ? 14.265 1.314 11.471 1.00 64.19 394 LYS A CA 1
ATOM 3014 C C . LYS A 1 394 ? 13.930 1.710 10.026 1.00 64.19 394 LYS A C 1
ATOM 3016 O O . LYS A 1 394 ? 12.926 2.374 9.775 1.00 64.19 394 LYS A O 1
ATOM 3021 N N . CYS A 1 395 ? 14.787 1.319 9.079 1.00 75.81 395 CYS A N 1
ATOM 3022 C CA . CYS A 1 395 ? 14.612 1.595 7.639 1.00 75.81 395 CYS A CA 1
ATOM 3023 C C . CYS A 1 395 ? 13.479 0.794 6.993 1.00 75.81 395 CYS A C 1
ATOM 3025 O O . CYS A 1 395 ? 12.969 1.161 5.939 1.00 75.81 395 CYS A O 1
ATOM 3027 N N . TYR A 1 396 ? 13.086 -0.308 7.622 1.00 84.94 396 TYR A N 1
ATOM 3028 C CA . TYR A 1 396 ? 12.099 -1.232 7.092 1.00 84.94 396 TYR A CA 1
ATOM 3029 C C . TYR A 1 396 ? 11.123 -1.586 8.205 1.00 84.94 396 TYR A C 1
ATOM 3031 O O . TYR A 1 396 ? 11.525 -2.050 9.276 1.00 84.94 396 TYR A O 1
ATOM 3039 N N . SER A 1 397 ? 9.841 -1.375 7.954 1.00 87.62 397 SER A N 1
ATOM 3040 C CA . SER A 1 397 ? 8.785 -1.725 8.888 1.00 87.62 397 SER A CA 1
ATOM 3041 C C . SER A 1 397 ? 8.078 -3.005 8.457 1.00 87.62 397 SER A C 1
ATOM 3043 O O . SER A 1 397 ? 7.880 -3.232 7.266 1.00 87.62 397 SER A O 1
ATOM 3045 N N . GLN A 1 398 ? 7.715 -3.834 9.437 1.00 90.81 398 GLN A N 1
ATOM 3046 C CA . GLN A 1 398 ? 6.763 -4.944 9.302 1.00 90.81 398 GLN A CA 1
ATOM 3047 C C . GLN A 1 398 ? 5.402 -4.591 9.911 1.00 90.81 398 GLN A C 1
ATOM 3049 O O . GLN A 1 398 ? 4.538 -5.449 10.034 1.00 90.81 398 GLN A O 1
ATOM 3054 N N . ASP A 1 399 ? 5.235 -3.352 10.375 1.00 92.12 399 ASP A N 1
ATOM 3055 C CA . ASP A 1 399 ? 4.072 -2.977 11.166 1.00 92.12 399 ASP A CA 1
ATOM 3056 C C . ASP A 1 399 ? 2.831 -2.982 10.272 1.00 92.12 399 ASP A C 1
ATOM 3058 O O . ASP A 1 399 ? 2.850 -2.408 9.174 1.00 92.12 399 ASP A O 1
ATOM 3062 N N . LEU A 1 400 ? 1.753 -3.566 10.790 1.00 94.50 400 LEU A N 1
ATOM 3063 C CA . LEU A 1 400 ? 0.423 -3.509 10.208 1.00 94.50 400 LEU A CA 1
ATOM 3064 C C . LEU A 1 400 ? -0.398 -2.453 10.949 1.00 94.50 400 LEU A C 1
ATOM 3066 O O . LEU A 1 400 ? -0.721 -2.608 12.128 1.00 94.50 400 LEU A O 1
ATOM 3070 N N . LEU A 1 401 ? -0.728 -1.364 10.260 1.00 96.25 401 LEU A N 1
ATOM 3071 C CA . LEU A 1 401 ? -1.629 -0.340 10.779 1.00 96.25 401 LEU A CA 1
ATOM 3072 C C . LEU A 1 401 ? -3.016 -0.532 10.168 1.00 96.25 401 LEU A C 1
ATOM 3074 O O . LEU A 1 401 ? -3.153 -0.741 8.967 1.00 96.25 401 LEU A O 1
ATOM 3078 N N . VAL A 1 402 ? -4.049 -0.423 10.991 1.00 97.06 402 VAL A N 1
ATOM 3079 C CA . VAL A 1 402 ? -5.446 -0.516 10.575 1.00 97.06 402 VAL A CA 1
ATOM 3080 C C . VAL A 1 402 ? -6.143 0.784 10.940 1.00 97.06 402 VAL A C 1
ATOM 3082 O O . VAL A 1 402 ? -6.217 1.150 12.115 1.00 97.06 402 VAL A O 1
ATOM 3085 N N . TYR A 1 403 ? -6.657 1.483 9.936 1.00 97.25 403 TYR A N 1
ATOM 3086 C CA . TYR A 1 403 ? -7.430 2.703 10.120 1.00 97.25 403 TYR A CA 1
ATOM 3087 C C . TYR A 1 403 ? -8.921 2.425 9.942 1.00 97.25 403 TYR A C 1
ATOM 3089 O O . TYR A 1 403 ? -9.362 1.904 8.917 1.00 97.25 403 TYR A O 1
ATOM 3097 N N . ASP A 1 404 ? -9.693 2.775 10.964 1.00 95.31 404 ASP A N 1
ATOM 3098 C CA . ASP A 1 404 ? -11.147 2.697 10.967 1.00 95.31 404 ASP A CA 1
ATOM 3099 C C . ASP A 1 404 ? -11.723 4.010 10.445 1.00 95.31 404 ASP A C 1
ATOM 3101 O O . ASP A 1 404 ? -11.716 5.024 11.150 1.00 95.31 404 ASP A O 1
ATOM 3105 N N . VAL A 1 405 ? -12.224 3.992 9.209 1.00 93.69 405 VAL A N 1
ATOM 3106 C CA . VAL A 1 405 ? -12.652 5.219 8.521 1.00 93.69 405 VAL A CA 1
ATOM 3107 C C . VAL A 1 405 ? -13.856 5.879 9.178 1.00 93.69 405 VAL A C 1
ATOM 3109 O O . VAL A 1 405 ? -14.046 7.085 9.043 1.00 93.69 405 VAL A O 1
ATOM 3112 N N . TYR A 1 406 ? -14.688 5.095 9.866 1.00 90.06 406 TYR A N 1
ATOM 3113 C CA . TYR A 1 406 ? -15.897 5.608 10.496 1.00 90.06 406 TYR A CA 1
ATOM 3114 C C . TYR A 1 406 ? -15.583 6.223 11.860 1.00 90.06 406 TYR A C 1
ATOM 3116 O O . TYR A 1 406 ? -16.179 7.225 12.245 1.00 90.06 406 TYR A O 1
ATOM 3124 N N . CYS A 1 407 ? -14.642 5.626 12.593 1.00 91.81 407 CYS A N 1
ATOM 3125 C CA . CYS A 1 407 ? -14.267 6.089 13.928 1.00 91.81 407 CYS A CA 1
ATOM 3126 C C . CYS A 1 407 ? -13.113 7.100 13.936 1.00 91.81 407 CYS A C 1
ATOM 3128 O O . CYS A 1 407 ? -12.763 7.582 15.012 1.00 91.81 407 CYS A O 1
ATOM 3130 N N . ASP A 1 408 ? -12.534 7.397 12.766 1.00 94.19 408 ASP A N 1
ATOM 3131 C CA . ASP A 1 408 ? -11.330 8.215 12.595 1.00 94.19 408 ASP A CA 1
ATOM 3132 C C . ASP A 1 408 ? -10.218 7.812 13.577 1.00 94.19 408 ASP A C 1
ATOM 3134 O O . ASP A 1 408 ? -9.679 8.625 14.326 1.00 94.19 408 ASP A O 1
ATOM 3138 N N . SER A 1 409 ? -9.919 6.511 13.631 1.00 93.88 409 SER A N 1
ATOM 3139 C CA . SER A 1 409 ? -9.010 5.952 14.635 1.00 93.88 409 SER A CA 1
ATOM 3140 C C . SER A 1 409 ? -8.066 4.907 14.061 1.00 93.88 409 SER A C 1
ATOM 3142 O O . SER A 1 409 ? -8.475 4.032 13.297 1.00 93.88 409 SER A O 1
ATOM 3144 N N . TRP A 1 410 ? -6.813 4.962 14.503 1.00 95.62 410 TRP A N 1
ATOM 3145 C CA . TRP A 1 410 ? -5.765 4.019 14.133 1.00 95.62 410 TRP A CA 1
ATOM 3146 C C . TRP A 1 410 ? -5.577 2.927 15.180 1.00 95.62 410 TRP A C 1
ATOM 3148 O O . TRP A 1 410 ? -5.665 3.173 16.382 1.00 95.62 410 TRP A O 1
ATOM 3158 N N . HIS A 1 411 ? -5.233 1.737 14.704 1.00 94.38 411 HIS A N 1
ATOM 3159 C CA . HIS A 1 411 ? -4.843 0.595 15.515 1.00 94.38 411 HIS A CA 1
ATOM 3160 C C . HIS A 1 411 ? -3.592 -0.042 14.917 1.00 94.38 411 HIS A C 1
ATOM 3162 O O . HIS A 1 411 ? -3.475 -0.151 13.700 1.00 94.38 411 HIS A O 1
ATOM 3168 N N . THR A 1 412 ? -2.671 -0.481 15.766 1.00 93.44 412 THR A N 1
ATOM 3169 C CA . THR A 1 412 ? -1.549 -1.324 15.344 1.00 93.44 412 THR A CA 1
ATOM 3170 C C . THR A 1 412 ? -1.927 -2.771 15.611 1.00 93.44 412 THR A C 1
ATOM 3172 O O . THR A 1 412 ? -2.417 -3.078 16.698 1.00 93.44 412 THR A O 1
ATOM 3175 N N . GLN A 1 413 ? -1.732 -3.637 14.624 1.00 90.75 413 GLN A N 1
ATOM 3176 C CA . GLN A 1 413 ? -1.958 -5.068 14.747 1.00 90.75 413 GLN A CA 1
ATOM 3177 C C . GLN A 1 413 ? -0.618 -5.798 14.751 1.00 90.75 413 GLN A C 1
ATOM 3179 O O . GLN A 1 413 ? 0.259 -5.514 13.933 1.00 90.75 413 GLN A O 1
ATOM 3184 N N . ASP A 1 414 ? -0.477 -6.736 15.683 1.00 89.31 414 ASP A N 1
ATOM 3185 C CA . ASP A 1 414 ? 0.722 -7.552 15.795 1.00 89.31 414 ASP A CA 1
ATOM 3186 C C . ASP A 1 414 ? 0.806 -8.533 14.625 1.00 89.31 414 ASP A C 1
ATOM 3188 O O . ASP A 1 414 ? -0.181 -9.171 14.242 1.00 89.31 414 ASP A O 1
ATOM 3192 N N . MET A 1 415 ? 2.003 -8.640 14.054 1.00 89.69 415 MET A N 1
ATOM 3193 C CA . MET A 1 415 ? 2.297 -9.640 13.036 1.00 89.69 415 MET A CA 1
ATOM 3194 C C . MET A 1 415 ? 2.637 -10.977 13.703 1.00 89.69 415 MET A C 1
ATOM 3196 O O . MET A 1 415 ? 3.278 -10.978 14.756 1.00 89.69 415 MET A O 1
ATOM 3200 N N . PRO A 1 416 ? 2.241 -12.114 13.109 1.00 88.94 416 PRO A N 1
ATOM 3201 C CA . PRO A 1 416 ? 2.604 -13.429 13.624 1.00 88.94 416 PRO A CA 1
ATOM 3202 C C . PRO A 1 416 ? 4.119 -13.652 13.576 1.00 88.94 416 PRO A C 1
ATOM 3204 O O . PRO A 1 416 ? 4.798 -13.212 12.650 1.00 88.94 416 PRO A O 1
ATOM 3207 N N . GLU A 1 417 ? 4.627 -14.371 14.573 1.00 79.31 417 GLU A N 1
ATOM 3208 C CA . GLU A 1 417 ? 6.061 -14.593 14.783 1.00 79.31 417 GLU A CA 1
ATOM 3209 C C . GLU A 1 417 ? 6.663 -15.597 13.786 1.00 79.31 417 GLU A C 1
ATOM 3211 O O . GLU A 1 417 ? 7.764 -15.389 13.284 1.00 79.31 417 GLU A O 1
ATOM 3216 N N . HIS A 1 418 ? 5.923 -16.656 13.440 1.00 80.62 418 HIS A N 1
ATOM 3217 C CA . HIS A 1 418 ? 6.405 -17.766 12.608 1.00 80.62 418 HIS A CA 1
ATOM 3218 C C . HIS A 1 418 ? 5.906 -17.706 11.156 1.00 80.62 418 HIS A C 1
ATOM 3220 O O . HIS A 1 418 ? 5.493 -18.713 10.576 1.00 80.62 418 HIS A O 1
ATOM 3226 N N . LEU A 1 419 ? 5.950 -16.520 10.538 1.00 82.75 419 LEU A N 1
ATOM 3227 C CA . LEU A 1 419 ? 5.791 -16.409 9.087 1.00 82.75 419 LEU A CA 1
ATOM 3228 C C . LEU A 1 419 ? 7.140 -16.727 8.417 1.00 82.75 419 LEU A C 1
ATOM 3230 O O . LEU A 1 419 ? 8.139 -16.071 8.688 1.00 82.75 419 LEU A O 1
ATOM 3234 N N . GLN A 1 420 ? 7.189 -17.736 7.545 1.00 76.12 420 GLN A N 1
ATOM 3235 C CA . GLN A 1 420 ? 8.399 -18.167 6.817 1.00 76.12 420 GLN A CA 1
ATOM 3236 C C . GLN A 1 420 ? 8.768 -17.183 5.682 1.00 76.12 420 GLN A C 1
ATOM 3238 O O . GLN A 1 420 ? 8.740 -17.533 4.500 1.00 76.12 420 GLN A O 1
ATOM 3243 N N . THR A 1 421 ? 8.977 -15.912 6.017 1.00 78.31 421 THR A N 1
ATOM 3244 C CA . THR A 1 421 ? 9.130 -14.803 5.065 1.00 78.31 421 THR A CA 1
ATOM 3245 C C . THR A 1 421 ? 9.616 -13.536 5.773 1.00 78.31 421 THR A C 1
ATOM 3247 O O . THR A 1 421 ? 9.282 -13.273 6.930 1.00 78.31 421 THR A O 1
ATOM 3250 N N . ASP A 1 422 ? 10.377 -12.711 5.052 1.00 80.06 422 ASP A N 1
ATOM 3251 C CA . ASP A 1 422 ? 10.888 -11.435 5.542 1.00 80.06 422 ASP A CA 1
ATOM 3252 C C . ASP A 1 422 ? 9.811 -10.348 5.601 1.00 80.06 422 ASP A C 1
ATOM 3254 O O . ASP A 1 422 ? 9.586 -9.603 4.650 1.00 80.06 422 ASP A O 1
ATOM 3258 N N . LEU A 1 423 ? 9.162 -10.169 6.744 1.00 88.00 423 LEU A N 1
ATOM 3259 C CA . LEU A 1 423 ? 8.047 -9.222 6.843 1.00 88.00 423 LEU A CA 1
ATOM 3260 C C . LEU A 1 423 ? 8.440 -7.760 6.580 1.00 88.00 423 LEU A C 1
ATOM 3262 O O . LEU A 1 423 ? 7.758 -7.068 5.826 1.00 88.00 423 LEU A O 1
ATOM 3266 N N . ALA A 1 424 ? 9.524 -7.268 7.189 1.00 89.75 424 ALA A N 1
ATOM 3267 C CA . ALA A 1 424 ? 9.850 -5.843 7.136 1.00 89.75 424 ALA A CA 1
ATOM 3268 C C . ALA A 1 424 ? 10.431 -5.419 5.776 1.00 89.75 424 ALA A C 1
ATOM 3270 O O . ALA A 1 424 ? 11.553 -5.806 5.436 1.00 89.75 424 ALA A O 1
ATOM 3271 N N . ARG A 1 425 ? 9.694 -4.580 5.035 1.00 92.25 425 ARG A N 1
ATOM 3272 C CA . ARG A 1 425 ? 9.977 -4.214 3.633 1.00 92.25 425 ARG A CA 1
ATOM 3273 C C . ARG A 1 425 ? 9.326 -2.887 3.223 1.00 92.25 425 ARG A C 1
ATOM 3275 O O . ARG A 1 425 ? 8.324 -2.483 3.809 1.00 92.25 425 ARG A O 1
ATOM 3282 N N . PHE A 1 426 ? 9.817 -2.247 2.162 1.00 94.19 426 PHE A N 1
ATOM 3283 C CA . PHE A 1 426 ? 9.137 -1.130 1.480 1.00 94.19 426 PHE A CA 1
ATOM 3284 C C . PHE A 1 426 ? 9.122 -1.325 -0.041 1.00 94.19 426 PHE A C 1
ATOM 3286 O O . PHE A 1 426 ? 9.807 -2.197 -0.564 1.00 94.19 426 PHE A O 1
ATOM 3293 N N . GLY A 1 427 ? 8.329 -0.533 -0.762 1.00 95.31 427 GLY A N 1
ATOM 3294 C CA . GLY A 1 427 ? 8.242 -0.583 -2.225 1.00 95.31 427 GLY A CA 1
ATOM 3295 C C . GLY A 1 427 ? 7.619 -1.877 -2.752 1.00 95.31 427 GLY A C 1
ATOM 3296 O O . GLY A 1 427 ? 7.807 -2.217 -3.911 1.00 95.31 427 GLY A O 1
ATOM 3297 N N . HIS A 1 428 ? 6.921 -2.630 -1.911 1.00 97.38 428 HIS A N 1
ATOM 3298 C CA . HIS A 1 428 ? 6.101 -3.751 -2.354 1.00 97.38 428 HIS A CA 1
ATOM 3299 C C . HIS A 1 428 ? 4.803 -3.221 -2.968 1.00 97.38 428 HIS A C 1
ATOM 3301 O O . HIS A 1 428 ? 4.418 -2.074 -2.721 1.00 97.38 428 HIS A O 1
ATOM 3307 N N . SER A 1 429 ? 4.111 -4.062 -3.727 1.00 97.31 429 SER A N 1
ATOM 3308 C CA . SER A 1 429 ? 2.741 -3.783 -4.150 1.00 97.31 429 SER A CA 1
ATOM 3309 C C . SER A 1 429 ? 1.768 -4.717 -3.437 1.00 97.31 429 SER A C 1
ATOM 3311 O O . SER A 1 429 ? 2.160 -5.769 -2.923 1.00 97.31 429 SER A O 1
ATOM 3313 N N . ALA A 1 430 ? 0.504 -4.307 -3.363 1.00 97.56 430 ALA A N 1
ATOM 3314 C CA . ALA A 1 430 ? -0.529 -5.083 -2.703 1.00 97.56 430 ALA A CA 1
ATOM 3315 C C . ALA A 1 430 ? -1.865 -4.963 -3.431 1.00 97.56 430 ALA A C 1
ATOM 3317 O O . ALA A 1 430 ? -2.262 -3.875 -3.860 1.00 97.56 430 ALA A O 1
ATOM 3318 N N . VAL A 1 431 ? -2.559 -6.090 -3.544 1.00 97.31 431 VAL A N 1
ATOM 3319 C CA . VAL A 1 431 ? -3.837 -6.228 -4.246 1.00 97.31 431 VAL A CA 1
ATOM 3320 C C . VAL A 1 431 ? -4.817 -7.029 -3.405 1.00 97.31 431 VAL A C 1
ATOM 3322 O O . VAL A 1 431 ? -4.420 -7.793 -2.529 1.00 97.31 431 VAL A O 1
ATOM 3325 N N . VAL A 1 432 ? -6.105 -6.877 -3.690 1.00 96.06 432 VAL A N 1
ATOM 3326 C CA . VAL A 1 432 ? -7.160 -7.676 -3.064 1.00 96.06 432 VAL A CA 1
ATOM 3327 C C . VAL A 1 432 ? -7.754 -8.599 -4.120 1.00 96.06 432 VAL A C 1
ATOM 3329 O O . VAL A 1 432 ? -8.127 -8.139 -5.198 1.00 96.06 432 VAL A O 1
ATOM 3332 N N . PHE A 1 433 ? -7.829 -9.889 -3.807 1.00 95.94 433 PHE A N 1
ATOM 3333 C CA . PHE A 1 433 ? -8.455 -10.918 -4.634 1.00 95.94 433 PHE A CA 1
ATOM 3334 C C . PHE A 1 433 ? -9.240 -11.867 -3.722 1.00 95.94 433 PHE A C 1
ATOM 3336 O O . PHE A 1 433 ? -8.724 -12.265 -2.680 1.00 95.94 433 PHE A O 1
ATOM 3343 N N . GLU A 1 434 ? -10.493 -12.167 -4.081 1.00 93.69 434 GLU A N 1
ATOM 3344 C CA . GLU A 1 434 ? -11.414 -13.018 -3.300 1.00 93.69 434 GLU A CA 1
ATOM 3345 C C . GLU A 1 434 ? -11.397 -12.726 -1.786 1.00 93.69 434 GLU A C 1
ATOM 3347 O O . GLU A 1 434 ? -11.110 -13.589 -0.956 1.00 93.69 434 GLU A O 1
ATOM 3352 N N . ASP A 1 435 ? -11.657 -11.464 -1.424 1.00 92.62 435 ASP A N 1
ATOM 3353 C CA . ASP A 1 435 ? -11.669 -10.975 -0.037 1.00 92.62 435 ASP A CA 1
ATOM 3354 C C . ASP A 1 435 ? -10.356 -11.195 0.741 1.00 92.62 435 ASP A C 1
ATOM 3356 O O . ASP A 1 435 ? -10.338 -11.057 1.958 1.00 92.62 435 ASP A O 1
ATOM 3360 N N . SER A 1 436 ? -9.236 -11.500 0.084 1.00 96.44 436 SER A N 1
ATOM 3361 C CA . SER A 1 436 ? -7.922 -11.638 0.722 1.00 96.44 436 SER A CA 1
ATOM 3362 C C . SER A 1 436 ? -6.939 -10.599 0.190 1.00 96.44 436 SER A C 1
ATOM 3364 O O . SER A 1 436 ? -6.939 -10.257 -0.992 1.00 96.44 436 SER A O 1
ATOM 3366 N N . LEU A 1 437 ? -6.084 -10.088 1.076 1.00 97.56 437 LEU A N 1
ATOM 3367 C CA . LEU A 1 437 ? -5.005 -9.168 0.723 1.00 97.56 437 LEU A CA 1
ATOM 3368 C C . LEU A 1 437 ? -3.763 -9.965 0.343 1.00 97.56 437 LEU A C 1
ATOM 3370 O O . LEU A 1 437 ? -3.291 -10.772 1.140 1.00 97.56 437 LEU A O 1
ATOM 3374 N N . TYR A 1 438 ? -3.209 -9.683 -0.827 1.00 97.75 438 TYR A N 1
ATOM 3375 C CA . TYR A 1 438 ? -1.955 -10.246 -1.305 1.00 97.75 438 TYR A CA 1
ATOM 3376 C C . TYR A 1 438 ? -0.896 -9.156 -1.383 1.00 97.75 438 TYR A C 1
ATOM 3378 O O . TYR A 1 438 ? -1.164 -8.071 -1.896 1.00 97.75 438 TYR A O 1
ATOM 3386 N N . ILE A 1 439 ? 0.305 -9.448 -0.893 1.00 97.56 439 ILE A N 1
ATOM 3387 C CA . ILE A 1 439 ? 1.452 -8.536 -0.911 1.00 97.56 439 ILE A CA 1
ATOM 3388 C C . ILE A 1 439 ? 2.601 -9.232 -1.616 1.00 97.56 439 ILE A C 1
ATOM 3390 O O . ILE A 1 439 ? 2.935 -10.359 -1.256 1.00 97.56 439 ILE A O 1
ATOM 3394 N N . TYR A 1 440 ? 3.208 -8.561 -2.591 1.00 96.81 440 TYR A N 1
ATOM 3395 C CA . TYR A 1 440 ? 4.278 -9.136 -3.396 1.00 96.81 440 TYR A CA 1
ATOM 3396 C C . TYR A 1 440 ? 5.521 -8.244 -3.437 1.00 96.81 440 TYR A C 1
ATOM 3398 O O . TYR A 1 440 ? 5.444 -7.025 -3.630 1.00 96.81 440 TYR A O 1
ATOM 3406 N N . GLY A 1 441 ? 6.677 -8.889 -3.283 1.00 95.62 441 GLY A N 1
ATOM 3407 C CA . GLY A 1 441 ? 7.994 -8.292 -3.464 1.00 95.62 441 GLY A CA 1
ATOM 3408 C C . GLY A 1 441 ? 8.328 -7.182 -2.469 1.00 95.62 441 GLY A C 1
ATOM 3409 O O . GLY A 1 441 ? 7.963 -7.247 -1.294 1.00 95.62 441 GLY A O 1
ATOM 3410 N N . GLY A 1 442 ? 9.058 -6.168 -2.930 1.00 95.06 442 GLY A N 1
ATOM 3411 C CA . GLY A 1 442 ? 9.584 -5.071 -2.119 1.00 95.06 442 GLY A CA 1
ATOM 3412 C C . GLY A 1 442 ? 11.080 -5.195 -1.838 1.00 95.06 442 GLY A C 1
ATOM 3413 O O . GLY A 1 442 ? 11.782 -6.010 -2.429 1.00 95.06 442 GLY A O 1
ATOM 3414 N N . PHE A 1 443 ? 11.576 -4.336 -0.952 1.00 89.81 443 PHE A N 1
ATOM 3415 C CA . PHE A 1 443 ? 12.991 -4.231 -0.622 1.00 89.81 443 PHE A CA 1
ATOM 3416 C C . PHE A 1 443 ? 13.210 -4.158 0.890 1.00 89.81 443 PHE A C 1
ATOM 3418 O O . PHE A 1 443 ? 12.530 -3.404 1.594 1.00 89.81 443 PHE A O 1
ATOM 3425 N N . ASN A 1 444 ? 14.182 -4.924 1.382 1.00 84.81 444 ASN A N 1
ATOM 3426 C CA . ASN A 1 444 ? 14.599 -4.950 2.788 1.00 84.81 444 ASN A CA 1
ATOM 3427 C C . ASN A 1 444 ? 16.131 -4.871 2.973 1.00 84.81 444 ASN A C 1
ATOM 3429 O O . ASN A 1 444 ? 16.641 -5.178 4.050 1.00 84.81 444 ASN A O 1
ATOM 3433 N N . GLY A 1 445 ? 16.854 -4.482 1.920 1.00 79.31 445 GLY A N 1
ATOM 3434 C CA . GLY A 1 445 ? 18.294 -4.709 1.751 1.00 79.31 445 GLY A CA 1
ATOM 3435 C C . GLY A 1 445 ? 18.576 -5.664 0.587 1.00 79.31 445 GLY A C 1
ATOM 3436 O O . GLY A 1 445 ? 19.605 -5.551 -0.072 1.00 79.31 445 GLY A O 1
ATOM 3437 N N . GLN A 1 446 ? 17.617 -6.538 0.282 1.00 82.38 446 GLN A N 1
ATOM 3438 C CA . GLN A 1 446 ? 17.546 -7.343 -0.932 1.00 82.38 446 GLN A CA 1
ATOM 3439 C C . GLN A 1 446 ? 16.196 -7.113 -1.619 1.00 82.38 446 GLN A C 1
ATOM 3441 O O . GLN A 1 446 ? 15.236 -6.663 -0.988 1.00 82.38 446 GLN A O 1
ATOM 3446 N N . LEU A 1 447 ? 16.128 -7.385 -2.924 1.00 88.31 447 LEU A N 1
ATOM 3447 C CA . LEU A 1 447 ? 14.862 -7.392 -3.651 1.00 88.31 447 LEU A CA 1
ATOM 3448 C C . LEU A 1 447 ? 14.130 -8.703 -3.374 1.00 88.31 447 LEU A C 1
ATOM 3450 O O . LEU A 1 447 ? 14.671 -9.779 -3.620 1.00 88.31 447 LEU A O 1
ATOM 3454 N N . LEU A 1 448 ? 12.901 -8.592 -2.891 1.00 91.62 448 LEU A N 1
ATOM 3455 C CA . LEU A 1 448 ? 12.070 -9.716 -2.485 1.00 91.62 448 LEU A CA 1
ATOM 3456 C C . LEU A 1 448 ? 11.184 -10.186 -3.645 1.00 91.62 448 LEU A C 1
ATOM 3458 O O . LEU A 1 448 ? 10.772 -9.385 -4.488 1.00 91.62 448 LEU A O 1
ATOM 3462 N N . ASN A 1 449 ? 10.877 -11.481 -3.671 1.00 92.25 449 ASN A N 1
ATOM 3463 C CA . ASN A 1 449 ? 9.983 -12.140 -4.633 1.00 92.25 449 ASN A CA 1
ATOM 3464 C C . ASN A 1 449 ? 8.984 -13.097 -3.963 1.00 92.25 449 ASN A C 1
ATOM 3466 O O . ASN A 1 449 ? 8.373 -13.941 -4.616 1.00 92.25 449 ASN A O 1
ATOM 3470 N N . ASP A 1 450 ? 8.840 -12.995 -2.650 1.00 92.56 450 ASP A N 1
ATOM 3471 C CA . ASP A 1 450 ? 7.861 -13.747 -1.890 1.00 92.56 450 ASP A CA 1
ATOM 3472 C C . ASP A 1 450 ? 6.482 -13.077 -1.945 1.00 92.56 450 ASP A C 1
ATOM 3474 O O . ASP A 1 450 ? 6.331 -11.893 -2.273 1.00 92.56 450 ASP A O 1
ATOM 3478 N N . MET A 1 451 ? 5.460 -13.873 -1.636 1.00 94.06 451 MET A N 1
ATOM 3479 C CA . MET A 1 451 ? 4.072 -13.438 -1.643 1.00 94.06 451 MET A CA 1
ATOM 3480 C C . MET A 1 451 ? 3.404 -13.773 -0.312 1.00 94.06 451 MET A C 1
ATOM 3482 O O . MET A 1 451 ? 3.368 -14.927 0.122 1.00 94.06 451 MET A O 1
ATOM 3486 N N . LEU A 1 452 ? 2.862 -12.743 0.328 1.00 95.19 452 LEU A N 1
ATOM 3487 C CA . LEU A 1 452 ? 2.093 -12.844 1.562 1.00 95.19 452 LEU A CA 1
ATOM 3488 C C . LEU A 1 452 ? 0.611 -12.811 1.232 1.00 95.19 452 LEU A C 1
ATOM 3490 O O . LEU A 1 452 ? 0.195 -12.049 0.360 1.00 95.19 452 LEU A O 1
ATOM 3494 N N . ARG A 1 453 ? -0.189 -13.562 1.983 1.00 96.50 453 ARG A N 1
ATOM 3495 C CA . ARG A 1 453 ? -1.645 -13.472 1.958 1.00 96.50 453 ARG A CA 1
ATOM 3496 C C . ARG A 1 453 ? -2.182 -13.262 3.362 1.00 96.50 453 ARG A C 1
ATOM 3498 O O . ARG A 1 453 ? -1.904 -14.068 4.248 1.00 96.50 453 ARG A O 1
ATOM 3505 N N . PHE A 1 454 ? -3.016 -12.247 3.533 1.00 97.00 454 PHE A N 1
ATOM 3506 C CA . PHE A 1 454 ? -3.877 -12.101 4.696 1.00 97.00 454 PHE A CA 1
ATOM 3507 C C . PHE A 1 454 ? -5.316 -12.419 4.317 1.00 97.00 454 PHE A C 1
ATOM 3509 O O . PHE A 1 454 ? -5.894 -11.786 3.431 1.00 97.00 454 PHE A O 1
ATOM 3516 N N . THR A 1 455 ? -5.890 -13.387 5.018 1.00 96.75 455 THR A N 1
ATOM 3517 C CA . THR A 1 455 ? -7.293 -13.759 4.879 1.00 96.75 455 THR A CA 1
ATOM 3518 C C . THR A 1 455 ? -8.059 -13.217 6.083 1.00 96.75 455 THR A C 1
ATOM 3520 O O . THR A 1 455 ? -7.689 -13.529 7.221 1.00 96.75 455 THR A O 1
ATOM 3523 N N . PRO A 1 456 ? -9.107 -12.402 5.875 1.00 96.00 456 PRO A N 1
ATOM 3524 C CA . PRO A 1 456 ? -9.883 -11.835 6.961 1.00 96.00 456 PRO A CA 1
ATOM 3525 C C . PRO A 1 456 ? -10.694 -12.907 7.696 1.00 96.00 456 PRO A C 1
ATOM 3527 O O . PRO A 1 456 ? -11.057 -13.949 7.152 1.00 96.00 456 PRO A O 1
ATOM 3530 N N . GLY A 1 457 ? -10.994 -12.627 8.959 1.00 95.31 457 GLY A N 1
ATOM 3531 C CA . GLY A 1 457 ? -11.911 -13.406 9.778 1.00 95.31 457 GLY A CA 1
ATOM 3532 C C . GLY A 1 457 ? -13.353 -12.923 9.659 1.00 95.31 457 GLY A C 1
ATOM 3533 O O . GLY A 1 457 ? -13.741 -12.240 8.711 1.00 95.31 457 GLY A O 1
ATOM 3534 N N . TYR A 1 458 ? -14.174 -13.260 10.652 1.00 94.75 458 TYR A N 1
ATOM 3535 C CA . TYR A 1 458 ? -15.619 -13.048 10.589 1.00 94.75 458 TYR A CA 1
ATOM 3536 C C . TYR A 1 458 ? -16.173 -12.373 11.845 1.00 94.75 458 TYR A C 1
ATOM 3538 O O . TYR A 1 458 ? -15.949 -12.802 12.975 1.00 94.75 458 TYR A O 1
ATOM 3546 N N . CYS A 1 459 ? -16.983 -11.330 11.638 1.00 95.75 459 CYS A N 1
ATOM 3547 C CA . CYS A 1 459 ? -17.575 -10.544 12.723 1.00 95.75 459 CYS A CA 1
ATOM 3548 C C . CYS A 1 459 ? -18.478 -11.367 13.653 1.00 95.75 459 CYS A C 1
ATOM 3550 O O . CYS A 1 459 ? -18.547 -11.075 14.844 1.00 95.75 459 CYS A O 1
ATOM 3552 N N . SER A 1 460 ? -19.121 -12.426 13.147 1.00 95.38 460 SER A N 1
ATOM 3553 C CA . SER A 1 460 ? -19.997 -13.310 13.932 1.00 95.38 460 SER A CA 1
ATOM 3554 C C . SER A 1 460 ? -19.286 -14.025 15.088 1.00 95.38 460 SER A C 1
ATOM 3556 O O . SER A 1 460 ? -19.953 -14.510 15.998 1.00 95.38 460 SER A O 1
ATOM 3558 N N . PHE A 1 461 ? -17.949 -14.052 15.094 1.00 96.12 461 PHE A N 1
ATOM 3559 C CA . PHE A 1 461 ? -17.152 -14.550 16.213 1.00 96.12 461 PHE A CA 1
ATOM 3560 C C . PHE A 1 461 ? -17.345 -13.724 17.493 1.00 96.12 461 PHE A C 1
ATOM 3562 O O . PHE A 1 461 ? -17.280 -14.248 18.608 1.00 96.12 461 PHE A O 1
ATOM 3569 N N . TYR A 1 462 ? -17.596 -12.420 17.357 1.00 96.38 462 TYR A N 1
ATOM 3570 C CA . TYR A 1 462 ? -17.746 -11.530 18.497 1.00 96.38 462 TYR A CA 1
ATOM 3571 C C . TYR A 1 462 ? -19.184 -11.542 19.020 1.00 96.38 462 TYR A C 1
ATOM 3573 O O . TYR A 1 462 ? -20.105 -10.998 18.418 1.00 96.38 462 TYR A O 1
ATOM 3581 N N . THR A 1 463 ? -19.365 -12.107 20.211 1.00 95.69 463 THR A N 1
ATOM 3582 C CA . THR A 1 463 ? -20.675 -12.227 20.878 1.00 95.69 463 THR A CA 1
ATOM 3583 C C . THR A 1 463 ? -20.997 -11.079 21.835 1.00 95.69 463 THR A C 1
ATOM 3585 O O . THR A 1 463 ? -22.080 -11.035 22.409 1.00 95.69 463 THR A O 1
ATOM 3588 N N . LYS A 1 464 ? -20.059 -10.147 22.037 1.00 95.69 464 LYS A N 1
ATOM 3589 C CA . LYS A 1 464 ? -20.222 -8.979 22.913 1.00 95.69 464 LYS A CA 1
ATOM 3590 C C . LYS A 1 464 ? -20.008 -7.699 22.115 1.00 95.69 464 LYS A C 1
ATOM 3592 O O . LYS A 1 464 ? -19.036 -7.622 21.366 1.00 95.69 464 LYS A O 1
ATOM 3597 N N . GLN A 1 465 ? -20.842 -6.688 22.362 1.00 95.00 465 GLN A N 1
ATOM 3598 C CA . GLN A 1 465 ? -20.784 -5.382 21.693 1.00 95.00 465 GLN A CA 1
ATOM 3599 C C . GLN A 1 465 ? -19.377 -4.775 21.689 1.00 95.00 465 GLN A C 1
ATOM 3601 O O . GLN A 1 465 ? -18.850 -4.475 20.626 1.00 95.00 465 GLN A O 1
ATOM 3606 N N . GLU A 1 466 ? -18.733 -4.656 22.852 1.00 93.69 466 GLU A N 1
ATOM 3607 C CA . GLU A 1 466 ? -17.402 -4.042 22.961 1.00 93.69 466 GLU A CA 1
ATOM 3608 C C . GLU A 1 466 ? -16.339 -4.797 22.150 1.00 93.69 466 GLU A C 1
ATOM 3610 O O . GLU A 1 466 ? -15.517 -4.183 21.472 1.00 93.69 466 GLU A O 1
ATOM 3615 N N . LYS A 1 467 ? -16.377 -6.137 22.169 1.00 95.19 467 LYS A N 1
ATOM 3616 C CA . LYS A 1 467 ? -15.462 -6.962 21.369 1.00 95.19 467 LYS A CA 1
ATOM 3617 C C . LYS A 1 467 ? -15.749 -6.841 19.874 1.00 95.19 467 LYS A C 1
ATOM 3619 O O . LYS A 1 467 ? -14.813 -6.833 19.092 1.00 95.19 467 LYS A O 1
ATOM 3624 N N . CYS A 1 468 ? -17.018 -6.715 19.491 1.00 95.81 468 CYS A N 1
ATOM 3625 C CA . CYS A 1 468 ? -17.428 -6.510 18.107 1.00 95.81 468 CYS A CA 1
ATOM 3626 C C . CYS A 1 468 ? -16.905 -5.178 17.562 1.00 95.81 468 CYS A C 1
ATOM 3628 O O . CYS A 1 468 ? -16.232 -5.148 16.537 1.00 95.81 468 CYS A O 1
ATOM 3630 N N . THR A 1 469 ? -17.149 -4.079 18.279 1.00 93.81 469 THR A N 1
ATOM 3631 C CA . THR A 1 469 ? -16.757 -2.735 17.833 1.00 93.81 469 THR A CA 1
ATOM 3632 C C . THR A 1 469 ? -15.251 -2.505 17.875 1.00 93.81 469 THR A C 1
ATOM 3634 O O . THR A 1 469 ? -14.753 -1.689 17.105 1.00 93.81 469 THR A O 1
ATOM 3637 N N . ASN A 1 470 ? -14.523 -3.218 18.744 1.00 92.75 470 ASN A N 1
ATOM 3638 C CA . ASN A 1 470 ? -13.055 -3.229 18.772 1.00 92.75 470 ASN A CA 1
ATOM 3639 C C . ASN A 1 470 ? -12.440 -4.284 17.838 1.00 92.75 470 ASN A C 1
ATOM 3641 O O . ASN A 1 470 ? -11.239 -4.246 17.591 1.00 92.75 470 ASN A O 1
ATOM 3645 N N . GLY A 1 471 ? -13.236 -5.223 17.325 1.00 92.00 471 GLY A N 1
ATOM 3646 C CA . GLY A 1 471 ? -12.775 -6.284 16.441 1.00 92.00 471 GLY A CA 1
ATOM 3647 C C . GLY A 1 471 ? -12.253 -5.717 15.126 1.00 92.00 471 GLY A C 1
ATOM 3648 O O . GLY A 1 471 ? -12.879 -4.839 14.522 1.00 92.00 471 GLY A O 1
ATOM 3649 N N . ARG A 1 472 ? -11.095 -6.215 14.687 1.00 92.00 472 ARG A N 1
ATOM 3650 C CA . ARG A 1 472 ? -10.451 -5.847 13.419 1.00 92.00 472 ARG A CA 1
ATOM 3651 C C . ARG A 1 472 ? -10.003 -7.091 12.647 1.00 92.00 472 ARG A C 1
ATOM 3653 O O . ARG A 1 472 ? -8.830 -7.194 12.312 1.00 92.00 472 ARG A O 1
ATOM 3660 N N . PRO A 1 473 ? -10.897 -8.045 12.338 1.00 91.94 473 PRO A N 1
ATOM 3661 C CA . PRO A 1 473 ? -10.505 -9.271 11.650 1.00 91.94 473 PRO A CA 1
ATOM 3662 C C . PRO A 1 473 ? -10.191 -9.049 10.155 1.00 91.94 473 PRO A C 1
ATOM 3664 O O . PRO A 1 473 ? -10.375 -9.956 9.362 1.00 91.94 473 PRO A O 1
ATOM 3667 N N . GLY A 1 474 ? -9.804 -7.842 9.726 1.00 90.50 474 GLY A N 1
ATOM 3668 C CA . GLY A 1 474 ? -9.690 -7.455 8.312 1.00 90.50 474 GLY A CA 1
ATOM 3669 C C . GLY A 1 474 ? -10.962 -6.876 7.686 1.00 90.50 474 GLY A C 1
ATOM 3670 O O . GLY A 1 474 ? -10.909 -6.312 6.598 1.00 90.50 474 GLY A O 1
ATOM 3671 N N . VAL A 1 475 ? -12.099 -6.958 8.383 1.00 91.62 475 VAL A N 1
ATOM 3672 C CA . VAL A 1 475 ? -13.379 -6.359 7.969 1.00 91.62 475 VAL A CA 1
ATOM 3673 C C . VAL A 1 475 ? -13.957 -5.481 9.078 1.00 91.62 475 VAL A C 1
ATOM 3675 O O . VAL A 1 475 ? -13.801 -5.785 10.264 1.00 91.62 475 VAL A O 1
ATOM 3678 N N . LYS A 1 476 ? -14.631 -4.379 8.718 1.00 93.50 476 LYS A N 1
ATOM 3679 C CA . LYS A 1 476 ? -15.275 -3.496 9.703 1.00 93.50 476 LYS A CA 1
ATOM 3680 C C . LYS A 1 476 ? -16.495 -4.191 10.301 1.00 93.50 476 LYS A C 1
ATOM 3682 O O . LYS A 1 476 ? -17.479 -4.434 9.605 1.00 93.50 476 LYS A O 1
ATOM 3687 N N . CYS A 1 477 ? -16.446 -4.455 11.601 1.00 94.44 477 CYS A N 1
ATOM 3688 C CA . CYS A 1 477 ? -17.561 -5.020 12.351 1.00 94.44 477 CYS A CA 1
ATOM 3689 C C . CYS A 1 477 ? -18.405 -3.933 13.027 1.00 94.44 477 CYS A C 1
ATOM 3691 O O . CYS A 1 477 ? -17.874 -2.938 13.529 1.00 94.44 477 CYS A O 1
ATOM 3693 N N . ILE A 1 478 ? -19.720 -4.149 13.052 1.00 93.75 478 ILE A N 1
ATOM 3694 C CA . ILE A 1 478 ? -20.714 -3.294 13.705 1.00 93.75 478 ILE A CA 1
ATOM 3695 C C . ILE A 1 478 ? -21.683 -4.146 14.525 1.00 93.75 478 ILE A C 1
ATOM 3697 O O . ILE A 1 478 ? -21.970 -5.298 14.188 1.00 93.75 478 ILE A O 1
ATOM 3701 N N . TRP A 1 479 ? -22.176 -3.590 15.627 1.00 95.25 479 TRP A N 1
ATOM 3702 C CA . TRP A 1 479 ? -23.104 -4.281 16.515 1.00 95.25 479 TRP A CA 1
ATOM 3703 C C . TRP A 1 479 ? -24.547 -3.900 16.190 1.00 95.25 479 TRP A C 1
ATOM 3705 O O . TRP A 1 479 ? -24.905 -2.728 16.276 1.00 95.25 479 TRP A O 1
ATOM 3715 N N . ASP A 1 480 ? -25.365 -4.891 15.845 1.00 94.06 480 ASP A N 1
ATOM 3716 C CA . ASP A 1 480 ? -26.809 -4.752 15.644 1.00 94.06 480 ASP A CA 1
ATOM 3717 C C . ASP A 1 480 ? -27.506 -4.863 17.008 1.00 94.06 480 ASP A C 1
ATOM 3719 O O . ASP A 1 480 ? -27.514 -5.934 17.626 1.00 94.06 480 ASP A O 1
ATOM 3723 N N . VAL A 1 481 ? -28.053 -3.745 17.495 1.00 92.31 481 VAL A N 1
ATOM 3724 C CA . VAL A 1 481 ? -28.671 -3.654 18.828 1.00 92.31 481 VAL A CA 1
ATOM 3725 C C . VAL A 1 481 ? -29.972 -4.452 18.881 1.00 92.31 481 VAL A C 1
ATOM 3727 O O . VAL A 1 481 ? -30.259 -5.091 19.891 1.00 92.31 481 VAL A O 1
ATOM 3730 N N . GLN A 1 482 ? -30.740 -4.471 17.791 1.00 90.50 482 GLN A N 1
ATOM 3731 C CA . GLN A 1 482 ? -32.029 -5.161 17.739 1.00 90.50 482 GLN A CA 1
ATOM 3732 C C . GLN A 1 482 ? -31.853 -6.682 17.739 1.00 90.50 482 GLN A C 1
ATOM 3734 O O . GLN A 1 482 ? -32.604 -7.401 18.397 1.00 90.50 482 GLN A O 1
ATOM 3739 N N . LYS A 1 483 ? -30.847 -7.183 17.012 1.00 92.69 483 LYS A N 1
ATOM 3740 C CA . LYS A 1 483 ? -30.559 -8.623 16.897 1.00 92.69 483 LYS A CA 1
ATOM 3741 C C . LYS A 1 483 ? -29.504 -9.119 17.884 1.00 92.69 483 LYS A C 1
ATOM 3743 O O . LYS A 1 483 ? -29.233 -10.318 17.899 1.00 92.69 483 LYS A O 1
ATOM 3748 N N . MET A 1 484 ? -28.908 -8.229 18.680 1.00 94.88 484 MET A N 1
ATOM 3749 C CA . MET A 1 484 ? -27.869 -8.537 19.669 1.00 94.88 484 MET A CA 1
ATOM 3750 C C . MET A 1 484 ? -26.714 -9.363 19.085 1.00 94.88 484 MET A C 1
ATOM 3752 O O . MET A 1 484 ? -26.257 -10.338 19.685 1.00 94.88 484 MET A O 1
ATOM 3756 N N . ARG A 1 485 ? -26.259 -8.995 17.882 1.00 96.06 485 ARG A N 1
ATOM 3757 C CA . ARG A 1 485 ? -25.223 -9.736 17.150 1.00 96.06 485 ARG A CA 1
ATOM 3758 C C . ARG A 1 485 ? -24.251 -8.810 16.434 1.00 96.06 485 ARG A C 1
ATOM 3760 O O . ARG A 1 485 ? -24.600 -7.705 16.026 1.00 96.06 485 ARG A O 1
ATOM 3767 N N . CYS A 1 486 ? -23.043 -9.311 16.224 1.00 96.69 486 CYS A N 1
ATOM 3768 C CA . CYS A 1 486 ? -22.022 -8.629 15.449 1.00 96.69 486 CYS A CA 1
ATOM 3769 C C . CYS A 1 486 ? -22.124 -9.006 13.967 1.00 96.69 486 CYS A C 1
ATOM 3771 O O . CYS A 1 486 ? -22.159 -10.191 13.624 1.00 96.69 486 CYS A O 1
ATOM 3773 N N . ILE A 1 487 ? -22.170 -8.004 13.093 1.00 94.94 487 ILE A N 1
ATOM 3774 C CA . ILE A 1 487 ? -22.264 -8.175 11.639 1.00 94.94 487 ILE A CA 1
ATOM 3775 C C . ILE A 1 487 ? -21.203 -7.324 10.934 1.00 94.94 487 ILE A C 1
ATOM 3777 O O . ILE A 1 487 ? -20.767 -6.308 11.479 1.00 94.94 487 ILE A O 1
ATOM 3781 N N . PRO A 1 488 ? -20.746 -7.728 9.740 1.00 93.44 488 PRO A N 1
ATOM 3782 C CA . PRO A 1 488 ? -19.867 -6.893 8.934 1.00 93.44 488 PRO A CA 1
ATOM 3783 C C . PRO A 1 488 ? -20.627 -5.687 8.361 1.00 93.44 488 PRO A C 1
ATOM 3785 O O . PRO A 1 488 ? -21.826 -5.762 8.083 1.00 93.44 488 PRO A O 1
ATOM 3788 N N . VAL A 1 489 ? -19.923 -4.569 8.170 1.00 90.75 489 VAL A N 1
ATOM 3789 C CA . VAL A 1 489 ? -20.510 -3.293 7.726 1.00 90.75 489 VAL A CA 1
ATOM 3790 C C . VAL A 1 489 ? -21.197 -3.392 6.361 1.00 90.75 489 VAL A C 1
ATOM 3792 O O . VAL A 1 489 ? -22.181 -2.704 6.115 1.00 90.75 489 VAL A O 1
ATOM 3795 N N . ASN A 1 490 ? -20.726 -4.286 5.490 1.00 86.62 490 ASN A N 1
ATOM 3796 C CA . ASN A 1 490 ? -21.287 -4.507 4.158 1.00 86.62 490 ASN A CA 1
ATOM 3797 C C . ASN A 1 490 ? -22.697 -5.129 4.174 1.00 86.62 490 ASN A C 1
ATOM 3799 O O . ASN A 1 490 ? -23.400 -5.057 3.170 1.00 86.62 490 ASN A O 1
ATOM 3803 N N . GLN A 1 491 ? -23.135 -5.710 5.297 1.00 89.25 491 GLN A N 1
ATOM 3804 C CA . GLN A 1 491 ? -24.501 -6.220 5.464 1.00 89.25 491 GLN A CA 1
ATOM 3805 C C . GLN A 1 491 ? -25.508 -5.130 5.849 1.00 89.25 491 GLN A C 1
ATOM 3807 O O . GLN A 1 491 ? -26.701 -5.419 5.956 1.00 89.25 491 GLN A O 1
ATOM 3812 N N . VAL A 1 492 ? -25.056 -3.893 6.071 1.00 86.38 492 VAL A N 1
ATOM 3813 C CA . VAL A 1 492 ? -25.915 -2.781 6.478 1.00 86.38 492 VAL A CA 1
ATOM 3814 C C . VAL A 1 492 ? -25.949 -1.714 5.396 1.00 86.38 492 VAL A C 1
ATOM 3816 O O . VAL A 1 492 ? -24.935 -1.330 4.817 1.00 86.38 492 VAL A O 1
ATOM 3819 N N . GLN A 1 493 ? -27.160 -1.230 5.116 1.00 81.88 493 GLN A N 1
ATOM 3820 C CA . GLN A 1 493 ? -27.381 -0.173 4.140 1.00 81.88 493 GLN A CA 1
ATOM 3821 C C . GLN A 1 493 ? -26.658 1.105 4.565 1.00 81.88 493 GLN A C 1
ATOM 3823 O O . GLN A 1 493 ? -26.750 1.545 5.712 1.00 81.88 493 GLN A O 1
ATOM 3828 N N . ARG A 1 494 ? -25.992 1.758 3.610 1.00 78.75 494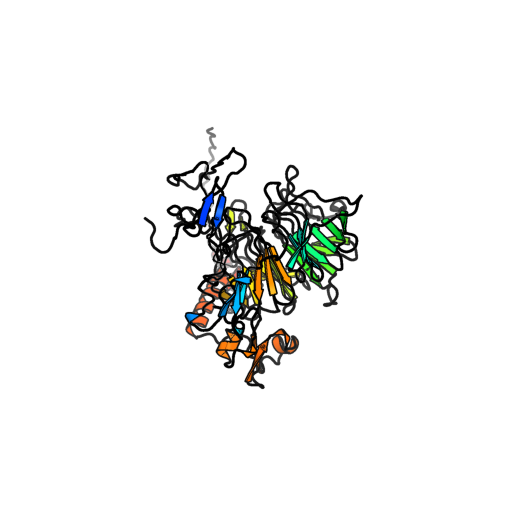 ARG A N 1
ATOM 3829 C CA . ARG A 1 494 ? -25.230 2.988 3.860 1.00 78.75 494 ARG A CA 1
ATOM 3830 C C . ARG A 1 494 ? -26.074 4.080 4.531 1.00 78.75 494 ARG A C 1
ATOM 3832 O O . ARG A 1 494 ? -25.592 4.760 5.431 1.00 78.75 494 ARG A O 1
ATOM 3839 N N . SER A 1 495 ? -27.339 4.228 4.138 1.00 77.56 495 SER A N 1
ATOM 3840 C CA . SER A 1 495 ? -28.262 5.205 4.733 1.00 77.56 495 SER A CA 1
ATOM 3841 C C . SER A 1 495 ? -28.549 4.954 6.214 1.00 77.56 495 SER A C 1
ATOM 3843 O O . SER A 1 495 ? -28.811 5.910 6.933 1.00 77.56 495 SER A O 1
ATOM 3845 N N . ALA A 1 496 ? -28.476 3.706 6.682 1.00 78.44 496 ALA A N 1
ATOM 3846 C CA . ALA A 1 496 ? -28.659 3.377 8.094 1.00 78.44 496 ALA A CA 1
ATOM 3847 C C . ALA A 1 496 ? -27.408 3.715 8.927 1.00 78.44 496 ALA A C 1
ATOM 3849 O O . ALA A 1 496 ? -27.518 4.096 10.087 1.00 78.44 496 ALA A O 1
ATOM 3850 N N . ILE A 1 497 ? -26.219 3.645 8.316 1.00 75.81 497 ILE A N 1
ATOM 3851 C CA . ILE A 1 497 ? -24.930 3.943 8.966 1.00 75.81 497 ILE A CA 1
ATOM 3852 C C . ILE A 1 497 ? -24.670 5.458 9.073 1.00 75.81 497 ILE A C 1
ATOM 3854 O O . ILE A 1 497 ? -24.123 5.927 10.074 1.00 75.81 497 ILE A O 1
ATOM 3858 N N . PHE A 1 498 ? -25.047 6.222 8.041 1.00 74.88 498 PHE A N 1
ATOM 3859 C CA . PHE A 1 498 ? -24.805 7.673 7.948 1.00 74.88 498 PHE A CA 1
ATOM 3860 C C . PHE A 1 498 ? -26.071 8.535 8.126 1.00 74.88 498 PHE A C 1
ATOM 3862 O O . PHE A 1 498 ? -25.998 9.759 8.028 1.00 74.88 498 PHE A O 1
ATOM 3869 N N . GLY A 1 499 ? -27.238 7.922 8.343 1.00 66.31 499 GLY A N 1
ATOM 3870 C CA . GLY A 1 499 ? -28.529 8.605 8.472 1.00 66.31 499 GLY A CA 1
ATOM 3871 C C . GLY A 1 499 ? -29.094 8.619 9.895 1.00 66.31 499 GLY A C 1
ATOM 3872 O O . GLY A 1 499 ? -28.407 8.341 10.872 1.00 66.31 499 GLY A O 1
ATOM 3873 N N . ARG A 1 500 ? -30.387 8.956 10.019 1.00 56.28 500 ARG A N 1
ATOM 3874 C CA . ARG A 1 500 ? -31.085 9.116 11.315 1.00 56.28 500 ARG A CA 1
ATOM 3875 C C . ARG A 1 500 ? -31.308 7.806 12.093 1.00 56.28 500 ARG A C 1
ATOM 3877 O O . ARG A 1 500 ? -31.637 7.874 13.272 1.00 56.28 500 ARG A O 1
ATOM 3884 N N . GLU A 1 501 ? -31.119 6.646 11.462 1.00 58.53 501 GLU A N 1
ATOM 3885 C CA . GLU A 1 501 ? -31.251 5.303 12.067 1.00 58.53 501 GLU A CA 1
ATOM 3886 C C . GLU A 1 501 ? -29.994 4.855 12.840 1.00 58.53 501 GLU A C 1
ATOM 3888 O O . GLU A 1 501 ? -29.881 3.703 13.252 1.00 58.53 501 GLU A O 1
ATOM 3893 N N . GLN A 1 502 ? -29.054 5.773 13.098 1.00 62.72 502 GLN A N 1
ATOM 3894 C CA . GLN A 1 502 ? -27.808 5.505 13.823 1.00 62.72 502 GLN A CA 1
ATOM 3895 C C . GLN A 1 502 ? -28.015 4.842 15.204 1.00 62.72 502 GLN A C 1
ATOM 3897 O O . GLN A 1 502 ? -27.104 4.199 15.712 1.00 62.72 502 GLN A O 1
ATOM 3902 N N . TYR A 1 503 ? -29.197 4.963 15.818 1.00 67.69 503 TYR A N 1
ATOM 3903 C CA . TYR A 1 503 ? -29.495 4.374 17.130 1.00 67.69 503 TYR A CA 1
ATOM 3904 C C . TYR A 1 503 ? -29.622 2.840 17.129 1.00 67.69 503 TYR A C 1
ATOM 3906 O O . TYR A 1 503 ? -29.479 2.236 18.192 1.00 67.69 503 TYR A O 1
ATOM 3914 N N . ASP A 1 504 ? -29.854 2.208 15.974 1.00 84.69 504 ASP A N 1
ATOM 3915 C CA . ASP A 1 504 ? -30.008 0.747 15.875 1.00 84.69 504 ASP A CA 1
ATOM 3916 C C . ASP A 1 504 ? -28.665 -0.001 15.796 1.00 84.69 504 ASP A C 1
ATOM 3918 O O . ASP A 1 504 ? -28.614 -1.221 15.994 1.00 84.69 504 ASP A O 1
ATOM 3922 N N . TYR A 1 505 ? -27.566 0.721 15.547 1.00 89.69 505 TYR A N 1
ATOM 3923 C CA . TYR A 1 505 ? -26.243 0.139 15.341 1.00 89.69 505 TYR A CA 1
ATOM 3924 C C . TYR A 1 505 ? -25.166 0.842 16.165 1.00 89.69 505 TYR A C 1
ATOM 3926 O O . TYR A 1 505 ? -25.015 2.061 16.124 1.00 89.69 505 TYR A O 1
ATOM 3934 N N . VAL A 1 506 ? -24.326 0.063 16.848 1.00 91.12 506 VAL A N 1
ATOM 3935 C CA . VAL A 1 506 ? -23.113 0.592 17.485 1.00 91.12 506 VAL A CA 1
ATOM 3936 C C . VAL A 1 506 ? -21.923 0.316 16.577 1.00 91.12 506 VAL A C 1
ATOM 3938 O O . VAL A 1 506 ? -21.525 -0.833 16.379 1.00 91.12 506 VAL A O 1
ATOM 3941 N N . VAL A 1 507 ? -21.365 1.383 16.005 1.00 89.88 507 VAL A N 1
ATOM 3942 C CA . VAL A 1 507 ? -20.297 1.299 14.996 1.00 89.88 507 VAL A CA 1
ATOM 3943 C C . VAL A 1 507 ? -18.911 1.505 15.602 1.00 89.88 507 VAL A C 1
ATOM 3945 O O . VAL A 1 507 ? -17.953 0.847 15.194 1.00 89.88 507 VAL A O 1
ATOM 3948 N N . CYS A 1 508 ? -18.792 2.401 16.583 1.00 91.75 508 CYS A N 1
ATOM 3949 C CA . CYS A 1 508 ? -17.525 2.715 17.238 1.00 91.75 508 CYS A CA 1
ATOM 3950 C C . CYS A 1 508 ? -17.480 2.200 18.671 1.00 91.75 508 CYS A C 1
ATOM 3952 O O . CYS A 1 508 ? -18.511 2.173 19.348 1.00 91.75 508 CYS A O 1
ATOM 3954 N N . PRO A 1 509 ? -16.287 1.823 19.156 1.00 91.31 509 PRO A N 1
ATOM 3955 C CA . PRO A 1 509 ? -16.120 1.443 20.545 1.00 91.31 509 PRO A CA 1
ATOM 3956 C C . PRO A 1 509 ? -16.380 2.631 21.474 1.00 91.31 509 PRO A C 1
ATOM 3958 O O . PRO A 1 509 ? -16.063 3.782 21.165 1.00 91.31 509 PRO A O 1
ATOM 3961 N N . SER A 1 510 ? -16.944 2.342 22.645 1.00 88.12 510 SER A N 1
ATOM 3962 C CA . SER A 1 510 ? -17.103 3.335 23.704 1.00 88.12 510 SER A CA 1
ATOM 3963 C C . SER A 1 510 ? -15.737 3.752 24.243 1.00 88.12 510 SER A C 1
ATOM 3965 O O . SER A 1 510 ? -14.947 2.905 24.658 1.00 88.12 510 SER A O 1
ATOM 3967 N N . LYS A 1 511 ? -15.470 5.058 24.283 1.00 88.12 511 LYS A N 1
ATOM 3968 C CA . LYS A 1 511 ? -14.221 5.606 24.821 1.00 88.12 511 LYS A CA 1
ATOM 3969 C C . LYS A 1 511 ? -14.347 5.895 26.316 1.00 88.12 511 LYS A C 1
ATOM 3971 O O . LYS A 1 511 ? -15.388 6.351 26.790 1.00 88.12 511 LYS A O 1
ATOM 3976 N N . SER A 1 512 ? -13.266 5.664 27.062 1.00 89.56 512 SER A N 1
ATOM 3977 C CA . SER A 1 512 ? -13.206 6.040 28.477 1.00 89.56 512 SER A CA 1
ATOM 3978 C C . SER A 1 512 ? -13.191 7.566 28.635 1.00 89.56 512 SER A C 1
ATOM 3980 O O . SER A 1 512 ? -12.743 8.292 27.743 1.00 89.56 512 SER A O 1
ATOM 3982 N N . ARG A 1 513 ? -13.610 8.077 29.801 1.00 89.12 513 ARG A N 1
ATOM 3983 C CA . ARG A 1 513 ? -13.560 9.523 30.095 1.00 89.12 513 ARG A CA 1
ATOM 3984 C C . ARG A 1 513 ? -12.137 10.092 30.003 1.00 89.12 513 ARG A C 1
ATOM 3986 O O . ARG A 1 513 ? -11.962 11.222 29.555 1.00 89.12 513 ARG A O 1
ATOM 3993 N N . LEU A 1 514 ? -11.133 9.313 30.408 1.00 90.69 514 LEU A N 1
ATOM 3994 C CA . LEU A 1 514 ? -9.718 9.689 30.317 1.00 90.69 514 LEU A CA 1
ATOM 3995 C C . LEU A 1 514 ? -9.283 9.836 28.855 1.00 90.69 514 LEU A C 1
ATOM 3997 O O . LEU A 1 514 ? -8.710 10.859 28.490 1.00 90.69 514 LEU A O 1
ATOM 4001 N N . THR A 1 515 ? -9.630 8.858 28.014 1.00 87.81 515 THR A N 1
ATOM 4002 C CA . THR A 1 515 ? -9.334 8.872 26.574 1.00 87.81 515 THR A CA 1
ATOM 4003 C C . THR A 1 515 ? -9.976 10.077 25.892 1.00 87.81 515 THR A C 1
ATOM 4005 O O . THR A 1 515 ? -9.284 10.825 25.213 1.00 87.81 515 THR A O 1
ATOM 4008 N N . LEU A 1 516 ? -11.263 10.330 26.151 1.00 88.12 516 LEU A N 1
ATOM 4009 C CA . LEU A 1 516 ? -11.979 11.485 25.597 1.00 88.12 516 LEU A CA 1
ATOM 4010 C C . LEU A 1 516 ? -11.343 12.818 26.003 1.00 88.12 516 LEU A C 1
ATOM 4012 O O . LEU A 1 516 ? -11.247 13.733 25.191 1.00 88.12 516 LEU A O 1
ATOM 4016 N N . THR A 1 517 ? -10.893 12.932 27.255 1.00 89.56 517 THR A N 1
ATOM 4017 C CA . THR A 1 517 ? -10.238 14.155 27.743 1.00 89.56 517 THR A CA 1
ATOM 4018 C C . THR A 1 517 ? -8.887 14.361 27.057 1.00 89.56 517 THR A C 1
ATOM 4020 O O . THR A 1 517 ? -8.576 15.473 26.642 1.00 89.56 517 THR A O 1
ATOM 4023 N N . SER A 1 518 ? -8.101 13.293 26.890 1.00 90.50 518 SER A N 1
ATOM 4024 C CA . SER A 1 518 ? -6.817 13.355 26.185 1.00 90.50 518 SER A CA 1
ATOM 4025 C C . SER A 1 518 ? -6.980 13.699 24.703 1.00 90.50 518 SER A C 1
ATOM 4027 O O . SER A 1 518 ? -6.223 14.516 24.188 1.00 90.50 518 SER A O 1
ATOM 4029 N N . GLU A 1 519 ? -7.952 13.097 24.015 1.00 87.25 519 GLU A N 1
ATOM 4030 C CA . GLU A 1 519 ? -8.263 13.402 22.613 1.00 87.25 519 GLU A CA 1
ATOM 4031 C C . GLU A 1 519 ? -8.698 14.857 22.450 1.00 87.25 519 GLU A C 1
ATOM 4033 O O . GLU A 1 519 ? -8.177 15.559 21.589 1.00 87.25 519 GLU A O 1
ATOM 4038 N N . LEU A 1 520 ? -9.572 15.347 23.335 1.00 88.88 520 LEU A N 1
ATOM 4039 C CA . LEU A 1 520 ? -10.009 16.739 23.321 1.00 88.88 520 LEU A CA 1
ATOM 4040 C C . LEU A 1 520 ? -8.831 17.712 23.467 1.00 88.88 520 LEU A C 1
ATOM 4042 O O . LEU A 1 520 ? -8.762 18.690 22.727 1.00 88.88 520 LEU A O 1
ATOM 4046 N N . LEU A 1 521 ? -7.905 17.447 24.394 1.00 89.88 521 LEU A N 1
ATOM 4047 C CA . LEU A 1 521 ? -6.711 18.277 24.585 1.00 89.88 521 LEU A CA 1
ATOM 4048 C C . LEU A 1 521 ? -5.798 18.255 23.353 1.00 89.88 521 LEU A C 1
ATOM 4050 O O . LEU A 1 521 ? -5.338 19.308 22.916 1.00 89.88 521 LEU A O 1
ATOM 4054 N N . ASN A 1 522 ? -5.578 17.079 22.762 1.00 90.38 522 ASN A N 1
ATOM 4055 C CA . ASN A 1 522 ? -4.785 16.946 21.541 1.00 90.38 522 ASN A CA 1
ATOM 4056 C C . ASN A 1 522 ? -5.427 17.687 20.364 1.00 90.38 522 ASN A C 1
ATOM 4058 O O . ASN A 1 522 ? -4.731 18.354 19.604 1.00 90.38 522 ASN A O 1
ATOM 4062 N N . ASP A 1 523 ? -6.748 17.619 20.226 1.00 90.88 523 ASP A N 1
ATOM 4063 C CA . ASP A 1 523 ? -7.456 18.330 19.167 1.00 90.88 523 ASP A CA 1
ATOM 4064 C C . ASP A 1 523 ? -7.394 19.848 19.353 1.00 90.88 523 ASP A C 1
ATOM 4066 O O . ASP A 1 523 ? -7.253 20.569 18.371 1.00 90.88 523 ASP A O 1
ATOM 4070 N N . VAL A 1 524 ? -7.442 20.353 20.594 1.00 90.81 524 VAL A N 1
ATOM 4071 C CA . VAL A 1 524 ? -7.223 21.784 20.874 1.00 90.81 524 VAL A CA 1
ATOM 4072 C C . VAL A 1 524 ? -5.853 22.228 20.355 1.00 90.81 524 VAL A C 1
ATOM 4074 O O . VAL A 1 524 ? -5.777 23.241 19.660 1.00 90.81 524 VAL A O 1
ATOM 4077 N N . LEU A 1 525 ? -4.797 21.457 20.635 1.00 91.50 525 LEU A N 1
ATOM 4078 C CA . LEU A 1 525 ? -3.444 21.746 20.148 1.00 91.50 525 LEU A CA 1
ATOM 4079 C C . LEU A 1 525 ? -3.378 21.699 18.614 1.00 91.50 525 LEU A C 1
ATOM 4081 O O . LEU A 1 525 ? -2.915 22.648 17.986 1.00 91.50 525 LEU A O 1
ATOM 4085 N N . ARG A 1 526 ? -3.940 20.657 17.992 1.00 91.88 526 ARG A N 1
ATOM 4086 C CA . ARG A 1 526 ? -3.982 20.503 16.525 1.00 91.88 526 ARG A CA 1
ATOM 4087 C C . ARG A 1 526 ? -4.735 21.632 15.826 1.00 91.88 526 ARG A C 1
ATOM 4089 O O . ARG A 1 526 ? -4.337 22.045 14.736 1.00 91.88 526 ARG A O 1
ATOM 4096 N N . CYS A 1 527 ? -5.815 22.133 16.427 1.00 91.69 527 CYS A N 1
ATOM 4097 C CA . CYS A 1 527 ? -6.526 23.301 15.915 1.00 91.69 527 CYS A CA 1
ATOM 4098 C C . CYS A 1 527 ? -5.640 24.550 15.972 1.00 91.69 527 CYS A C 1
ATOM 4100 O O . CYS A 1 527 ? -5.574 25.286 14.994 1.00 91.69 527 CYS A O 1
ATOM 4102 N N . GLN A 1 528 ? -4.919 24.768 17.075 1.00 90.75 528 GLN A N 1
ATOM 4103 C CA . GLN A 1 528 ? -4.027 25.924 17.240 1.00 90.75 528 GLN A CA 1
ATOM 4104 C C . GLN A 1 528 ? -2.841 25.918 16.263 1.00 90.75 528 GLN A C 1
ATOM 4106 O O . GLN A 1 528 ? -2.357 26.984 15.890 1.00 90.75 528 GLN A O 1
ATOM 4111 N N . GLU A 1 529 ? -2.403 24.742 15.809 1.00 89.12 529 GLU A N 1
ATOM 4112 C CA . GLU A 1 529 ? -1.370 24.598 14.773 1.00 89.12 529 GLU A CA 1
ATOM 4113 C C . GLU A 1 529 ? -1.843 25.033 13.372 1.00 89.12 529 GLU A C 1
ATOM 4115 O O . GLU A 1 529 ? -1.017 25.264 12.485 1.00 89.12 529 GLU A O 1
ATOM 4120 N N . GLN A 1 530 ? -3.157 25.153 13.130 1.00 89.81 530 GLN A N 1
ATOM 4121 C CA . GLN A 1 530 ? -3.661 25.548 11.814 1.00 89.81 530 GLN A CA 1
ATOM 4122 C C . GLN A 1 530 ? -3.507 27.058 11.601 1.00 89.81 530 GLN A C 1
ATOM 4124 O O . GLN A 1 530 ? -4.113 27.875 12.292 1.00 89.81 530 GLN A O 1
ATOM 4129 N N . SER A 1 531 ? -2.743 27.430 10.576 1.00 83.50 531 SER A N 1
ATOM 4130 C CA . SER A 1 531 ? -2.417 28.829 10.272 1.00 83.50 531 SER A CA 1
ATOM 4131 C C . SER A 1 531 ? -3.441 29.545 9.389 1.00 83.50 531 SER A C 1
ATOM 4133 O O . SER A 1 531 ? -3.449 30.772 9.321 1.00 83.50 531 SER A O 1
ATOM 4135 N N . ASN A 1 532 ? -4.300 28.806 8.684 1.00 87.12 532 ASN A N 1
ATOM 4136 C CA . ASN A 1 532 ? -5.212 29.367 7.690 1.00 87.12 532 ASN A CA 1
ATOM 4137 C C . ASN A 1 532 ? -6.645 28.839 7.852 1.00 87.12 532 ASN A C 1
ATOM 4139 O O . ASN A 1 532 ? -6.871 27.742 8.365 1.00 87.12 532 ASN A O 1
ATOM 4143 N N . CYS A 1 533 ? -7.612 29.639 7.390 1.00 90.50 533 CYS A N 1
ATOM 4144 C CA . CYS A 1 533 ? -9.044 29.358 7.519 1.00 90.50 533 CYS A CA 1
ATOM 4145 C C . CYS A 1 533 ? -9.441 28.017 6.890 1.00 90.50 533 CYS A C 1
ATOM 4147 O O . CYS A 1 533 ? -10.133 27.225 7.524 1.00 90.50 533 CYS A O 1
ATOM 4149 N N . GLN A 1 534 ? -8.953 27.734 5.679 1.00 92.06 534 GLN A N 1
ATOM 4150 C CA . GLN A 1 534 ? -9.288 26.520 4.935 1.00 92.06 534 GLN A CA 1
ATOM 4151 C C . GLN A 1 534 ? -8.844 25.250 5.677 1.00 92.06 534 GLN A C 1
ATOM 4153 O O . GLN A 1 534 ? -9.663 24.376 5.948 1.00 92.06 534 GLN A O 1
ATOM 4158 N N . SER A 1 535 ? -7.578 25.179 6.093 1.00 92.31 535 SER A N 1
ATOM 4159 C CA . SER A 1 535 ? -7.040 24.075 6.896 1.00 92.31 535 SER A CA 1
ATOM 4160 C C . SER A 1 535 ? -7.717 23.959 8.267 1.00 92.31 535 SER A C 1
ATOM 4162 O O . SER A 1 535 ? -7.894 22.849 8.772 1.00 92.31 535 SER A O 1
ATOM 4164 N N . CYS A 1 536 ? -8.126 25.087 8.858 1.00 93.19 536 CYS A N 1
ATOM 4165 C CA . CYS A 1 536 ? -8.824 25.111 10.139 1.00 93.19 536 CYS A CA 1
ATOM 4166 C C . CYS A 1 536 ? -10.209 24.457 10.073 1.00 93.19 536 CYS A C 1
ATOM 4168 O O . CYS A 1 536 ? -10.558 23.711 10.975 1.00 93.19 536 CYS A O 1
ATOM 4170 N N . VAL A 1 537 ? -11.007 24.698 9.033 1.00 93.25 537 VAL A N 1
ATOM 4171 C CA . VAL A 1 537 ? -12.384 24.162 8.979 1.00 93.25 537 VAL A CA 1
ATOM 4172 C C . VAL A 1 537 ? -12.494 22.820 8.254 1.00 93.25 537 VAL A C 1
ATOM 4174 O O . VAL A 1 537 ? -13.486 22.117 8.417 1.00 93.25 537 VAL A O 1
ATOM 4177 N N . ALA A 1 538 ? -11.486 22.441 7.467 1.00 94.81 538 ALA A N 1
ATOM 4178 C CA . ALA A 1 538 ? -11.479 21.210 6.678 1.00 94.81 538 ALA A CA 1
ATOM 4179 C C . ALA A 1 538 ? -10.694 20.073 7.359 1.00 94.81 538 ALA A C 1
ATOM 4181 O O . ALA A 1 538 ? -9.778 19.487 6.779 1.00 94.81 538 ALA A O 1
ATOM 4182 N N . ASN A 1 539 ? -11.023 19.759 8.611 1.00 94.00 539 ASN A N 1
ATOM 4183 C CA . ASN A 1 539 ? -10.421 18.647 9.351 1.00 94.00 539 ASN A CA 1
ATOM 4184 C C . ASN A 1 539 ? -11.452 17.900 10.209 1.00 94.00 539 ASN A C 1
ATOM 4186 O O . ASN A 1 539 ? -12.539 18.411 10.478 1.00 94.00 539 ASN A O 1
ATOM 4190 N N . SER A 1 540 ? -11.101 16.693 10.658 1.00 93.00 540 SER A N 1
ATOM 4191 C CA . SER A 1 540 ? -11.943 15.876 11.542 1.00 93.00 540 SER A CA 1
ATOM 4192 C C . SER A 1 540 ? -11.925 16.317 13.011 1.00 93.00 540 SER A C 1
ATOM 4194 O O . SER A 1 540 ? -12.733 15.837 13.804 1.00 93.00 540 SER A O 1
ATOM 4196 N N . TYR A 1 541 ? -11.058 17.261 13.393 1.00 90.75 541 TYR A N 1
ATOM 4197 C CA . TYR A 1 541 ? -10.900 17.705 14.783 1.00 90.75 541 TYR A CA 1
ATOM 4198 C C . TYR A 1 541 ? -12.021 18.643 15.251 1.00 90.75 541 TYR A C 1
ATOM 4200 O O . TYR A 1 541 ? -12.122 18.929 16.447 1.00 90.75 541 TYR A O 1
ATOM 4208 N N . GLY A 1 542 ? -12.877 19.114 14.338 1.00 89.25 542 GLY A N 1
ATOM 4209 C CA . GLY A 1 542 ? -14.007 19.989 14.657 1.00 89.25 542 GLY A CA 1
ATOM 4210 C C . GLY A 1 542 ? -13.581 21.404 15.048 1.00 89.25 542 GLY A C 1
ATOM 4211 O O . GLY A 1 542 ? -14.202 22.015 15.919 1.00 89.25 542 GLY A O 1
ATOM 4212 N N . CYS A 1 543 ? -12.501 21.914 14.455 1.00 92.69 543 CYS A N 1
ATOM 4213 C CA . CYS A 1 543 ? -12.047 23.273 14.723 1.00 92.69 543 CYS A CA 1
ATOM 4214 C C . CYS A 1 543 ? -12.971 24.327 14.088 1.00 92.69 543 CYS A C 1
ATOM 4216 O O . CYS A 1 543 ? -13.681 24.087 13.114 1.00 92.69 543 CYS A O 1
ATOM 4218 N N . THR A 1 544 ? -12.916 25.534 14.638 1.00 91.56 544 THR A N 1
ATOM 4219 C CA . THR A 1 544 ? -13.611 26.734 14.180 1.00 91.56 544 THR A CA 1
ATOM 4220 C C . THR A 1 544 ? -12.592 27.850 13.963 1.00 91.56 544 THR A C 1
ATOM 4222 O O . THR A 1 544 ? -11.730 28.098 14.810 1.00 91.56 544 THR A O 1
ATOM 4225 N N . TYR A 1 545 ? -12.695 28.542 12.829 1.00 90.00 545 TYR A N 1
ATOM 4226 C CA . TYR A 1 545 ? -11.855 29.698 12.526 1.00 90.00 545 TYR A CA 1
ATOM 4227 C C . TYR A 1 545 ? -12.524 30.991 12.997 1.00 90.00 545 TYR A C 1
ATOM 4229 O O . TYR A 1 545 ? -13.642 31.304 12.586 1.00 90.00 545 TYR A O 1
ATOM 4237 N N . CYS A 1 546 ? -11.842 31.757 13.845 1.00 86.75 546 CYS A N 1
ATOM 4238 C CA . CYS A 1 546 ? -12.340 33.020 14.380 1.00 86.75 546 CYS A CA 1
ATOM 4239 C C . CYS A 1 546 ? -11.750 34.219 13.623 1.00 86.75 546 CYS A C 1
ATOM 4241 O O . CYS A 1 546 ? -10.607 34.179 13.170 1.00 86.75 546 CYS A O 1
ATOM 4243 N N . GLY A 1 547 ? -12.506 35.324 13.538 1.00 73.38 547 GLY A N 1
ATOM 4244 C CA . GLY A 1 547 ? -12.182 36.514 12.726 1.00 73.38 547 GLY A CA 1
ATOM 4245 C C . GLY A 1 547 ? -10.853 37.225 13.028 1.00 73.38 547 GLY A C 1
ATOM 4246 O O . GLY A 1 547 ? -10.453 38.100 12.269 1.00 73.38 547 GLY A O 1
ATOM 4247 N N . ASN A 1 548 ? -10.139 36.823 14.083 1.00 76.94 548 ASN A N 1
ATOM 4248 C CA . ASN A 1 548 ? -8.813 37.335 14.443 1.00 76.94 548 ASN A CA 1
ATOM 4249 C C . ASN A 1 548 ? -7.658 36.501 13.851 1.00 76.94 548 ASN A C 1
ATOM 4251 O O . ASN A 1 548 ? -6.519 36.645 14.284 1.00 76.94 548 ASN A O 1
ATOM 4255 N N . GLY A 1 549 ? -7.938 35.586 12.919 1.00 80.38 549 GLY A N 1
ATOM 4256 C CA . GLY A 1 549 ? -6.930 34.687 12.354 1.00 80.38 549 GLY A CA 1
ATOM 4257 C C . GLY A 1 549 ? -6.612 33.463 13.216 1.00 80.38 549 GLY A C 1
ATOM 4258 O O . GLY A 1 549 ? -5.654 32.751 12.940 1.00 80.38 549 GLY A O 1
ATOM 4259 N N . VAL A 1 550 ? -7.407 33.222 14.261 1.00 87.25 550 VAL A N 1
ATOM 4260 C CA . VAL A 1 550 ? -7.169 32.171 15.257 1.00 87.25 550 VAL A CA 1
ATOM 4261 C C . VAL A 1 550 ? -8.044 30.964 14.953 1.00 87.25 550 VAL A C 1
ATOM 4263 O O . VAL A 1 550 ? -9.266 31.092 14.866 1.00 87.25 550 VAL A O 1
ATOM 4266 N N . CYS A 1 551 ? -7.426 29.790 14.850 1.00 90.81 551 CYS A N 1
ATOM 4267 C CA . CYS A 1 551 ? -8.126 28.514 14.794 1.00 90.81 551 CYS A CA 1
ATOM 4268 C C . CYS A 1 551 ? -8.231 27.901 16.198 1.00 90.81 551 CYS A C 1
ATOM 4270 O O . CYS A 1 551 ? -7.242 27.809 16.924 1.00 90.81 551 CYS A O 1
ATOM 4272 N N . THR A 1 552 ? -9.434 27.504 16.608 1.00 90.12 552 THR A N 1
ATOM 4273 C CA . THR A 1 552 ? -9.695 26.957 17.948 1.00 90.12 552 THR A CA 1
ATOM 42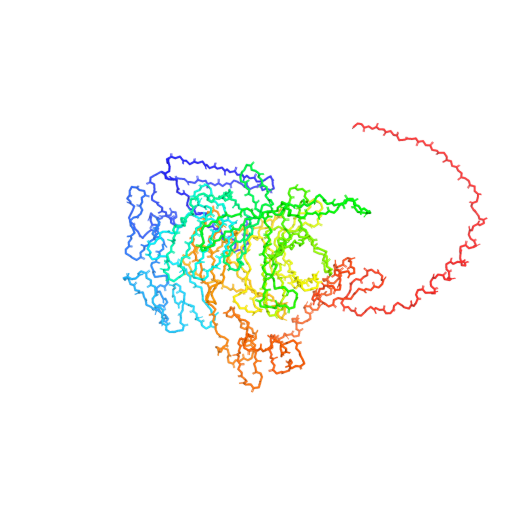74 C C . THR A 1 552 ? -10.766 25.876 17.902 1.00 90.12 552 THR A C 1
ATOM 4276 O O . THR A 1 552 ? -11.603 25.863 17.008 1.00 90.12 552 THR A O 1
ATOM 4279 N N . LYS A 1 553 ? -10.759 24.958 18.870 1.00 87.62 553 LYS A N 1
ATOM 4280 C CA . LYS A 1 553 ? -11.833 23.971 19.056 1.00 87.62 553 LYS A CA 1
ATOM 4281 C C . LYS A 1 553 ? -13.041 24.544 19.814 1.00 87.62 553 LYS A C 1
ATOM 4283 O O . LYS A 1 553 ? -14.136 23.991 19.753 1.00 87.62 553 LYS A O 1
ATOM 4288 N N . GLU A 1 554 ? -12.854 25.644 20.543 1.00 80.88 554 GLU A N 1
ATOM 4289 C CA . GLU A 1 554 ? -13.917 26.312 21.300 1.00 80.88 554 GLU A CA 1
ATOM 4290 C C . GLU A 1 554 ? -14.756 27.238 20.408 1.00 80.88 554 GLU A C 1
ATOM 4292 O O . GLU A 1 554 ? -14.315 27.684 19.349 1.00 80.88 554 GLU A O 1
ATOM 4297 N N . ARG A 1 555 ? -15.971 27.587 20.859 1.00 75.62 555 ARG A N 1
ATOM 4298 C CA . ARG A 1 555 ? -16.758 28.634 20.193 1.00 75.62 555 ARG A CA 1
ATOM 4299 C C . ARG A 1 555 ? -15.962 29.934 20.206 1.00 75.62 555 ARG A C 1
ATOM 4301 O O . ARG A 1 555 ? -15.438 30.321 21.252 1.00 75.62 555 ARG A O 1
ATOM 4308 N N . CYS A 1 556 ? -15.920 30.622 19.067 1.00 77.56 556 CYS A N 1
ATOM 4309 C CA . CYS A 1 556 ? -15.343 31.955 19.002 1.00 77.56 556 CYS A CA 1
ATOM 4310 C C . CYS A 1 556 ? -15.976 32.816 20.091 1.00 77.56 556 CYS A C 1
ATOM 4312 O O . CYS A 1 556 ? -17.200 32.951 20.145 1.00 77.56 556 CYS A O 1
ATOM 4314 N N . ARG A 1 557 ? -15.147 33.365 20.985 1.00 68.00 557 ARG A N 1
ATOM 4315 C CA . ARG A 1 557 ? -15.624 34.372 21.929 1.00 68.00 557 ARG A CA 1
ATOM 4316 C C . ARG A 1 557 ? -16.194 35.502 21.087 1.00 68.00 557 ARG A C 1
ATOM 4318 O O . ARG A 1 557 ? -15.495 35.974 20.190 1.00 68.00 557 ARG A O 1
ATOM 4325 N N . GLU A 1 558 ? -17.446 35.882 21.342 1.00 56.62 558 GLU A N 1
ATOM 4326 C CA . GLU A 1 558 ? -18.012 37.091 20.757 1.00 56.62 558 GLU A CA 1
ATOM 4327 C C . GLU A 1 558 ? -17.034 38.218 21.066 1.00 56.62 558 GLU A C 1
ATOM 4329 O O . GLU A 1 558 ? -16.852 38.620 22.217 1.00 56.62 558 GLU A O 1
ATOM 4334 N N . THR A 1 559 ? -16.325 38.677 20.042 1.00 47.72 559 THR A N 1
ATOM 4335 C CA . THR A 1 559 ? -15.654 39.955 20.109 1.00 47.72 559 THR A CA 1
ATOM 4336 C C . THR A 1 559 ? -16.776 40.959 20.268 1.00 47.72 559 THR A C 1
ATOM 4338 O O . THR A 1 559 ? -17.519 41.234 19.326 1.00 47.72 559 THR A O 1
ATOM 4341 N N . THR A 1 560 ? -16.927 41.486 21.483 1.00 38.38 560 THR A N 1
ATOM 4342 C CA . THR A 1 560 ? -17.586 42.766 21.708 1.00 38.38 560 THR A CA 1
ATOM 4343 C C . THR A 1 560 ? -17.114 43.679 20.589 1.00 38.38 560 THR A C 1
ATOM 4345 O O . THR A 1 560 ? -15.909 43.867 20.419 1.00 38.38 560 THR A O 1
ATOM 4348 N N . SER A 1 561 ? -18.068 44.114 19.767 1.00 36.91 561 SER A N 1
ATOM 4349 C CA . SER A 1 561 ? -17.869 44.881 18.544 1.00 36.91 561 SER A CA 1
ATOM 4350 C C . SER A 1 561 ? -16.617 45.756 18.622 1.00 36.91 561 SER A C 1
ATOM 4352 O O . SER A 1 561 ? -16.547 46.664 19.451 1.00 36.91 561 SER A O 1
ATOM 4354 N N . ILE A 1 562 ? -15.631 45.526 17.747 1.00 42.75 562 ILE A N 1
ATOM 4355 C CA . ILE A 1 562 ? -14.467 46.414 17.556 1.00 42.75 562 ILE A CA 1
ATOM 4356 C C . ILE A 1 562 ? -14.938 47.685 16.814 1.00 42.75 562 ILE A C 1
ATOM 4358 O O . ILE A 1 562 ? -14.384 48.127 15.816 1.00 42.75 562 ILE A O 1
ATOM 4362 N N . THR A 1 563 ? -16.027 48.279 17.293 1.00 36.38 563 THR A N 1
ATOM 4363 C CA . THR A 1 563 ? -16.539 49.586 16.878 1.00 36.38 563 THR A CA 1
ATOM 4364 C C . THR A 1 563 ? -16.257 50.634 17.956 1.00 36.38 563 THR A C 1
ATOM 4366 O O . THR A 1 563 ? -16.342 51.825 17.680 1.00 36.38 563 THR A O 1
ATOM 4369 N N . THR A 1 564 ? -15.835 50.227 19.158 1.00 37.12 564 THR A N 1
ATOM 4370 C CA . THR A 1 564 ? -15.518 51.146 20.266 1.00 37.12 564 THR A CA 1
ATOM 4371 C C . THR A 1 564 ? -14.026 51.443 20.444 1.00 37.12 564 THR A C 1
ATOM 4373 O O . THR A 1 564 ? -13.695 52.458 21.043 1.00 37.12 564 THR A O 1
ATOM 4376 N N . LEU A 1 565 ? -13.107 50.659 19.865 1.00 39.28 565 LEU A N 1
ATOM 4377 C CA . LEU A 1 565 ? -11.656 50.919 19.979 1.00 39.28 565 LEU A CA 1
ATOM 4378 C C . LEU A 1 565 ? -11.096 51.892 18.921 1.00 39.28 565 LEU A C 1
ATOM 4380 O O . LEU A 1 565 ? -9.973 52.367 19.060 1.00 39.28 565 LEU A O 1
ATOM 4384 N N . PHE A 1 566 ? -11.882 52.248 17.898 1.00 37.03 566 PHE A N 1
ATOM 4385 C CA . PHE A 1 566 ? -11.498 53.246 16.884 1.00 37.03 566 PHE A CA 1
ATOM 4386 C C . PHE A 1 566 ? -12.004 54.669 17.180 1.00 37.03 566 PHE A C 1
ATOM 4388 O O . PHE A 1 566 ? -11.651 55.602 16.459 1.00 37.03 566 PHE A O 1
ATOM 4395 N N . TYR A 1 567 ? -12.796 54.862 18.242 1.00 34.47 567 TYR A N 1
ATOM 4396 C CA . TYR A 1 567 ? -13.302 56.187 18.629 1.00 34.47 567 TYR A CA 1
ATOM 4397 C C . TYR A 1 567 ? -12.506 56.865 19.756 1.00 34.47 567 TYR A C 1
ATOM 4399 O O . TYR A 1 567 ? -12.566 58.087 19.872 1.00 34.47 567 TYR A O 1
ATOM 4407 N N . GLU A 1 568 ? -11.700 56.131 20.532 1.00 35.12 568 GLU A N 1
ATOM 4408 C CA . GLU A 1 568 ? -10.882 56.726 21.607 1.00 35.12 568 GLU A CA 1
ATOM 4409 C C . GLU A 1 568 ? -9.443 57.072 21.182 1.00 35.12 568 GLU A C 1
ATOM 4411 O O . GLU A 1 568 ? -8.831 57.971 21.761 1.00 35.12 568 GLU A O 1
ATOM 4416 N N . SER A 1 569 ? -8.917 56.476 20.105 1.00 36.50 569 SER A N 1
ATOM 4417 C CA . SER A 1 569 ? -7.575 56.789 19.579 1.00 36.50 569 SER A CA 1
ATOM 4418 C C . SER A 1 569 ? -7.504 58.108 18.792 1.00 36.50 569 SER A C 1
ATOM 4420 O O . SER A 1 569 ? -6.440 58.723 18.708 1.00 36.50 569 SER A O 1
ATOM 4422 N N . ASN A 1 570 ? -8.638 58.613 18.292 1.00 35.69 570 ASN A N 1
ATOM 4423 C CA . ASN A 1 570 ? -8.702 59.869 17.533 1.00 35.69 570 ASN A CA 1
ATOM 4424 C C . ASN A 1 570 ? -8.751 61.140 18.402 1.00 35.69 570 ASN A C 1
ATOM 4426 O O . ASN A 1 570 ? -8.506 62.233 17.887 1.00 35.69 570 ASN A O 1
ATOM 4430 N N . ASN A 1 571 ? -9.013 61.028 19.710 1.00 37.72 571 ASN A N 1
ATOM 4431 C CA . ASN A 1 571 ? -9.013 62.186 20.616 1.00 37.72 571 ASN A CA 1
ATOM 4432 C C . ASN A 1 571 ? -7.676 62.409 21.340 1.00 37.72 571 ASN A C 1
ATOM 4434 O O . ASN A 1 571 ? -7.423 63.525 21.788 1.00 37.72 571 ASN A O 1
ATOM 4438 N N . GLN A 1 572 ? -6.783 61.414 21.396 1.00 38.88 572 GLN A N 1
ATOM 4439 C CA . GLN A 1 572 ? -5.453 61.582 22.002 1.00 38.88 572 GLN A CA 1
ATOM 4440 C C . GLN A 1 572 ? -4.368 62.030 21.006 1.00 38.88 572 GLN A C 1
ATOM 4442 O O . GLN A 1 572 ? -3.393 62.659 21.411 1.00 38.88 572 GLN A O 1
ATOM 4447 N N . GLN A 1 573 ? -4.551 61.826 19.695 1.00 38.53 573 GLN A N 1
ATOM 4448 C CA . GLN A 1 573 ? -3.575 62.267 18.683 1.00 38.53 573 GLN A CA 1
ATOM 4449 C C . GLN A 1 573 ? -3.660 63.759 18.305 1.00 38.53 573 GLN A C 1
ATOM 4451 O O . GLN A 1 573 ? -2.715 64.292 17.725 1.00 38.53 573 GLN A O 1
ATOM 4456 N N . LYS A 1 574 ? -4.725 64.482 18.685 1.00 36.19 574 LYS A N 1
ATOM 4457 C CA . LYS A 1 574 ? -4.841 65.932 18.421 1.00 36.19 574 LYS A CA 1
ATOM 4458 C C . LYS A 1 574 ? -4.134 66.839 19.438 1.00 36.19 574 LYS A C 1
ATOM 4460 O O . LYS A 1 574 ? -4.038 68.034 19.182 1.00 36.19 574 LYS A O 1
ATOM 4465 N N . GLN A 1 575 ? -3.601 66.310 20.545 1.00 39.81 575 GLN A N 1
ATOM 4466 C CA . GLN A 1 575 ? -2.892 67.119 21.555 1.00 39.81 575 GLN A CA 1
ATOM 4467 C C . GLN A 1 575 ? -1.357 67.011 21.524 1.00 39.81 575 GLN A C 1
ATOM 4469 O O . GLN A 1 575 ? -0.699 67.799 22.194 1.00 39.81 575 GLN A O 1
ATOM 4474 N N . GLN A 1 576 ? -0.760 66.119 20.722 1.00 38.94 576 GLN A N 1
ATOM 4475 C CA . GLN A 1 576 ? 0.708 65.964 20.664 1.00 38.94 576 GLN A CA 1
ATOM 4476 C C . GLN A 1 576 ? 1.379 66.488 19.381 1.00 38.94 576 GLN A C 1
ATOM 4478 O O . GLN A 1 576 ? 2.602 66.572 19.326 1.00 38.94 576 GLN A O 1
ATOM 4483 N N . GLN A 1 577 ? 0.622 66.935 18.372 1.00 38.22 577 GLN A N 1
ATOM 4484 C CA . GLN A 1 577 ? 1.186 67.469 17.117 1.00 38.22 577 GLN A CA 1
ATOM 4485 C C . GLN A 1 577 ? 1.610 68.953 17.157 1.00 38.22 577 GLN A C 1
ATOM 4487 O O . GLN A 1 577 ? 1.944 69.516 16.118 1.00 38.22 577 GLN A O 1
ATOM 4492 N N . GLN A 1 578 ? 1.653 69.599 18.329 1.00 38.75 578 GLN A N 1
ATOM 4493 C CA . GLN A 1 578 ? 2.076 71.005 18.452 1.00 38.75 578 GLN A CA 1
ATOM 4494 C C . GLN A 1 578 ? 3.480 71.238 19.036 1.00 38.75 578 GLN A C 1
ATOM 4496 O O . GLN A 1 578 ? 3.845 72.394 19.222 1.00 38.75 578 GLN A O 1
ATOM 4501 N N . GLN A 1 579 ? 4.298 70.206 19.298 1.00 39.75 579 GLN A N 1
ATOM 4502 C CA . GLN A 1 579 ? 5.569 70.423 20.018 1.00 39.75 579 GLN A CA 1
ATOM 4503 C C . GLN A 1 579 ? 6.869 69.860 19.435 1.00 39.75 579 GLN A C 1
ATOM 4505 O O . GLN A 1 579 ? 7.901 70.010 20.080 1.00 39.75 579 GLN A O 1
ATOM 4510 N N . GLN A 1 580 ? 6.907 69.306 18.221 1.00 34.72 580 GLN A N 1
ATOM 4511 C CA . GLN A 1 580 ? 8.190 68.884 17.629 1.00 34.72 580 GLN A CA 1
ATOM 4512 C C . GLN A 1 580 ? 8.326 69.288 16.157 1.00 34.72 580 GLN A C 1
ATOM 4514 O O . GLN A 1 580 ? 8.457 68.465 15.259 1.00 34.72 580 GLN A O 1
ATOM 4519 N N . GLN A 1 581 ? 8.332 70.601 15.916 1.00 33.72 581 GLN A N 1
ATOM 4520 C CA . GLN A 1 581 ? 9.160 71.177 14.859 1.00 33.72 581 GLN A CA 1
ATOM 4521 C C . GLN A 1 581 ? 10.494 71.573 15.488 1.00 33.72 581 GLN A C 1
ATOM 4523 O O . GLN A 1 581 ? 10.528 72.534 16.247 1.00 33.72 581 GLN A O 1
ATOM 4528 N N . GLN A 1 582 ? 11.555 70.831 15.173 1.00 32.94 582 GLN A N 1
ATOM 4529 C CA . GLN A 1 582 ? 12.945 71.276 14.976 1.00 32.94 582 GLN A CA 1
ATOM 4530 C C . GLN A 1 582 ? 13.912 70.118 15.249 1.00 32.94 582 GLN A C 1
ATOM 4532 O O . GLN A 1 582 ? 13.741 69.373 16.205 1.00 32.94 582 GLN A O 1
ATOM 4537 N N . PHE A 1 583 ? 14.950 70.066 14.410 1.00 28.84 583 PHE A N 1
ATOM 4538 C CA . PHE A 1 583 ? 16.177 69.260 14.461 1.00 28.84 583 PHE A CA 1
ATOM 4539 C C . PHE A 1 583 ? 16.286 68.090 13.469 1.00 28.84 583 PHE A C 1
ATOM 4541 O O . PHE A 1 583 ? 15.844 66.970 13.693 1.00 28.84 583 PHE A O 1
ATOM 4548 N N . VAL A 1 584 ? 16.971 68.409 12.365 1.00 36.09 584 VAL A N 1
ATOM 4549 C CA . VAL A 1 584 ? 17.628 67.516 11.398 1.00 36.09 584 VAL A CA 1
ATOM 4550 C C . VAL A 1 584 ? 19.117 67.451 11.777 1.00 36.09 584 VAL A C 1
ATOM 4552 O O . VAL A 1 584 ? 19.666 68.491 12.154 1.00 36.09 584 VAL A O 1
ATOM 4555 N N . PRO A 1 585 ? 19.796 66.292 11.662 1.00 30.22 585 PRO A N 1
ATOM 4556 C CA . PRO A 1 585 ? 20.989 66.280 10.801 1.00 30.22 585 PRO A CA 1
ATOM 4557 C C . PRO A 1 585 ? 21.248 64.971 10.014 1.00 30.22 585 PRO A C 1
ATOM 4559 O O . PRO A 1 585 ? 21.186 63.872 10.548 1.00 30.22 585 PRO A O 1
ATOM 4562 N N . ALA A 1 586 ? 21.579 65.185 8.733 1.00 26.67 586 ALA A N 1
ATOM 4563 C CA . ALA A 1 586 ? 22.637 64.628 7.866 1.00 26.67 586 ALA A CA 1
ATOM 4564 C C . ALA A 1 586 ? 23.049 63.130 7.855 1.00 26.67 586 ALA A C 1
ATOM 4566 O O . ALA A 1 586 ? 23.350 62.507 8.866 1.00 26.67 586 ALA A O 1
ATOM 4567 N N . ALA A 1 587 ? 23.197 62.633 6.618 1.00 29.33 587 ALA A N 1
ATOM 4568 C CA . ALA A 1 587 ? 23.638 61.306 6.177 1.00 29.33 587 ALA A CA 1
ATOM 4569 C C . ALA A 1 587 ? 25.168 61.159 6.005 1.00 29.33 587 ALA A C 1
ATOM 4571 O O . ALA A 1 587 ? 25.825 62.142 5.672 1.00 29.33 587 ALA A O 1
ATOM 4572 N N . VAL A 1 588 ? 25.695 59.920 6.098 1.00 28.45 588 VAL A N 1
ATOM 4573 C CA . VAL A 1 588 ? 27.021 59.461 5.592 1.00 28.45 588 VAL A CA 1
ATOM 4574 C C . VAL A 1 588 ? 26.943 57.950 5.213 1.00 28.45 588 VAL A C 1
ATOM 4576 O O . VAL A 1 588 ? 26.168 57.238 5.851 1.00 28.45 588 VAL A O 1
ATOM 4579 N N . PRO A 1 589 ? 27.663 57.451 4.172 1.00 32.06 589 PRO A N 1
ATOM 4580 C CA . PRO A 1 589 ? 27.273 56.270 3.386 1.00 32.06 589 PRO A CA 1
ATOM 4581 C C . PRO A 1 589 ? 28.014 54.949 3.697 1.00 32.06 589 PRO A C 1
ATOM 4583 O O . PRO A 1 589 ? 29.014 54.901 4.409 1.00 32.06 589 PRO A O 1
ATOM 4586 N N . VAL A 1 590 ? 27.481 53.884 3.087 1.00 29.25 590 VAL A N 1
ATOM 4587 C CA . VAL A 1 590 ? 27.852 52.458 3.141 1.00 29.25 590 VAL A CA 1
ATOM 4588 C C . VAL A 1 590 ? 29.196 52.166 2.454 1.00 29.25 590 VAL A C 1
ATOM 4590 O O . VAL A 1 590 ? 29.439 52.629 1.340 1.00 29.25 590 VAL A O 1
ATOM 4593 N N . ALA A 1 591 ? 30.031 51.336 3.089 1.00 25.47 591 ALA A N 1
ATOM 4594 C CA . ALA A 1 591 ? 31.261 50.777 2.526 1.00 25.47 591 ALA A CA 1
ATOM 4595 C C . ALA A 1 591 ? 31.103 49.270 2.242 1.00 25.47 591 ALA A C 1
ATOM 4597 O O . ALA A 1 591 ? 30.744 48.500 3.130 1.00 25.47 591 ALA A O 1
ATOM 4598 N N . ASN A 1 592 ? 31.404 48.873 1.002 1.00 26.45 592 ASN A N 1
ATOM 4599 C CA . ASN A 1 592 ? 31.589 47.487 0.562 1.00 26.45 592 ASN A CA 1
ATOM 4600 C C . ASN A 1 592 ? 32.920 46.930 1.075 1.00 26.45 592 ASN A C 1
ATOM 4602 O O . ASN A 1 592 ? 33.946 47.592 0.909 1.00 26.45 592 ASN A O 1
ATOM 4606 N N . ILE A 1 593 ? 32.933 45.682 1.553 1.00 28.70 593 ILE A N 1
ATOM 4607 C CA . ILE A 1 593 ? 34.143 44.852 1.616 1.00 28.70 593 ILE A CA 1
ATOM 4608 C C . ILE A 1 593 ? 33.786 43.429 1.154 1.00 28.70 593 ILE A C 1
ATOM 4610 O O . ILE A 1 593 ? 32.698 42.939 1.437 1.00 28.70 593 ILE A O 1
ATOM 4614 N N . LYS A 1 594 ? 34.718 42.893 0.360 1.00 31.83 594 LYS A N 1
ATOM 4615 C CA . LYS A 1 594 ? 34.705 41.733 -0.542 1.00 31.83 594 LYS A CA 1
ATOM 4616 C C . LYS A 1 594 ? 34.261 40.400 0.038 1.00 31.83 594 LYS A C 1
ATOM 4618 O O . LYS A 1 594 ? 34.584 40.139 1.216 1.00 31.83 594 LYS A O 1
#

=== Feature glossary ===
The record interleaves many kinds of information about one protein. Here is each kind framed as the question it answers.

Q: Are the domains correctly placed relative to each other?
A: Predicted aligned error is AlphaFold's pairwise confidence. Unlike pLDDT (per-residue), PAE is per-residue-pair and captures whether two parts of the structure are correctly placed relative to each other. Units are ångströms of expected positional error.

Q: Which residues are in helices, strands, or loops?
A: Eight-state secondary structure (DSSP): H is the canonical α-helix, G the tighter 3₁₀-helix, I the wider π-helix; E/B are β-structure, T and S are turns and bends, and '-' is everything else. DSSP derives these from the pattern of main-chain N–H···O=C hydrogen bonds, not from the sequence.

Q: What if only a Cα trace is available?
A: P-SEA three-state annotation labels each residue as helix, strand, or coil based purely on the geometry of the Cα trace. It serves as a fallback when the full backbone (and thus DSSP) is unavailable.

Q: What are the backbone torsion angles?
A: φ (phi) and ψ (psi) are the two rotatable backbone dihedrals per residue: φ is the C(i-1)–N–Cα–C torsion, ψ is the N–Cα–C–N(i+1) torsion, both in degrees on (−180°, 180°]. α-helical residues cluster near (−60°, −45°); β-strand residues near (−120°, +130°). A Ramachandran plot is simply a scatter of (φ, ψ) for every residue.

Q: What known structures does this most resemble?
A: Structural nearest neighbors (via Foldseek easy-search vs the PDB). Reported per hit: target PDB id, E-value, and alignment TM-score. A TM-score above ~0.5 is the conventional threshold for 'same fold'.

Q: What family and function is it annotated with?
A: Database cross-references. InterPro integrates a dozen domain/family signature databases into unified entries with residue-range hits. GO terms attach function/process/location labels with evidence codes. CATH codes position the fold in a four-level structural taxonomy. Organism is the NCBI-taxonomy species name.

Q: Which residues are buried vs exposed?
A: Solvent accessibility: the surface area of each residue that a 1.4 Å water probe can touch, in Å². When only backbone atoms are present the absolute values are lower than full-atom SASA (side chains contribute most of the area) and are flagged as backbone-only.

Q: What do the diagnostic plots show?
A: Three diagnostic plots accompany the record. The Cα contact map visualizes the tertiary structure as a 2D adjacency matrix (8 Å cutoff, sequence-local contacts suppressed). The Ramachandran plot shows the distribution of backbone (φ, ψ) torsions, with points in the α and β basins reflecting secondary structure content. The PAE plot shows AlphaFold's inter-residue confidence as a color matrix.

Q: What is the amino-acid chain?
A: The amino-acid sequence is the protein's primary structure: the linear order of residues from the N-terminus to the C-terminus, written in one-letter code. Everything else here — the 3D coordinates, the secondary structure, the domain annotations — is ultimately a consequence of this string.

Q: What do the rendered images show?
A: The six renders are orthographic views along the three Cartesian axes in both directions. Representation (cartoon, sticks, or surface) and color scheme (sequence-rainbow or by-chain) vary across proteins so the training set covers all the common visualization conventions.

Q: Where is each backbone atom in 3D?
A: The mmCIF table is the protein's shape written out atom by atom. For each backbone N, Cα, C, and carbonyl O, it records an (x, y, z) coordinate triple in Å plus the residue type, chain letter, and residue number.

Q: How mobile is each atom in the crystal?
A: For experimental (PDB) structures, the B-factor (temperature factor) quantifies the positional spread of each atom in the crystal — a combination of thermal vibration and static disorder — in units of Å². High B-factors mark flexible loops or poorly resolved regions; low B-factors mark the rigid, well-ordered core.

Q: How big and how compact is the whole molecule?
A: Three whole-structure scalars: the radius of gyration (RMS distance of Cα from centroid, in Å), the count of Cα–Cα contacts (pairs closer than 8 Å and separated by more than four residues in sequence — i.e. tertiary, not local, contacts), and the bounding-box dimensions. Together they distinguish compact globular folds from extended fibres or disordered chains.

Q: What does the local fold look like, residue by residue?
A: A 3Di character summarizes, for each residue, the relative orientation of the Cα frame of its nearest spatial neighbor. Because it encodes fold topology rather than chemistry, 3Di alignments detect remote structural similarity that sequence alignment misses.

Q: How confident is the AlphaFold model at each residue?
A: For AlphaFold models, the B-factor field carries pLDDT — the model's own estimate of local accuracy on a 0–100 scale. Regions with pLDDT<50 should be treated as essentially unmodeled; they often correspond to intrinsically disordered segments.